Protein AF-0000000074023427 (afdb_homodimer)

InterPro domains:
  IPR009758 Protein of unknown function DUF1326 [PF07040] (46-223)

pLDDT: mean 90.41, std 19.78, range [30.42, 99.0]

Sequence (474 aa):
MSKTKTRAPADRLPVSQRIDSKMESNPLRRKSRPTDWAIKGELFLNCNCTVFCPCVVSLGQHPPTEGNCKAWMAIAVDEGHFEGEDLSGINIGLLAEIPGRMAEGNWKVAVYIDEKASQKAYNGLLQILSGAAGGTTGLFTILVSEIIGAEREKVDIMREGTKRGLYIGRKVQGEIEMLTGADRDQPVVMTNTKYWMGPDVIAARGLKSKVRDYGRVWDLSGKSAEICAIDWKGPKPMSKTKTRAPADRLPVSQRIDSKMESNPLRRKSRPTDWAIKGELFLNCNCTVFCPCVVSLGQHPPTEGNCKAWMAIAVDEGHFEGEDLSGINIGLLAEIPGRMAEGNWKVAVYIDEKASQKAYNGLLQILSGAAGGTTGLFTILVSEIIGAEREKVDIMREGTKRGLYIGRKVQGEIEMLTGADRDQPVVMTNTKYWMGPDVIAARGLKSKVRDYGRVWDLSGKSAEICAIDWKGPKP

Organism: NCBI:txid1655543

Solvent-accessible surface area (backbone atoms only — not comparable to full-atom values): 23412 Å² total; per-residue (Å²): 134,82,82,74,78,75,75,73,80,76,82,76,74,79,75,84,76,74,60,76,58,69,56,79,45,51,35,92,64,55,68,73,52,64,38,55,35,35,41,30,34,38,37,35,37,39,28,58,21,50,37,42,57,37,36,53,80,28,57,12,69,24,67,37,74,72,48,33,40,48,29,42,38,37,38,43,27,65,40,36,30,43,74,80,39,71,37,52,71,40,28,33,39,37,38,40,39,24,70,37,32,60,64,75,22,59,22,36,30,34,41,35,36,23,58,85,48,48,72,68,40,48,55,40,49,51,34,38,72,47,8,28,20,26,21,60,39,27,64,33,40,71,28,35,41,30,56,81,42,55,45,74,32,68,48,45,73,47,82,52,95,61,34,40,32,39,36,37,76,84,33,26,45,34,29,34,34,52,42,80,20,61,49,71,91,41,66,22,30,40,34,32,28,74,26,87,70,32,35,46,38,32,42,22,29,19,48,62,24,38,37,44,54,98,89,38,79,48,75,32,49,67,12,8,23,40,40,25,60,31,79,43,32,25,40,58,104,135,80,81,75,79,75,74,74,80,76,83,75,76,79,76,82,78,72,58,77,56,68,55,79,45,52,35,91,64,54,68,73,53,64,39,56,34,36,41,29,34,38,36,36,38,39,26,58,20,50,38,43,57,36,36,54,81,29,57,13,69,23,67,38,74,72,48,33,39,48,30,42,37,36,36,43,27,64,39,36,31,42,75,81,39,71,37,52,70,41,29,35,39,36,39,41,38,24,71,38,31,60,63,75,22,59,22,37,30,34,42,36,36,24,60,83,50,48,73,67,40,47,56,41,50,53,33,38,72,46,8,26,21,27,21,61,39,27,65,33,42,71,29,35,42,32,55,81,41,53,45,75,34,69,48,45,75,47,82,52,93,60,34,39,32,40,38,37,76,84,32,26,44,33,30,34,34,52,42,80,20,60,49,73,90,40,64,22,31,39,33,33,28,75,28,87,70,32,36,46,36,32,41,23,29,19,48,61,23,38,36,43,54,96,90,40,78,48,76,32,48,67,11,8,22,40,39,25,60,30,78,42,33,26,40,59,107

Radius of gyration: 28.74 Å; Cα contacts (8 Å, |Δi|>4): 1289; chains: 2; bounding box: 94×116×58 Å

Secondary structure (DSSP, 8-state):
--------------------------GGGS------EEEEEEEEEEESSSSS-THHHHTT-SPPTTSSEEEEEEEEEEEEEETTEE-TT-EEEEEEEESS-GGG--EEEEEEEETTS-HHHHHHHHHHHHTTT-GGGTTHHHHEEEEEEEEEE--EEEEETTEEEEEETTTEEEEEEEPB-SSTTSB-EEES---SS-S-EEEEEEEEEEEEETTEEEE-TTSEEEEEEEEEEES--/--------------------------GGGS------EEEEEEEEEEESSSSS-THHHHTT-SPPTTSSEEEEEEEEEEEEEETTEE-TT-EEEEEEEESS-GGG--EEEEEEEETTS-HHHHHHHHHHHHTTT-GGGTTHHHHEEEEEEEEEE--EEEEETTEEEEEETTTEEEEEEEPB-SSTTSB-EEES---SS-S-EEEEEEEEEEEEETTEEEE-TTSEEEEEEEEEEES--

Nearest PDB structures (foldseek):
  3cmb-assembly1_D  TM=4.768E-01  e=4.919E-06  Methanoculleus marisnigri JR1
  5dv4-assembly1_A  TM=3.531E-01  e=8.595E+00  Homo sapiens
  3cmb-assembly1_D  TM=4.767E-01  e=6.723E-06  Methanoculleus marisnigri JR1
  5dv4-assembly1_A  TM=3.531E-01  e=7.271E+00  Homo sapiens

Foldseek 3Di:
DDDPPPPDPPDPPDDFPQPQPQPPLALVPLAQDADWKKFWFKKKKFKQAAPAFPCQQVVQPDKGRVQKIWMKMKTQGCWMDFNNHTLHGKIKMKIWIGNIGQVVAAIEMEIEIEQVDDPVSLVRVVCVCCLSNAWLNVCNSVRYNGHSGYHYFHWDWDDDDQKIFIDTDPFKTWMKGFDQDPPRNDFDWQAQHPHSQDGIKTKIFTDAIWGDDPNDTDTRHGHTMIMDTGIIIDNHD/DDPPPPPDPPPPDDDFPQPQPQPPLALVPLAQDADWKKFWFKKKKFKQAAPAFPCQQVVQPDKGRVQKIWMKMKTQGCWMDFPNHTLHGKIKMKIWIGNIGQVVAAIEMEIEIEQVADPVSLVRVVCVCCLSNAWLNVCNSVRYNGHSGYHYFHWDWDDDDQKIFIDTDPFKTWMKGFDQDPPRNDFDWQAQHPHSQDGIKTKIFTDAIWGDDPNDTDTRHGHIMIMDTGIIIDNHD

Structure (mmCIF, N/CA/C/O backbone):
data_AF-0000000074023427-model_v1
#
loop_
_entity.id
_entity.type
_entity.pdbx_description
1 polymer 'DUF1326 domain-containing protein'
#
loop_
_atom_site.group_PDB
_atom_site.id
_atom_site.type_symbol
_atom_site.label_atom_id
_atom_site.label_alt_id
_atom_site.label_comp_id
_atom_site.label_asym_id
_atom_site.label_entity_id
_atom_site.label_seq_id
_atom_site.pdbx_PDB_ins_code
_atom_site.Cartn_x
_atom_site.Cartn_y
_atom_site.Cartn_z
_atom_site.occupancy
_atom_site.B_iso_or_equiv
_atom_site.auth_seq_id
_atom_site.auth_comp_id
_atom_site.auth_asym_id
_atom_site.auth_atom_id
_atom_site.pdbx_PDB_model_num
ATOM 1 N N . MET A 1 1 ? 47.75 -57.969 -29.812 1 31.8 1 MET A N 1
ATOM 2 C CA . MET A 1 1 ? 47.031 -56.906 -30.5 1 31.8 1 MET A CA 1
ATOM 3 C C . MET A 1 1 ? 45.688 -56.656 -29.875 1 31.8 1 MET A C 1
ATOM 5 O O . MET A 1 1 ? 44.812 -57.531 -29.844 1 31.8 1 MET A O 1
ATOM 9 N N . SER A 1 2 ? 45.625 -55.781 -28.859 1 36.91 2 SER A N 1
ATOM 10 C CA . SER A 1 2 ? 44.594 -55.531 -27.828 1 36.91 2 SER A CA 1
ATOM 11 C C . SER A 1 2 ? 43.312 -55 -28.453 1 36.91 2 SER A C 1
ATOM 13 O O . SER A 1 2 ? 43.344 -54.094 -29.312 1 36.91 2 SER A O 1
ATOM 15 N N . LYS A 1 3 ? 42.219 -55.812 -28.469 1 34.75 3 LYS A N 1
ATOM 16 C CA . LYS A 1 3 ? 40.875 -55.531 -28.953 1 34.75 3 LYS A CA 1
ATOM 17 C C . LYS A 1 3 ? 40.312 -54.25 -28.312 1 34.75 3 LYS A C 1
ATOM 19 O O . LYS A 1 3 ? 40.219 -54.156 -27.094 1 34.75 3 LYS A O 1
ATOM 24 N N . THR A 1 4 ? 40.531 -53.062 -28.875 1 31.33 4 THR A N 1
ATOM 25 C CA . THR A 1 4 ? 39.969 -51.75 -28.516 1 31.33 4 THR A CA 1
ATOM 26 C C . THR A 1 4 ? 38.438 -51.812 -28.469 1 31.33 4 THR A C 1
ATOM 28 O O . THR A 1 4 ? 37.781 -52 -29.484 1 31.33 4 THR A O 1
ATOM 31 N N . LYS A 1 5 ? 37.875 -52.312 -27.375 1 37.16 5 LYS A N 1
ATOM 32 C CA . LYS A 1 5 ? 36.406 -52.344 -27.188 1 37.16 5 LYS A CA 1
ATOM 33 C C . LYS A 1 5 ? 35.812 -50.969 -27.5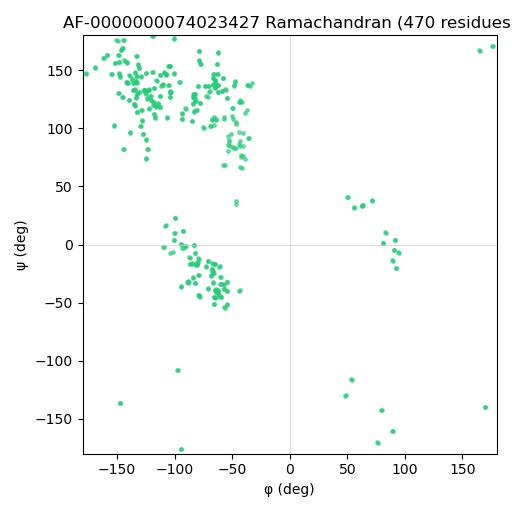16 1 37.16 5 LYS A C 1
ATOM 35 O O . LYS A 1 5 ? 36.094 -49.969 -26.844 1 37.16 5 LYS A O 1
ATOM 40 N N . THR A 1 6 ? 35.562 -50.656 -28.797 1 34.62 6 THR A N 1
ATOM 41 C CA . THR A 1 6 ? 34.844 -49.438 -29.188 1 34.62 6 THR A CA 1
ATOM 42 C C . THR A 1 6 ? 33.562 -49.312 -28.422 1 34.62 6 THR A C 1
ATOM 44 O O . THR A 1 6 ? 32.688 -50.188 -28.484 1 34.62 6 THR A O 1
ATOM 47 N N . ARG A 1 7 ? 33.5 -48.562 -27.281 1 38.72 7 ARG A N 1
ATOM 48 C CA . ARG A 1 7 ? 32.312 -48.281 -26.469 1 38.72 7 ARG A CA 1
ATOM 49 C C . ARG A 1 7 ? 31.172 -47.781 -27.328 1 38.72 7 ARG A C 1
ATOM 51 O O . ARG A 1 7 ? 31.344 -46.875 -28.141 1 38.72 7 ARG A O 1
ATOM 58 N N . ALA A 1 8 ? 30.094 -48.562 -27.516 1 41 8 ALA A N 1
ATOM 59 C CA . ALA A 1 8 ? 28.859 -48.219 -28.219 1 41 8 ALA A CA 1
ATOM 60 C C . ALA A 1 8 ? 28.375 -46.812 -27.844 1 41 8 ALA A C 1
ATOM 62 O O . ALA A 1 8 ? 28.578 -46.375 -26.719 1 41 8 ALA A O 1
ATOM 63 N N . PRO A 1 9 ? 28.203 -45.906 -28.781 1 34.97 9 PRO A N 1
ATOM 64 C CA . PRO A 1 9 ? 27.734 -44.531 -28.5 1 34.97 9 PRO A CA 1
ATOM 65 C C . PRO A 1 9 ? 26.531 -44.5 -27.562 1 34.97 9 PRO A C 1
ATOM 67 O O . PRO A 1 9 ? 25.656 -45.344 -27.641 1 34.97 9 PRO A O 1
ATOM 70 N N . ALA A 1 10 ? 26.688 -44.125 -26.312 1 37.84 10 ALA A N 1
ATOM 71 C CA . ALA A 1 10 ? 25.672 -43.906 -25.281 1 37.84 10 ALA A CA 1
ATOM 72 C C . ALA A 1 10 ? 24.422 -43.281 -25.891 1 37.84 10 ALA A C 1
ATOM 74 O O . ALA A 1 10 ? 24.516 -42.375 -26.734 1 37.84 10 ALA A O 1
ATOM 75 N N . ASP A 1 11 ? 23.219 -43.938 -25.906 1 31.09 11 ASP A N 1
ATOM 76 C CA . ASP A 1 11 ? 21.875 -43.531 -26.281 1 31.09 11 ASP A CA 1
ATOM 77 C C . ASP A 1 11 ? 21.531 -42.156 -25.766 1 31.09 11 ASP A C 1
ATOM 79 O O . ASP A 1 11 ? 21.562 -41.906 -24.562 1 31.09 11 ASP A O 1
ATOM 83 N N . ARG A 1 12 ? 21.859 -41.031 -26.422 1 34.97 12 ARG A N 1
ATOM 84 C CA . ARG A 1 12 ? 21.438 -39.656 -26.156 1 34.97 12 ARG A CA 1
ATOM 85 C C . ARG A 1 12 ? 19.938 -39.625 -25.844 1 34.97 12 ARG A C 1
ATOM 87 O O . ARG A 1 12 ? 19.125 -40.031 -26.672 1 34.97 12 ARG A O 1
ATOM 94 N N . LEU A 1 13 ? 19.484 -39.781 -24.594 1 32.19 13 LEU A N 1
ATOM 95 C CA . LEU A 1 13 ? 18.094 -39.594 -24.219 1 32.19 13 LEU A CA 1
ATOM 96 C C . LEU A 1 13 ? 17.5 -38.344 -24.891 1 32.19 13 LEU A C 1
ATOM 98 O O . LEU A 1 13 ? 18.156 -37.312 -24.969 1 32.19 13 LEU A O 1
ATOM 102 N N . PRO A 1 14 ? 16.359 -38.531 -25.656 1 31.75 14 PRO A N 1
ATOM 103 C CA . PRO A 1 14 ? 15.672 -37.5 -26.422 1 31.75 14 PRO A CA 1
ATOM 104 C C . PRO A 1 14 ? 15.445 -36.219 -25.609 1 31.75 14 PRO A C 1
ATOM 106 O O . PRO A 1 14 ? 15.398 -36.25 -24.375 1 31.75 14 PRO A O 1
ATOM 109 N N . VAL A 1 15 ? 15.57 -34.969 -26.125 1 33.88 15 VAL A N 1
ATOM 110 C CA . VAL A 1 15 ? 15.25 -33.594 -25.797 1 33.88 15 VAL A CA 1
ATOM 111 C C . VAL A 1 15 ? 13.914 -33.531 -25.062 1 33.88 15 VAL A C 1
ATOM 113 O O . VAL A 1 15 ? 13.055 -34.406 -25.25 1 33.88 15 VAL A O 1
ATOM 116 N N . SER A 1 16 ? 13.789 -32.719 -23.984 1 37.72 16 SER A N 1
ATOM 117 C CA . SER A 1 16 ? 12.656 -32.344 -23.156 1 37.72 16 SER A CA 1
ATOM 118 C C . SER A 1 16 ? 11.375 -32.219 -23.969 1 37.72 16 SER A C 1
ATOM 120 O O . SER A 1 16 ? 11.336 -31.5 -24.969 1 37.72 16 SER A O 1
ATOM 122 N N . GLN A 1 17 ? 10.602 -33.219 -24.109 1 33.09 17 GLN A N 1
ATOM 123 C CA . GLN A 1 17 ? 9.281 -33.188 -24.734 1 33.09 17 GLN A CA 1
ATOM 124 C C . GLN A 1 17 ? 8.492 -31.969 -24.297 1 33.09 17 GLN A C 1
ATOM 126 O O . GLN A 1 17 ? 8.078 -31.859 -23.141 1 33.09 17 GLN A O 1
ATOM 131 N N . ARG A 1 18 ? 8.734 -30.75 -24.797 1 39.03 18 ARG A N 1
ATOM 132 C CA . ARG A 1 18 ? 7.754 -29.672 -24.797 1 39.03 18 ARG A CA 1
ATOM 133 C C . ARG A 1 18 ? 6.367 -30.188 -25.156 1 39.03 18 ARG A C 1
ATOM 135 O O . ARG A 1 18 ? 6.098 -30.516 -26.312 1 39.03 18 ARG A O 1
ATOM 142 N N . ILE A 1 19 ? 5.785 -30.984 -24.375 1 34.25 19 ILE A N 1
ATOM 143 C CA . ILE A 1 19 ? 4.367 -31.188 -24.656 1 34.25 19 ILE A CA 1
ATOM 144 C C . ILE A 1 19 ? 3.682 -29.828 -24.812 1 34.25 19 ILE A C 1
ATOM 146 O O . ILE A 1 19 ? 3.619 -29.047 -23.844 1 34.25 19 ILE A O 1
ATOM 150 N N . ASP A 1 20 ? 3.727 -29.219 -25.984 1 38.25 20 ASP A N 1
ATOM 151 C CA . ASP A 1 20 ? 2.867 -28.094 -26.328 1 38.25 20 ASP A CA 1
ATOM 152 C C . ASP A 1 20 ? 1.413 -28.375 -25.953 1 38.25 20 ASP A C 1
ATOM 154 O O . ASP A 1 20 ? 0.63 -28.812 -26.797 1 38.25 20 ASP A O 1
ATOM 158 N N . SER A 1 21 ? 1.134 -28.984 -24.938 1 35.16 21 SER A N 1
ATOM 159 C CA . SER A 1 21 ? -0.293 -29.062 -24.656 1 35.16 21 SER A CA 1
ATOM 160 C C . SER A 1 21 ? -0.917 -27.688 -24.531 1 35.16 21 SER A C 1
ATOM 162 O O . SER A 1 21 ? -0.879 -27.062 -23.453 1 35.16 21 SER A O 1
ATOM 164 N N . LYS A 1 22 ? -0.99 -26.969 -25.609 1 41.94 22 LYS A N 1
ATOM 165 C CA . LYS A 1 22 ? -1.89 -25.828 -25.625 1 41.94 22 LYS A CA 1
ATOM 166 C C . LYS A 1 22 ? -3.195 -26.141 -24.891 1 41.94 22 LYS A C 1
ATOM 168 O O . LYS A 1 22 ? -4.016 -26.922 -25.406 1 41.94 22 LYS A O 1
ATOM 173 N N . MET A 1 23 ? -3.066 -26.188 -23.516 1 46.16 23 MET A N 1
ATOM 174 C CA . MET A 1 23 ? -4.387 -26.188 -22.891 1 46.16 23 MET A CA 1
ATOM 175 C C . MET A 1 23 ? -5.379 -25.359 -23.719 1 46.16 23 MET A C 1
ATOM 177 O O . MET A 1 23 ? -4.992 -24.422 -24.391 1 46.16 23 MET A O 1
ATOM 181 N N . GLU A 1 24 ? -6.57 -25.766 -23.891 1 42.94 24 GLU A N 1
ATOM 182 C CA . GLU A 1 24 ? -7.629 -25.031 -24.578 1 42.94 24 GLU A CA 1
ATOM 183 C C . GLU A 1 24 ? -7.656 -23.562 -24.156 1 42.94 24 GLU A C 1
ATOM 185 O O . GLU A 1 24 ? -7.762 -23.266 -22.953 1 42.94 24 GLU A O 1
ATOM 190 N N . SER A 1 25 ? -7.066 -22.656 -24.859 1 47.53 25 SER A N 1
ATOM 191 C CA . SER A 1 25 ? -6.75 -21.234 -24.688 1 47.53 25 SER A CA 1
ATOM 192 C C . SER A 1 25 ? -8 -20.422 -24.375 1 47.53 25 SER A C 1
ATOM 194 O O . SER A 1 25 ? -7.91 -19.297 -23.891 1 47.53 25 SER A O 1
ATOM 196 N N . ASN A 1 26 ? -9.18 -20.891 -24.953 1 47.53 26 ASN A N 1
ATOM 197 C CA . ASN A 1 26 ? -10.359 -20.047 -24.828 1 47.53 26 ASN A CA 1
ATOM 198 C C . ASN A 1 26 ? -10.938 -20.109 -23.406 1 47.53 26 ASN A C 1
ATOM 200 O O . ASN A 1 26 ? -11.453 -21.141 -23 1 47.53 26 ASN A O 1
ATOM 204 N N . PRO A 1 27 ? -10.68 -19.141 -22.594 1 51.94 27 PRO A N 1
ATOM 205 C CA . PRO A 1 27 ? -11.203 -19.156 -21.219 1 51.94 27 PRO A CA 1
ATOM 206 C C . PRO A 1 27 ? -12.672 -19.578 -21.156 1 51.94 27 PRO A C 1
ATOM 208 O O . PRO A 1 27 ? -13.102 -20.188 -20.172 1 51.94 27 PRO A O 1
ATOM 211 N N . LEU A 1 28 ? -13.477 -19.094 -22.141 1 48.03 28 LEU A N 1
ATOM 212 C CA . LEU A 1 28 ? -14.891 -19.438 -22.141 1 48.03 28 LEU A CA 1
ATOM 213 C C . LEU A 1 28 ? -15.07 -20.953 -22.25 1 48.03 28 LEU A C 1
ATOM 215 O O . LEU A 1 28 ? -16.141 -21.484 -21.953 1 48.03 28 LEU A O 1
ATOM 219 N N . ARG A 1 29 ? -14.023 -21.562 -22.688 1 49.62 29 ARG A N 1
ATOM 220 C CA . ARG A 1 29 ? -14.211 -22.984 -22.938 1 49.62 29 ARG A CA 1
ATOM 221 C C . ARG A 1 29 ? -13.578 -23.828 -21.828 1 49.62 29 ARG A C 1
ATOM 223 O O . ARG A 1 29 ? -13.703 -25.047 -21.812 1 49.62 29 ARG A O 1
ATOM 230 N N . ARG A 1 30 ? -12.875 -23.094 -20.969 1 59.12 30 ARG A N 1
ATOM 231 C CA . ARG A 1 30 ? -12.359 -23.922 -19.891 1 59.12 30 ARG A CA 1
ATOM 232 C C . ARG A 1 30 ? -13.492 -24.422 -18.984 1 59.12 30 ARG A C 1
ATOM 234 O O . ARG A 1 30 ? -14.227 -23.609 -18.406 1 59.12 30 ARG A O 1
ATOM 241 N N . LYS A 1 31 ? -13.875 -25.641 -19.156 1 69.19 31 LYS A N 1
ATOM 242 C CA . LYS A 1 31 ? -14.992 -26.266 -18.453 1 69.19 31 LYS A CA 1
ATOM 243 C C . LYS A 1 31 ? -14.711 -26.359 -16.953 1 69.19 31 LYS A C 1
ATOM 245 O O . LYS A 1 31 ? -13.664 -26.875 -16.547 1 69.19 31 LYS A O 1
ATOM 250 N N . SER A 1 32 ? -15.398 -25.547 -16.156 1 82.88 32 SER A N 1
ATOM 251 C CA . SER A 1 32 ? -15.391 -25.641 -14.703 1 82.88 32 SER A CA 1
ATOM 252 C C . SER A 1 32 ? -15.664 -27.062 -14.234 1 82.88 32 SER A C 1
ATOM 254 O O . SER A 1 32 ? -16.625 -27.688 -14.672 1 82.88 32 SER A O 1
ATOM 256 N N . ARG A 1 33 ? -14.656 -27.688 -13.508 1 92.31 33 ARG A N 1
ATOM 257 C CA . ARG A 1 33 ? -14.781 -28.984 -12.844 1 92.31 33 ARG A CA 1
ATOM 258 C C . ARG A 1 33 ? -14.422 -28.875 -11.367 1 92.31 33 ARG A C 1
ATOM 260 O O . ARG A 1 33 ? -13.398 -29.406 -10.93 1 92.31 33 ARG A O 1
ATOM 267 N N . PRO A 1 34 ? -15.336 -28.281 -10.664 1 95.31 34 PRO A N 1
ATOM 268 C CA . PRO A 1 34 ? -15.047 -28.109 -9.234 1 95.31 34 PRO A CA 1
ATOM 269 C C . PRO A 1 34 ? -14.727 -29.438 -8.539 1 95.31 34 PRO A C 1
ATOM 271 O O . PRO A 1 34 ? -15.359 -30.453 -8.812 1 95.31 34 PRO A O 1
ATOM 274 N N . THR A 1 35 ? -13.664 -29.438 -7.758 1 97.69 35 THR A N 1
ATOM 275 C CA . THR A 1 35 ? -13.258 -30.656 -7.078 1 97.69 35 THR A CA 1
ATOM 276 C C . THR A 1 35 ? -12.578 -30.344 -5.746 1 97.69 35 THR A C 1
ATOM 278 O O . THR A 1 35 ? -12.359 -29.172 -5.422 1 97.69 35 THR A O 1
ATOM 281 N N . ASP A 1 36 ? -12.273 -31.406 -5.016 1 98.56 36 ASP A N 1
ATOM 282 C CA . ASP A 1 36 ? -11.664 -31.281 -3.691 1 98.56 36 ASP A CA 1
ATOM 283 C C . ASP A 1 36 ? -10.156 -31.062 -3.797 1 98.56 36 ASP A C 1
ATOM 285 O O . ASP A 1 36 ? -9.453 -31.859 -4.406 1 98.56 36 ASP A O 1
ATOM 289 N N . TRP A 1 37 ? -9.734 -29.969 -3.189 1 98.81 37 TRP A N 1
ATOM 290 C CA . TRP A 1 37 ? -8.305 -29.672 -3.16 1 98.81 37 TRP A CA 1
ATOM 291 C C . TRP A 1 37 ? -7.984 -28.656 -2.066 1 98.81 37 TRP A C 1
ATOM 293 O O . TRP A 1 37 ? -8.883 -27.984 -1.551 1 98.81 37 TRP A O 1
ATOM 303 N N . ALA A 1 38 ? -6.734 -28.609 -1.67 1 98.88 38 ALA A N 1
ATOM 304 C CA . ALA A 1 38 ? -6.223 -27.609 -0.732 1 98.88 38 ALA A CA 1
ATOM 305 C C . ALA A 1 38 ? -4.723 -27.406 -0.923 1 98.88 38 ALA A C 1
ATOM 307 O O . ALA A 1 38 ? -3.996 -28.328 -1.28 1 98.88 38 ALA A O 1
ATOM 308 N N . ILE A 1 39 ? -4.293 -26.156 -0.688 1 98.88 39 ILE A N 1
ATOM 309 C CA . ILE A 1 39 ? -2.875 -25.812 -0.732 1 98.88 39 ILE A CA 1
ATOM 310 C C . ILE A 1 39 ? -2.545 -24.844 0.404 1 98.88 39 ILE A C 1
ATOM 312 O O . ILE A 1 39 ? -3.193 -23.812 0.554 1 98.88 39 ILE A O 1
ATOM 316 N N . LYS A 1 40 ? -1.619 -25.219 1.188 1 98.88 40 LYS A N 1
ATOM 317 C CA . LYS A 1 40 ? -1.012 -24.344 2.189 1 98.88 40 LYS A CA 1
ATOM 318 C C . LYS A 1 40 ? 0.478 -24.156 1.921 1 98.88 40 LYS A C 1
ATOM 320 O O . LYS A 1 40 ? 1.181 -25.109 1.58 1 98.88 40 LYS A O 1
ATOM 325 N N . GLY A 1 41 ? 0.919 -22.953 1.996 1 98.88 41 GLY A N 1
ATOM 326 C CA . GLY A 1 41 ? 2.32 -22.656 1.746 1 98.88 41 GLY A CA 1
ATOM 327 C C . GLY A 1 41 ? 2.602 -21.172 1.639 1 98.88 41 GLY A C 1
ATOM 328 O O . GLY A 1 41 ? 2.125 -20.375 2.459 1 98.88 41 GLY A O 1
ATOM 329 N N . GLU A 1 42 ? 3.445 -20.828 0.721 1 98.94 42 GLU A N 1
ATOM 330 C CA . GLU A 1 42 ? 3.842 -19.438 0.525 1 98.94 42 GLU A CA 1
ATOM 331 C C . GLU A 1 42 ? 3.865 -19.062 -0.956 1 98.94 42 GLU A C 1
ATOM 333 O O . GLU A 1 42 ? 4.32 -19.859 -1.788 1 98.94 42 GLU A O 1
ATOM 338 N N . LEU A 1 43 ? 3.299 -17.984 -1.28 1 98.94 43 LEU A N 1
ATOM 339 C CA . LEU A 1 43 ? 3.414 -17.375 -2.602 1 98.94 43 LEU A CA 1
ATOM 340 C C . LEU A 1 43 ? 4.184 -16.062 -2.529 1 98.94 43 LEU A C 1
ATOM 342 O O . LEU A 1 43 ? 3.93 -15.234 -1.649 1 98.94 43 LEU A O 1
ATOM 346 N N . PHE A 1 44 ? 5.188 -15.883 -3.314 1 98.94 44 PHE A N 1
ATOM 347 C CA . PHE A 1 44 ? 5.84 -14.586 -3.457 1 98.94 44 PHE A CA 1
ATOM 348 C C . PHE A 1 44 ? 6.027 -14.227 -4.926 1 98.94 44 PHE A C 1
ATOM 350 O O . PHE A 1 44 ? 6.043 -15.109 -5.785 1 98.94 44 PHE A O 1
ATOM 357 N N . LEU A 1 45 ? 6.113 -13.008 -5.211 1 98.94 45 LEU A N 1
ATOM 358 C CA . LEU A 1 45 ? 6.176 -12.547 -6.594 1 98.94 45 LEU A CA 1
ATOM 359 C C . LEU A 1 45 ? 7 -11.273 -6.711 1 98.94 45 LEU A C 1
ATOM 361 O O . LEU A 1 45 ? 7.312 -10.633 -5.699 1 98.94 45 LEU A O 1
ATOM 365 N N . ASN A 1 46 ? 7.406 -10.961 -7.859 1 98.94 46 ASN A N 1
ATOM 366 C CA . ASN A 1 46 ? 8.109 -9.758 -8.281 1 98.94 46 ASN A CA 1
ATOM 367 C C . ASN A 1 46 ? 7.52 -9.188 -9.57 1 98.94 46 ASN A C 1
ATOM 369 O O . ASN A 1 46 ? 7.488 -9.867 -10.594 1 98.94 46 ASN A O 1
ATOM 373 N N . CYS A 1 47 ? 7.027 -7.969 -9.516 1 98.94 47 CYS A N 1
ATOM 374 C CA . CYS A 1 47 ? 6.418 -7.367 -10.695 1 98.94 47 CYS A CA 1
ATOM 375 C C . CYS A 1 47 ? 7.164 -6.102 -11.109 1 98.94 47 CYS A C 1
ATOM 377 O O . CYS A 1 47 ? 8.109 -5.684 -10.43 1 98.94 47 CYS A O 1
ATOM 379 N N . ASN A 1 48 ? 6.707 -5.449 -12.195 1 98.88 48 ASN A N 1
ATOM 380 C CA . ASN A 1 48 ? 7.457 -4.332 -12.758 1 98.88 48 ASN A CA 1
ATOM 381 C C . ASN A 1 48 ? 6.988 -2.996 -12.188 1 98.88 48 ASN A C 1
ATOM 383 O O . ASN A 1 48 ? 7.359 -1.935 -12.695 1 98.88 48 ASN A O 1
ATOM 387 N N . CYS A 1 49 ? 6.227 -2.963 -11.188 1 98.75 49 CYS A N 1
ATOM 388 C CA . CYS A 1 49 ? 5.809 -1.711 -10.57 1 98.75 49 CYS A CA 1
ATOM 389 C C . CYS A 1 49 ? 6.918 -1.133 -9.703 1 98.75 49 CYS A C 1
ATOM 391 O O . CYS A 1 49 ? 7.77 -1.87 -9.203 1 98.75 49 CYS A O 1
ATOM 393 N N . THR A 1 50 ? 6.828 0.167 -9.547 1 98.5 50 THR A N 1
ATOM 394 C CA . THR A 1 50 ? 7.605 0.816 -8.492 1 98.5 50 THR A CA 1
ATOM 395 C C . THR A 1 50 ? 7.18 0.316 -7.117 1 98.5 50 THR A C 1
ATOM 397 O O . THR A 1 50 ? 5.988 0.126 -6.863 1 98.5 50 THR A O 1
ATOM 400 N N . VAL A 1 51 ? 8.125 0.069 -6.293 1 98.06 51 VAL A N 1
ATOM 401 C CA . VAL A 1 51 ? 7.809 -0.332 -4.926 1 98.06 51 VAL A CA 1
ATOM 402 C C . VAL A 1 51 ? 6.949 0.737 -4.254 1 98.06 51 VAL A C 1
ATOM 404 O O . VAL A 1 51 ? 7.371 1.888 -4.121 1 98.06 51 VAL A O 1
ATOM 407 N N . PHE A 1 52 ? 5.859 0.438 -4.066 1 97.5 52 PHE A N 1
ATOM 408 C CA . PHE A 1 52 ? 5.215 -0.851 -3.838 1 97.5 52 PHE A CA 1
ATOM 409 C C . PHE A 1 52 ? 3.973 -0.996 -4.707 1 97.5 52 PHE A C 1
ATOM 411 O O . PHE A 1 52 ? 3.223 -0.037 -4.891 1 97.5 52 PHE A O 1
ATOM 418 N N . CYS A 1 53 ? 3.785 -2.078 -5.215 1 98.44 53 CYS A N 1
ATOM 419 C CA . CYS A 1 53 ? 2.689 -2.359 -6.137 1 98.44 53 CYS A CA 1
ATOM 420 C C . CYS A 1 53 ? 1.348 -1.979 -5.52 1 98.44 53 CYS A C 1
ATOM 422 O O . CYS A 1 53 ? 0.978 -2.49 -4.465 1 98.44 53 CYS A O 1
ATOM 424 N N . PRO A 1 54 ? 0.57 -1.178 -6.172 1 97.38 54 PRO A N 1
ATOM 425 C CA . PRO A 1 54 ? -0.67 -0.706 -5.551 1 97.38 54 PRO A CA 1
ATOM 426 C C . PRO A 1 54 ? -1.818 -1.703 -5.695 1 97.38 54 PRO A C 1
ATOM 428 O O . PRO A 1 54 ? -2.916 -1.462 -5.188 1 97.38 54 PRO A O 1
ATOM 431 N N . CYS A 1 55 ? -1.659 -2.83 -6.32 1 98.06 55 CYS A N 1
ATOM 432 C CA . CYS A 1 55 ? -2.729 -3.793 -6.57 1 98.06 55 CYS A CA 1
ATOM 433 C C . CYS A 1 55 ? -3.201 -4.43 -5.266 1 98.06 55 CYS A C 1
ATOM 435 O O . CYS A 1 55 ? -4.363 -4.824 -5.152 1 98.06 55 CYS A O 1
ATOM 437 N N . VAL A 1 56 ? -2.301 -4.461 -4.328 1 98.25 56 VAL A N 1
ATOM 438 C CA . VAL A 1 56 ? -2.572 -5.25 -3.129 1 98.25 56 VAL A CA 1
ATOM 439 C C . VAL A 1 56 ? -3.75 -4.645 -2.367 1 98.25 56 VAL A C 1
ATOM 441 O O . VAL A 1 56 ? -4.754 -5.316 -2.125 1 98.25 56 VAL A O 1
ATOM 444 N N . VAL A 1 57 ? -3.664 -3.354 -2.117 1 98.25 57 VAL A N 1
ATOM 445 C CA . VAL A 1 57 ? -4.699 -2.723 -1.307 1 98.25 57 VAL A CA 1
ATOM 446 C C . VAL A 1 57 ? -5.906 -2.385 -2.18 1 98.25 57 VAL A C 1
ATOM 448 O O . VAL A 1 57 ? -7.051 -2.504 -1.739 1 98.25 57 VAL A O 1
ATOM 451 N N . SER A 1 58 ? -5.652 -2.059 -3.428 1 97.94 58 SER A N 1
ATOM 452 C CA . SER A 1 58 ? -6.723 -1.649 -4.328 1 97.94 58 SER A CA 1
ATOM 453 C C . SER A 1 58 ? -7.477 -2.855 -4.879 1 97.94 58 SER A C 1
ATOM 455 O O . SER A 1 58 ? -8.508 -2.705 -5.531 1 97.94 58 SER A O 1
ATOM 457 N N . LEU A 1 59 ? -6.891 -4.012 -4.723 1 97.5 59 LEU A N 1
ATOM 458 C CA . LEU A 1 59 ? -7.426 -5.25 -5.277 1 97.5 59 LEU A CA 1
ATOM 459 C C . LEU A 1 59 ? -7.461 -5.195 -6.801 1 97.5 59 LEU A C 1
ATOM 461 O O . LEU A 1 59 ? -8.422 -5.648 -7.422 1 97.5 59 LEU A O 1
ATOM 465 N N . GLY A 1 60 ? -6.453 -4.492 -7.316 1 97.75 60 GLY A N 1
ATOM 466 C CA . GLY A 1 60 ? -6.289 -4.457 -8.766 1 97.75 60 GLY A CA 1
ATOM 467 C C . GLY A 1 60 ? -7.008 -3.293 -9.414 1 97.75 60 GLY A C 1
ATOM 468 O O . GLY A 1 60 ? -7.023 -3.178 -10.648 1 97.75 60 GLY A O 1
ATOM 469 N N . GLN A 1 61 ? -7.621 -2.412 -8.648 1 97.5 61 GLN A N 1
ATOM 470 C CA . GLN A 1 61 ? -8.344 -1.287 -9.227 1 97.5 61 GLN A CA 1
ATOM 471 C C . GLN A 1 61 ? -7.402 -0.128 -9.539 1 97.5 61 GLN A C 1
ATOM 473 O O . GLN A 1 61 ? -7.727 0.741 -10.352 1 97.5 61 GLN A O 1
ATOM 478 N N . HIS A 1 62 ? -6.316 -0.004 -8.797 1 98.12 62 HIS A N 1
ATOM 479 C CA . HIS A 1 62 ? -5.281 0.985 -9.078 1 98.12 62 HIS A CA 1
ATOM 480 C C . HIS A 1 62 ? -4.504 0.626 -10.336 1 98.12 62 HIS A C 1
ATOM 482 O O . HIS A 1 62 ? -4.168 -0.541 -10.555 1 98.12 62 HIS A O 1
ATOM 488 N N . PRO A 1 63 ? -4.238 1.569 -11.188 1 97.38 63 PRO A N 1
ATOM 489 C CA . PRO A 1 63 ? -3.387 1.229 -12.328 1 97.38 63 PRO A CA 1
ATOM 490 C C . PRO A 1 63 ? -1.969 0.845 -11.914 1 97.38 63 PRO A C 1
ATOM 492 O O . PRO A 1 63 ? -1.423 1.417 -10.969 1 97.38 63 PRO A O 1
ATOM 495 N N . PRO A 1 64 ? -1.412 -0.182 -12.633 1 97.69 64 PRO A N 1
ATOM 496 C CA . PRO A 1 64 ? 0.008 -0.443 -12.383 1 97.69 64 PRO A CA 1
ATOM 497 C C . PRO A 1 64 ? 0.901 0.731 -12.781 1 97.69 64 PRO A C 1
ATOM 499 O O . PRO A 1 64 ? 0.526 1.538 -13.633 1 97.69 64 PRO A O 1
ATOM 502 N N . THR A 1 65 ? 2.055 0.817 -12.18 1 97.25 65 THR A N 1
ATOM 503 C CA . THR A 1 65 ? 2.932 1.972 -12.344 1 97.25 65 THR A CA 1
ATOM 504 C C . THR A 1 65 ? 3.268 2.186 -13.82 1 97.25 65 THR A C 1
ATOM 506 O O . THR A 1 65 ? 3.297 3.322 -14.297 1 97.25 65 THR A O 1
ATOM 509 N N . GLU A 1 66 ? 3.453 1.102 -14.523 1 96.81 66 GLU A N 1
ATOM 510 C CA . GLU A 1 66 ? 3.93 1.188 -15.898 1 96.81 66 GLU A CA 1
ATOM 511 C C . GLU A 1 66 ? 2.781 1.026 -16.891 1 96.81 66 GLU A C 1
ATOM 513 O O . GLU A 1 66 ? 3.01 0.846 -18.094 1 96.81 66 GLU A O 1
ATOM 518 N N . GLY A 1 67 ? 1.633 0.933 -16.359 1 97.12 67 GLY A N 1
ATOM 519 C CA . GLY A 1 67 ? 0.471 0.773 -17.219 1 97.12 67 GLY A CA 1
ATOM 520 C C . GLY A 1 67 ? 0.146 -0.677 -17.516 1 97.12 67 GLY A C 1
ATOM 521 O O . GLY A 1 67 ? -0.901 -0.978 -18.094 1 97.12 67 GLY A O 1
ATOM 522 N N . ASN A 1 68 ? 1.012 -1.564 -17.25 1 98.44 68 ASN A N 1
ATOM 523 C CA . ASN A 1 68 ? 0.874 -3.01 -17.375 1 98.44 68 ASN A CA 1
ATOM 524 C C . ASN A 1 68 ? 1.636 -3.75 -16.281 1 98.44 68 ASN A C 1
ATOM 526 O O . ASN A 1 68 ? 2.373 -3.137 -15.516 1 98.44 68 ASN A O 1
ATOM 530 N N . CYS A 1 69 ? 1.364 -5.07 -16.188 1 98.69 69 CYS A N 1
ATOM 531 C CA . CYS A 1 69 ? 2.064 -5.891 -15.203 1 98.69 69 CYS A CA 1
ATOM 532 C C . CYS A 1 69 ? 2.834 -7.016 -15.883 1 98.69 69 CYS A C 1
ATOM 534 O O . CYS A 1 69 ? 2.283 -7.727 -16.734 1 98.69 69 CYS A O 1
ATOM 536 N N . LYS A 1 70 ? 4.059 -7.062 -15.617 1 98.88 70 LYS A N 1
ATOM 537 C CA . LYS A 1 70 ? 4.941 -8.203 -15.852 1 98.88 70 LYS A CA 1
ATOM 538 C C . LYS A 1 70 ? 5.453 -8.773 -14.531 1 98.88 70 LYS A C 1
ATOM 540 O O . LYS A 1 70 ? 6.105 -8.078 -13.758 1 98.88 70 LYS A O 1
ATOM 545 N N . ALA A 1 71 ? 5.141 -10.055 -14.32 1 98.94 71 ALA A N 1
ATOM 546 C CA . ALA A 1 71 ? 5.5 -10.594 -13.008 1 98.94 71 ALA A CA 1
ATOM 547 C C . ALA A 1 71 ? 5.871 -12.07 -13.109 1 98.94 71 ALA A C 1
ATOM 549 O O . ALA A 1 71 ? 5.312 -12.805 -13.93 1 98.94 71 ALA A O 1
ATOM 550 N N . TRP A 1 72 ? 6.82 -12.43 -12.312 1 98.94 72 TRP A N 1
ATOM 551 C CA . TRP A 1 72 ? 6.93 -13.844 -11.977 1 98.94 72 TRP A CA 1
ATOM 552 C C . TRP A 1 72 ? 6.434 -14.117 -10.562 1 98.94 72 TRP A C 1
ATOM 554 O O . TRP A 1 72 ? 6.445 -13.219 -9.711 1 98.94 72 TRP A O 1
ATOM 564 N N . MET A 1 73 ? 5.961 -15.352 -10.312 1 98.94 73 MET A N 1
ATOM 565 C CA . MET A 1 73 ? 5.488 -15.797 -9 1 98.94 73 MET A CA 1
ATOM 566 C C . MET A 1 73 ? 6.047 -17.172 -8.672 1 98.94 73 MET A C 1
ATOM 568 O O . MET A 1 73 ? 6.293 -17.984 -9.57 1 98.94 73 MET A O 1
ATOM 572 N N . ALA A 1 74 ? 6.234 -17.359 -7.441 1 99 74 ALA A N 1
ATOM 573 C CA . ALA A 1 74 ? 6.598 -18.672 -6.902 1 99 74 ALA A CA 1
ATOM 574 C C . ALA A 1 74 ? 5.574 -19.141 -5.867 1 99 74 ALA A C 1
ATOM 576 O O . ALA A 1 74 ? 5.152 -18.359 -5.008 1 99 74 ALA A O 1
ATOM 577 N N . ILE A 1 75 ? 5.172 -20.359 -6 1 98.94 75 ILE A N 1
ATOM 578 C CA . ILE A 1 75 ? 4.328 -21.016 -5.004 1 98.94 75 ILE A CA 1
ATOM 579 C C . ILE A 1 75 ? 5.062 -22.219 -4.418 1 98.94 75 ILE A C 1
ATOM 581 O O . ILE A 1 75 ? 5.359 -23.188 -5.129 1 98.94 75 ILE A O 1
ATOM 585 N N . ALA A 1 76 ? 5.395 -22.125 -3.211 1 98.94 76 ALA A N 1
ATOM 586 C CA . ALA A 1 76 ? 5.902 -23.281 -2.465 1 98.94 76 ALA A CA 1
ATOM 587 C C . ALA A 1 76 ? 4.773 -23.984 -1.714 1 98.94 76 ALA A C 1
ATOM 589 O O . ALA A 1 76 ? 4.207 -23.422 -0.769 1 98.94 76 ALA A O 1
ATOM 590 N N . VAL A 1 77 ? 4.449 -25.203 -2.119 1 98.94 77 VAL A N 1
ATOM 591 C CA . VAL A 1 77 ? 3.408 -25.953 -1.437 1 98.94 77 VAL A CA 1
ATOM 592 C C . VAL A 1 77 ? 4 -26.688 -0.231 1 98.94 77 VAL A C 1
ATOM 594 O O . VAL A 1 77 ? 4.711 -27.688 -0.385 1 98.94 77 VAL A O 1
ATOM 597 N N . ASP A 1 78 ? 3.68 -26.172 0.897 1 98.94 78 ASP A N 1
ATOM 598 C CA . ASP A 1 78 ? 4.152 -26.844 2.102 1 98.94 78 ASP A CA 1
ATOM 599 C C . ASP A 1 78 ? 3.299 -28.078 2.412 1 98.94 78 ASP A C 1
ATOM 601 O O . ASP A 1 78 ? 3.826 -29.125 2.777 1 98.94 78 ASP A O 1
ATOM 605 N N . GLU A 1 79 ? 1.978 -27.922 2.312 1 98.88 79 GLU A N 1
ATOM 606 C CA . GLU A 1 79 ? 0.987 -28.984 2.473 1 98.88 79 GLU A CA 1
ATOM 607 C C . GLU A 1 79 ? -0.163 -28.812 1.484 1 98.88 79 GLU A C 1
ATOM 609 O O . GLU A 1 79 ? -0.589 -27.703 1.201 1 98.88 79 GLU A O 1
ATOM 614 N N . GLY A 1 80 ? -0.618 -30.031 0.923 1 98.75 80 GLY A N 1
ATOM 615 C CA . GLY A 1 80 ? -1.776 -29.922 0.05 1 98.75 80 GLY A CA 1
ATOM 616 C C . GLY A 1 80 ? -2.168 -31.234 -0.596 1 98.75 80 GLY A C 1
ATOM 617 O O . GLY A 1 80 ? -1.482 -32.25 -0.422 1 98.75 80 GLY A O 1
ATOM 618 N N . HIS A 1 81 ? -3.271 -31.188 -1.201 1 98.88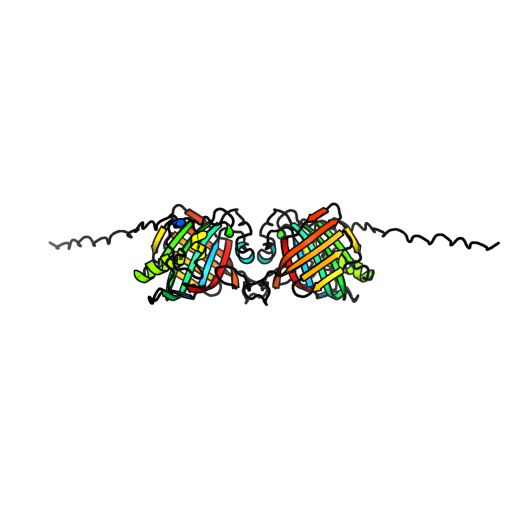 81 HIS A N 1
ATOM 619 C CA . HIS A 1 81 ? -3.742 -32.344 -1.96 1 98.88 81 HIS A CA 1
ATOM 620 C C . HIS A 1 81 ? -4.648 -31.906 -3.109 1 98.88 81 HIS A C 1
ATOM 622 O O . HIS A 1 81 ? -5.188 -30.797 -3.1 1 98.88 81 HIS A O 1
ATOM 628 N N . PHE A 1 82 ? -4.723 -32.719 -4.082 1 98.81 82 PHE A N 1
ATOM 629 C CA . PHE A 1 82 ? -5.684 -32.656 -5.176 1 98.81 82 PHE A CA 1
ATOM 630 C C . PHE A 1 82 ? -6.395 -34 -5.34 1 98.81 82 PHE A C 1
ATOM 632 O O . PHE A 1 82 ? -5.797 -34.969 -5.797 1 98.81 82 PHE A O 1
ATOM 639 N N . GLU A 1 83 ? -7.66 -34.094 -4.938 1 98.38 83 GLU A N 1
ATOM 640 C CA . GLU A 1 83 ? -8.438 -35.312 -5.012 1 98.38 83 GLU A CA 1
ATOM 641 C C . GLU A 1 83 ? -7.676 -36.469 -4.383 1 98.38 83 GLU A C 1
ATOM 643 O O . GLU A 1 83 ? -7.582 -37.562 -4.977 1 98.38 83 GLU A O 1
ATOM 648 N N . GLY A 1 84 ? -7.07 -36.156 -3.328 1 98.31 84 GLY A N 1
ATOM 649 C CA . GLY A 1 84 ? -6.387 -37.188 -2.576 1 98.31 84 GLY A CA 1
ATOM 650 C C . GLY A 1 84 ? -4.922 -37.344 -2.953 1 98.31 84 GLY A C 1
ATOM 651 O O . GLY A 1 84 ? -4.141 -37.938 -2.211 1 98.31 84 GLY A O 1
ATOM 652 N N . GLU A 1 85 ? -4.504 -36.875 -4.141 1 98.81 85 GLU A N 1
ATOM 653 C CA . GLU A 1 85 ? -3.096 -36.875 -4.531 1 98.81 85 GLU A CA 1
ATOM 654 C C . GLU A 1 85 ? -2.295 -35.844 -3.752 1 98.81 85 GLU A C 1
ATOM 656 O O . GLU A 1 85 ? -2.688 -34.688 -3.682 1 98.81 85 GLU A O 1
ATOM 661 N N . ASP A 1 86 ? -1.219 -36.25 -3.137 1 98.75 86 ASP A N 1
ATOM 662 C CA . ASP A 1 86 ? -0.406 -35.344 -2.314 1 98.75 86 ASP A CA 1
ATOM 663 C C . ASP A 1 86 ? 0.32 -34.312 -3.176 1 98.75 86 ASP A C 1
ATOM 665 O O . ASP A 1 86 ? 0.957 -34.688 -4.172 1 98.75 86 ASP A O 1
ATOM 669 N N . LEU A 1 87 ? 0.25 -33.062 -2.807 1 98.88 87 LEU A N 1
ATOM 670 C CA . LEU A 1 87 ? 0.906 -31.969 -3.512 1 98.88 87 LEU A CA 1
ATOM 671 C C . LEU A 1 87 ? 2.068 -31.422 -2.693 1 98.88 87 LEU A C 1
ATOM 673 O O . LEU A 1 87 ? 2.773 -30.516 -3.145 1 98.88 87 LEU A O 1
ATOM 677 N N . SER A 1 88 ? 2.305 -31.938 -1.473 1 98.88 88 SER A N 1
ATOM 678 C CA . SER A 1 88 ? 3.285 -31.375 -0.546 1 98.88 88 SER A CA 1
ATOM 679 C C . SER A 1 88 ? 4.691 -31.438 -1.133 1 98.88 88 SER A C 1
ATOM 681 O O . SER A 1 88 ? 5.105 -32.469 -1.678 1 98.88 88 SER A O 1
ATOM 683 N N . GLY A 1 89 ? 5.336 -30.281 -1.031 1 98.75 89 GLY A N 1
ATOM 684 C CA . GLY A 1 89 ? 6.727 -30.219 -1.45 1 98.75 89 GLY A CA 1
ATOM 685 C C . GLY A 1 89 ? 6.898 -29.844 -2.908 1 98.75 89 GLY A C 1
ATOM 686 O O . GLY A 1 89 ? 8.023 -29.672 -3.385 1 98.75 89 GLY A O 1
ATOM 687 N N . ILE A 1 90 ? 5.809 -29.719 -3.643 1 98.88 90 ILE A N 1
ATOM 688 C CA . ILE A 1 90 ? 5.887 -29.344 -5.051 1 98.88 90 ILE A CA 1
ATOM 689 C C . ILE A 1 90 ? 6.031 -27.828 -5.176 1 98.88 90 ILE A C 1
ATOM 691 O O . ILE A 1 90 ? 5.305 -27.078 -4.523 1 98.88 90 ILE A O 1
ATOM 695 N N . ASN A 1 91 ? 7.023 -27.375 -5.961 1 98.94 91 ASN A N 1
ATOM 696 C CA . ASN A 1 91 ? 7.23 -25.969 -6.293 1 98.94 91 ASN A CA 1
ATOM 697 C C . ASN A 1 91 ? 6.598 -25.609 -7.637 1 98.94 91 ASN A C 1
ATOM 699 O O . ASN A 1 91 ? 6.633 -26.406 -8.578 1 98.94 91 ASN A O 1
ATOM 703 N N . ILE A 1 92 ? 6.016 -24.453 -7.676 1 98.94 92 ILE A N 1
ATOM 704 C CA . ILE A 1 92 ? 5.395 -23.969 -8.898 1 98.94 92 ILE A CA 1
ATOM 705 C C . ILE A 1 92 ? 5.938 -22.578 -9.234 1 98.94 92 ILE A C 1
ATOM 707 O O . ILE A 1 92 ? 6.098 -21.734 -8.344 1 98.94 92 ILE A O 1
ATOM 711 N N . GLY A 1 93 ? 6.312 -22.344 -10.438 1 98.94 93 GLY A N 1
ATOM 712 C CA . GLY A 1 93 ? 6.582 -21.031 -10.977 1 98.94 93 GLY A CA 1
ATOM 713 C C . GLY A 1 93 ? 5.52 -20.547 -11.953 1 98.94 93 GLY A C 1
ATOM 714 O O . GLY A 1 93 ? 4.945 -21.344 -12.695 1 98.94 93 GLY A O 1
ATOM 715 N N . LEU A 1 94 ? 5.285 -19.234 -11.953 1 98.81 94 LEU A N 1
ATOM 716 C CA . LEU A 1 94 ? 4.359 -18.609 -12.898 1 98.81 94 LEU A CA 1
ATOM 717 C C . LEU A 1 94 ? 4.977 -17.375 -13.523 1 98.81 94 LEU A C 1
ATOM 719 O O . LEU A 1 94 ? 5.754 -16.656 -12.875 1 98.81 94 LEU A O 1
ATOM 723 N N . LEU A 1 95 ? 4.668 -17.141 -14.781 1 98.81 95 LEU A N 1
ATOM 724 C CA . LEU A 1 95 ? 4.781 -15.836 -15.414 1 98.81 95 LEU A CA 1
ATOM 725 C C . LEU A 1 95 ? 3.404 -15.258 -15.711 1 98.81 95 LEU A C 1
ATOM 727 O O . LEU A 1 95 ? 2.506 -15.977 -16.156 1 98.81 95 LEU A O 1
ATOM 731 N N . ALA A 1 96 ? 3.266 -13.977 -15.438 1 98.62 96 ALA A N 1
ATOM 732 C CA . ALA A 1 96 ? 1.992 -13.328 -15.727 1 98.62 96 ALA A CA 1
ATOM 733 C C . ALA A 1 96 ? 2.211 -11.984 -16.422 1 98.62 96 ALA A C 1
ATOM 735 O O . ALA A 1 96 ? 3.082 -11.203 -16.016 1 98.62 96 ALA A O 1
ATOM 736 N N . GLU A 1 97 ? 1.471 -11.781 -17.453 1 98.56 97 GLU A N 1
ATOM 737 C CA . GLU A 1 97 ? 1.354 -10.492 -18.141 1 98.56 97 GLU A CA 1
ATOM 738 C C . GLU A 1 97 ? -0.079 -9.969 -18.078 1 98.56 97 GLU A C 1
ATOM 740 O O . GLU A 1 97 ? -1.009 -10.648 -18.531 1 98.56 97 GLU A O 1
ATOM 745 N N . ILE A 1 98 ? -0.21 -8.812 -17.547 1 98.44 98 ILE A N 1
ATOM 746 C CA . ILE A 1 98 ? -1.51 -8.156 -17.438 1 98.44 98 ILE A CA 1
ATOM 747 C C . ILE A 1 98 ? -1.472 -6.805 -18.141 1 98.44 98 ILE A C 1
ATOM 749 O O . ILE A 1 98 ? -0.688 -5.926 -17.781 1 98.44 98 ILE A O 1
ATOM 753 N N . PRO A 1 99 ? -2.227 -6.598 -19.156 1 98.31 99 PRO A N 1
ATOM 754 C CA . PRO A 1 99 ? -2.062 -5.445 -20.047 1 98.31 99 PRO A CA 1
ATOM 755 C C . PRO A 1 99 ? -2.51 -4.137 -19.391 1 98.31 99 PRO A C 1
ATOM 757 O O . PRO A 1 99 ? -2.141 -3.055 -19.859 1 98.31 99 PRO A O 1
ATOM 760 N N . GLY A 1 100 ? -3.291 -4.117 -18.359 1 97.81 100 GLY A N 1
ATOM 761 C CA . GLY A 1 100 ? -3.809 -2.967 -17.641 1 97.81 100 GLY A CA 1
ATOM 762 C C . GLY A 1 100 ? -3.99 -3.229 -16.156 1 97.81 100 GLY A C 1
ATOM 763 O O . GLY A 1 100 ? -3.092 -3.764 -15.5 1 97.81 100 GLY A O 1
ATOM 764 N N . ARG A 1 101 ? -5.125 -2.779 -15.633 1 98.12 101 ARG A N 1
ATOM 765 C CA . ARG A 1 101 ? -5.449 -3.047 -14.242 1 98.12 101 ARG A CA 1
ATOM 766 C C . ARG A 1 101 ? -5.68 -4.535 -14.008 1 98.12 101 ARG A C 1
ATOM 768 O O . ARG A 1 101 ? -6.316 -5.207 -14.82 1 98.12 101 ARG A O 1
ATOM 775 N N . MET A 1 102 ? -5.152 -4.961 -12.945 1 97.81 102 MET A N 1
ATOM 776 C CA . MET A 1 102 ? -5.266 -6.379 -12.617 1 97.81 102 MET A CA 1
ATOM 777 C C . MET A 1 102 ? -6.727 -6.824 -12.625 1 97.81 102 MET A C 1
ATOM 779 O O . MET A 1 102 ? -7.051 -7.895 -13.148 1 97.81 102 MET A O 1
ATOM 783 N N . ALA A 1 103 ? -7.605 -5.969 -12.109 1 97.31 103 ALA A N 1
ATOM 784 C CA . ALA A 1 103 ? -9.016 -6.328 -11.938 1 97.31 103 ALA A CA 1
ATOM 785 C C . ALA A 1 103 ? -9.727 -6.414 -13.281 1 97.31 103 ALA A C 1
ATOM 787 O O . ALA A 1 103 ? -10.82 -6.973 -13.375 1 97.31 103 ALA A O 1
ATOM 788 N N . GLU A 1 104 ? -9.133 -5.914 -14.289 1 97.5 104 GLU A N 1
ATOM 789 C CA . GLU A 1 104 ? -9.797 -5.855 -15.594 1 97.5 104 GLU A CA 1
ATOM 790 C C . GLU A 1 104 ? -9.594 -7.152 -16.375 1 97.5 104 GLU A C 1
ATOM 792 O O . GLU A 1 104 ? -10.219 -7.367 -17.406 1 97.5 104 GLU A O 1
ATOM 797 N N . GLY A 1 105 ? -8.648 -7.984 -16 1 97.38 105 GLY A N 1
ATOM 798 C CA . GLY A 1 105 ? -8.469 -9.289 -16.625 1 97.38 105 GLY A CA 1
ATOM 799 C C . GLY A 1 105 ? -7.547 -9.258 -17.828 1 97.38 105 GLY A C 1
ATOM 800 O O . GLY A 1 105 ? -6.59 -8.484 -17.859 1 97.38 105 GLY A O 1
ATOM 801 N N . ASN A 1 106 ? -7.695 -10.328 -18.656 1 97.88 106 ASN A N 1
ATOM 802 C CA . ASN A 1 106 ? -6.906 -10.539 -19.875 1 97.88 106 ASN A CA 1
ATOM 803 C C . ASN A 1 106 ? -5.465 -10.922 -19.531 1 97.88 106 ASN A C 1
ATOM 805 O O . ASN A 1 106 ? -4.527 -10.453 -20.172 1 97.88 106 ASN A O 1
ATOM 809 N N . TRP A 1 107 ? -5.359 -11.672 -18.547 1 98.25 107 TRP A N 1
ATOM 810 C CA . TRP A 1 107 ? -4.043 -12.141 -18.125 1 98.25 107 TRP A CA 1
ATOM 811 C C . TRP A 1 107 ? -3.514 -13.203 -19.078 1 98.25 107 TRP A C 1
ATOM 813 O O . TRP A 1 107 ? -4.262 -14.086 -19.516 1 98.25 107 TRP A O 1
ATOM 823 N N . LYS A 1 108 ? -2.34 -13.133 -19.422 1 98.25 108 LYS A N 1
ATOM 824 C CA . LYS A 1 108 ? -1.582 -14.219 -20.031 1 98.25 108 LYS A CA 1
ATOM 825 C C . LYS A 1 108 ? -0.633 -14.859 -19.016 1 98.25 108 LYS A C 1
ATOM 827 O O . LYS A 1 108 ? 0.129 -14.164 -18.344 1 98.25 108 LYS A O 1
ATOM 832 N N . VAL A 1 109 ? -0.682 -16.219 -18.969 1 98.38 109 VAL A N 1
ATOM 833 C CA . VAL A 1 109 ? 0.043 -16.875 -17.891 1 98.38 109 VAL A CA 1
ATOM 834 C C . VAL A 1 109 ? 0.817 -18.078 -18.438 1 98.38 109 VAL A C 1
ATOM 836 O O . VAL A 1 109 ? 0.319 -18.812 -19.297 1 98.38 109 VAL A O 1
ATOM 839 N N . ALA A 1 110 ? 1.986 -18.234 -17.969 1 98.75 110 ALA A N 1
ATOM 840 C CA . ALA A 1 110 ? 2.748 -19.469 -18.141 1 98.75 110 ALA A CA 1
ATOM 841 C C . ALA A 1 110 ? 2.941 -20.188 -16.797 1 98.75 110 ALA A C 1
ATOM 843 O O . ALA A 1 110 ? 3.117 -19.531 -15.766 1 98.75 110 ALA A O 1
ATOM 844 N N . VAL A 1 111 ? 2.943 -21.531 -16.859 1 98.75 111 VAL A N 1
ATOM 845 C CA . VAL A 1 111 ? 3.02 -22.312 -15.633 1 98.75 111 VAL A CA 1
ATOM 846 C C . VAL A 1 111 ? 4.191 -23.281 -15.719 1 98.75 111 VAL A C 1
ATOM 848 O O . VAL A 1 111 ? 4.367 -23.969 -16.734 1 98.75 111 VAL A O 1
ATOM 851 N N . TYR A 1 112 ? 5.012 -23.297 -14.68 1 98.88 112 TYR A N 1
ATOM 852 C CA . TYR A 1 112 ? 6.09 -24.25 -14.492 1 98.88 112 TYR A CA 1
ATOM 853 C C . TYR A 1 112 ? 5.852 -25.109 -13.25 1 98.88 112 TYR A C 1
ATOM 855 O O . TYR A 1 112 ? 5.816 -24.594 -12.133 1 98.88 112 TYR A O 1
ATOM 863 N N . ILE A 1 113 ? 5.727 -26.359 -13.43 1 98.81 113 ILE A N 1
ATOM 864 C CA . ILE A 1 113 ? 5.488 -27.25 -12.305 1 98.81 113 ILE A CA 1
ATOM 865 C C . ILE A 1 113 ? 6.715 -28.141 -12.078 1 98.81 113 ILE A C 1
ATOM 867 O O . ILE A 1 113 ? 7.289 -28.672 -13.031 1 98.81 113 ILE A O 1
ATOM 871 N N . ASP A 1 114 ? 7.027 -28.25 -10.875 1 98.62 114 ASP A N 1
ATOM 872 C CA . ASP A 1 114 ? 8.18 -29.047 -10.461 1 98.62 114 ASP A CA 1
ATOM 873 C C . ASP A 1 114 ? 8.18 -30.422 -11.125 1 98.62 114 ASP A C 1
ATOM 875 O O . ASP A 1 114 ? 7.152 -31.109 -11.148 1 98.62 114 ASP A O 1
ATOM 879 N N . GLU A 1 115 ? 9.273 -30.922 -11.602 1 98.06 115 GLU A N 1
ATOM 880 C CA . GLU A 1 115 ? 9.398 -32.188 -12.312 1 98.06 115 GLU A CA 1
ATOM 881 C C . GLU A 1 115 ? 9.133 -33.375 -11.391 1 98.06 115 GLU A C 1
ATOM 883 O O . GLU A 1 115 ? 8.836 -34.469 -11.852 1 98.06 115 GLU A O 1
ATOM 888 N N . LYS A 1 116 ? 9.164 -33.156 -10.148 1 97.62 116 LYS A N 1
ATOM 889 C CA . LYS A 1 116 ? 8.938 -34.25 -9.195 1 97.62 116 LYS A CA 1
ATOM 890 C C . LYS A 1 116 ? 7.445 -34.562 -9.055 1 97.62 116 LYS A C 1
ATOM 892 O O . LYS A 1 116 ? 7.062 -35.562 -8.469 1 97.62 116 LYS A O 1
ATOM 897 N N . ALA A 1 117 ? 6.59 -33.719 -9.547 1 98.5 117 ALA A N 1
ATOM 898 C CA . ALA A 1 117 ? 5.148 -33.938 -9.445 1 98.5 117 ALA A CA 1
ATOM 899 C C . ALA A 1 117 ? 4.711 -35.156 -10.219 1 98.5 117 ALA A C 1
ATOM 901 O O . ALA A 1 117 ? 5.137 -35.375 -11.352 1 98.5 117 ALA A O 1
ATOM 902 N N . SER A 1 118 ? 3.896 -35.938 -9.641 1 98.56 118 SER A N 1
ATOM 903 C CA . SER A 1 118 ? 3.246 -37 -10.398 1 98.56 118 SER A CA 1
ATOM 904 C C . SER A 1 118 ? 2.375 -36.438 -11.516 1 98.56 118 SER A C 1
ATOM 906 O O . SER A 1 118 ? 2.082 -35.219 -11.523 1 98.56 118 SER A O 1
ATOM 908 N N . GLN A 1 119 ? 2.02 -37.344 -12.422 1 98.25 119 GLN A N 1
ATOM 909 C CA . GLN A 1 119 ? 1.156 -36.875 -13.508 1 98.25 119 GLN A CA 1
ATOM 910 C C . GLN A 1 119 ? -0.177 -36.375 -12.969 1 98.25 119 GLN A C 1
ATOM 912 O O . GLN A 1 119 ? -0.696 -35.375 -13.438 1 98.25 119 GLN A O 1
ATOM 917 N N . LYS A 1 120 ? -0.737 -37.031 -11.984 1 98.5 120 LYS A N 1
ATOM 918 C CA . LYS A 1 120 ? -1.985 -36.594 -11.367 1 98.5 120 LYS A CA 1
ATOM 919 C C . LYS A 1 120 ? -1.805 -35.25 -10.672 1 98.5 120 LYS A C 1
ATOM 921 O O . LYS A 1 120 ? -2.658 -34.375 -10.781 1 98.5 120 LYS A O 1
ATOM 926 N N . ALA A 1 121 ? -0.745 -35.094 -9.922 1 98.75 121 ALA A N 1
ATOM 927 C CA . ALA A 1 121 ? -0.433 -33.812 -9.273 1 98.75 121 ALA A CA 1
ATOM 928 C C . ALA A 1 121 ? -0.268 -32.719 -10.305 1 98.75 121 ALA A C 1
ATOM 930 O O . ALA A 1 121 ? -0.786 -31.594 -10.125 1 98.75 121 ALA A O 1
ATOM 931 N N . TYR A 1 122 ? 0.447 -33 -11.359 1 98.56 122 TYR A N 1
ATOM 932 C CA . TYR A 1 122 ? 0.675 -32.062 -12.438 1 98.56 122 TYR A CA 1
ATOM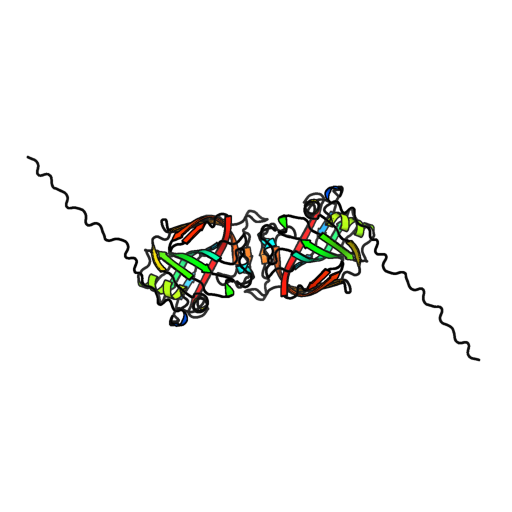 933 C C . TYR A 1 122 ? -0.646 -31.562 -13.023 1 98.56 122 TYR A C 1
ATOM 935 O O . TYR A 1 122 ? -0.899 -30.359 -13.078 1 98.56 122 TYR A O 1
ATOM 943 N N . ASN A 1 123 ? -1.481 -32.5 -13.422 1 98 123 ASN A N 1
ATOM 944 C CA . ASN A 1 123 ? -2.773 -32.156 -14.008 1 98 123 ASN A CA 1
ATOM 945 C C . ASN A 1 123 ? -3.66 -31.422 -13.008 1 98 123 ASN A C 1
ATOM 947 O O . ASN A 1 123 ? -4.367 -30.484 -13.375 1 98 123 ASN A O 1
ATOM 951 N N . GLY A 1 124 ? -3.65 -31.859 -11.742 1 98.38 124 GLY A N 1
ATOM 952 C CA . GLY A 1 124 ? -4.422 -31.219 -10.695 1 98.38 124 GLY A CA 1
ATOM 953 C C . GLY A 1 124 ? -4.023 -29.781 -10.461 1 98.38 124 GLY A C 1
ATOM 954 O O . GLY A 1 124 ? -4.887 -28.906 -10.305 1 98.38 124 GLY A O 1
ATOM 955 N N . LEU A 1 125 ? -2.729 -29.562 -10.438 1 98.69 125 LEU A N 1
ATOM 956 C CA . LEU A 1 125 ? -2.225 -28.219 -10.227 1 98.69 125 LEU A CA 1
ATOM 957 C C . LEU A 1 125 ? -2.615 -27.297 -11.375 1 98.69 125 LEU A C 1
ATOM 959 O O . LEU A 1 125 ? -2.955 -26.125 -11.164 1 98.69 125 LEU A O 1
ATOM 963 N N . LEU A 1 126 ? -2.586 -27.781 -12.602 1 97.81 126 LEU A N 1
ATOM 964 C CA . LEU A 1 126 ? -3.035 -26.984 -13.742 1 97.81 126 LEU A CA 1
ATOM 965 C C . LEU A 1 126 ? -4.52 -26.672 -13.633 1 97.81 126 LEU A C 1
ATOM 967 O O . LEU A 1 126 ? -4.941 -25.547 -13.938 1 97.81 126 LEU A O 1
ATOM 971 N N . GLN A 1 127 ? -5.297 -27.609 -13.172 1 97.38 127 GLN A N 1
ATOM 972 C CA . GLN A 1 127 ? -6.727 -27.391 -12.969 1 97.38 127 GLN A CA 1
ATOM 973 C C . GLN A 1 127 ? -6.973 -26.328 -11.898 1 97.38 127 GLN A C 1
ATOM 975 O O . GLN A 1 127 ? -7.844 -25.469 -12.055 1 97.38 127 GLN A O 1
ATOM 980 N N . ILE A 1 128 ? -6.227 -26.344 -10.836 1 98 128 ILE A N 1
ATOM 981 C CA . ILE A 1 128 ? -6.328 -25.375 -9.742 1 98 128 ILE A CA 1
ATOM 982 C C . ILE A 1 128 ? -5.934 -23.984 -10.234 1 98 128 ILE A C 1
ATOM 984 O O . ILE A 1 128 ? -6.672 -23.016 -10.039 1 98 128 ILE A O 1
ATOM 988 N N . LEU A 1 129 ? -4.852 -23.906 -10.969 1 97.44 129 LEU A N 1
ATOM 989 C CA . LEU A 1 129 ? -4.258 -22.625 -11.32 1 97.44 129 LEU A CA 1
ATOM 990 C C . LEU A 1 129 ? -4.984 -22 -12.508 1 97.44 129 LEU A C 1
ATOM 992 O O . LEU A 1 129 ? -4.84 -20.797 -12.773 1 97.44 129 LEU A O 1
ATOM 996 N N . SER A 1 130 ? -5.754 -22.781 -13.227 1 95.56 130 SER A N 1
ATOM 997 C CA . SER A 1 130 ? -6.602 -22.234 -14.281 1 95.56 130 SER A CA 1
ATOM 998 C C . SER A 1 130 ? -7.926 -21.734 -13.719 1 95.56 130 SER A C 1
ATOM 1000 O O . SER A 1 130 ? -8.664 -21.016 -14.406 1 95.56 130 SER A O 1
ATOM 1002 N N . GLY A 1 131 ? -8.188 -22.172 -12.5 1 96.44 131 GLY A N 1
ATOM 1003 C CA . GLY A 1 131 ? -9.445 -21.812 -11.859 1 96.44 131 GLY A CA 1
ATOM 1004 C C . GLY A 1 131 ? -10.531 -22.859 -12.047 1 96.44 131 GLY A C 1
ATOM 1005 O O . GLY A 1 131 ? -11.586 -22.797 -11.422 1 96.44 131 GLY A O 1
ATOM 1006 N N . ALA A 1 132 ? -10.281 -23.891 -12.867 1 96.31 132 ALA A N 1
ATOM 1007 C CA . ALA A 1 132 ? -11.289 -24.875 -13.242 1 96.31 132 ALA A CA 1
ATOM 1008 C C . ALA A 1 132 ? -11.703 -25.719 -12.031 1 96.31 132 ALA A C 1
ATOM 1010 O O . ALA A 1 132 ? -12.812 -26.266 -12 1 96.31 132 ALA A O 1
ATOM 1011 N N . ALA A 1 133 ? -10.844 -25.781 -11.039 1 97.56 133 ALA A N 1
ATOM 1012 C CA . ALA A 1 133 ? -11.125 -26.609 -9.867 1 97.56 133 ALA A CA 1
ATOM 1013 C C . ALA A 1 133 ? -12.031 -25.875 -8.883 1 97.56 133 ALA A C 1
ATOM 1015 O O . ALA A 1 133 ? -12.477 -26.453 -7.891 1 97.56 133 ALA A O 1
ATOM 1016 N N . GLY A 1 134 ? -12.297 -24.5 -9.172 1 97.25 134 GLY A N 1
ATOM 1017 C CA . GLY A 1 134 ? -13.102 -23.703 -8.258 1 97.25 134 GLY A CA 1
ATOM 1018 C C . GLY A 1 134 ? -12.344 -23.281 -7.012 1 97.25 134 GLY A C 1
ATOM 1019 O O . GLY A 1 134 ? -11.117 -23.359 -6.965 1 97.25 134 GLY A O 1
ATOM 1020 N N . GLY A 1 135 ? -13.156 -22.703 -6.059 1 97.38 135 GLY A N 1
ATOM 1021 C CA . GLY A 1 135 ? -12.555 -22.328 -4.789 1 97.38 135 GLY A CA 1
ATOM 1022 C C . GLY A 1 135 ? -11.797 -21.016 -4.855 1 97.38 135 GLY A C 1
ATOM 1023 O O . GLY A 1 135 ? -12.203 -20.094 -5.562 1 97.38 135 GLY A O 1
ATOM 1024 N N . THR A 1 136 ? -10.664 -20.953 -4.129 1 97.31 136 THR A N 1
ATOM 1025 C CA . THR A 1 136 ? -9.898 -19.719 -3.943 1 97.31 136 THR A CA 1
ATOM 1026 C C . THR A 1 136 ? -9.43 -19.172 -5.285 1 97.31 136 THR A C 1
ATOM 1028 O O . THR A 1 136 ? -9.359 -17.953 -5.473 1 97.31 136 THR A O 1
ATOM 1031 N N . THR A 1 137 ? -9.117 -20.062 -6.258 1 97.12 137 THR A N 1
ATOM 1032 C CA . THR A 1 137 ? -8.57 -19.625 -7.535 1 97.12 137 THR A CA 1
ATOM 1033 C C . THR A 1 137 ? -9.656 -19.594 -8.609 1 97.12 137 THR A C 1
ATOM 1035 O O . THR A 1 137 ? -9.359 -19.406 -9.789 1 97.12 137 THR A O 1
ATOM 1038 N N . GLY A 1 138 ? -10.844 -19.75 -8.227 1 96.12 138 GLY A N 1
ATOM 1039 C CA . GLY A 1 138 ? -11.93 -19.828 -9.188 1 96.12 138 GLY A CA 1
ATOM 1040 C C . GLY A 1 138 ? -12.031 -18.609 -10.094 1 96.12 138 GLY A C 1
ATOM 1041 O O . GLY A 1 138 ? -12.383 -18.734 -11.266 1 96.12 138 GLY A O 1
ATOM 1042 N N . LEU A 1 139 ? -11.727 -17.469 -9.578 1 93.69 139 LEU A N 1
ATOM 1043 C CA . LEU A 1 139 ? -11.836 -16.203 -10.305 1 93.69 139 LEU A CA 1
ATOM 1044 C C . LEU A 1 139 ? -10.867 -16.172 -11.484 1 93.69 139 LEU A C 1
ATOM 1046 O O . LEU A 1 139 ? -11.031 -15.359 -12.398 1 93.69 139 LEU A O 1
ATOM 1050 N N . PHE A 1 140 ? -9.906 -17.031 -11.508 1 95.88 140 PHE A N 1
ATOM 1051 C CA . PHE A 1 140 ? -8.93 -17.062 -12.586 1 95.88 140 PHE A CA 1
ATOM 1052 C C . PHE A 1 140 ? -9.594 -17.453 -13.906 1 95.88 140 PHE A C 1
ATOM 1054 O O . PHE A 1 140 ? -9.102 -17.094 -14.977 1 95.88 140 PHE A O 1
ATOM 1061 N N . THR A 1 141 ? -10.68 -18.141 -13.883 1 94.69 141 THR A N 1
ATOM 1062 C CA . THR A 1 141 ? -11.414 -18.484 -15.102 1 94.69 141 THR A CA 1
ATOM 1063 C C . THR A 1 141 ? -11.867 -17.219 -15.836 1 94.69 141 THR A C 1
ATOM 1065 O O . THR A 1 141 ? -12.016 -17.234 -17.062 1 94.69 141 THR A O 1
ATOM 1068 N N . ILE A 1 142 ? -12.062 -16.172 -15.117 1 93.81 142 ILE A N 1
ATOM 1069 C CA . ILE A 1 142 ? -12.547 -14.914 -15.68 1 93.81 142 ILE A CA 1
ATOM 1070 C C . ILE A 1 142 ? -11.359 -14.008 -16.016 1 93.81 142 ILE A C 1
ATOM 1072 O O . ILE A 1 142 ? -11.344 -13.359 -17.062 1 93.81 142 ILE A O 1
ATOM 1076 N N . LEU A 1 143 ? -10.305 -14.023 -15.227 1 96.19 143 LEU A N 1
ATOM 1077 C CA . LEU A 1 143 ? -9.227 -13.039 -15.312 1 96.19 143 LEU A CA 1
ATOM 1078 C C . LEU A 1 143 ? -8.156 -13.492 -16.312 1 96.19 143 LEU A C 1
ATOM 1080 O O . LEU A 1 143 ? -7.531 -12.664 -16.969 1 96.19 143 LEU A O 1
ATOM 1084 N N . VAL A 1 144 ? -7.957 -14.781 -16.406 1 96.19 144 VAL A N 1
ATOM 1085 C CA . VAL A 1 144 ? -6.93 -15.328 -17.297 1 96.19 144 VAL A CA 1
ATOM 1086 C C . VAL A 1 144 ? -7.523 -15.602 -18.672 1 96.19 144 VAL A C 1
ATOM 1088 O O . VAL A 1 144 ? -8.391 -16.469 -18.812 1 96.19 144 VAL A O 1
ATOM 1091 N N . SER A 1 145 ? -7.047 -14.953 -19.594 1 96.25 145 SER A N 1
ATOM 1092 C CA . SER A 1 145 ? -7.543 -15.148 -20.953 1 96.25 145 SER A CA 1
ATOM 1093 C C . SER A 1 145 ? -6.789 -16.266 -21.672 1 96.25 145 SER A C 1
ATOM 1095 O O . SER A 1 145 ? -7.352 -16.953 -22.516 1 96.25 145 SER A O 1
ATOM 1097 N N . GLU A 1 146 ? -5.48 -16.391 -21.281 1 95.81 146 GLU A N 1
ATOM 1098 C CA . GLU A 1 146 ? -4.641 -17.344 -22.016 1 95.81 146 GLU A CA 1
ATOM 1099 C C . GLU A 1 146 ? -3.564 -17.938 -21.109 1 95.81 146 GLU A C 1
ATOM 1101 O O . GLU A 1 146 ? -2.854 -17.203 -20.422 1 95.81 146 GLU A O 1
ATOM 1106 N N . ILE A 1 147 ? -3.49 -19.203 -21.141 1 95.62 147 ILE A N 1
ATOM 1107 C CA . ILE A 1 147 ? -2.307 -19.891 -20.641 1 95.62 147 ILE A CA 1
ATOM 1108 C C . ILE A 1 147 ? -1.335 -20.156 -21.781 1 95.62 147 ILE A C 1
ATOM 1110 O O . ILE A 1 147 ? -1.552 -21.047 -22.609 1 95.62 147 ILE A O 1
ATOM 1114 N N . ILE A 1 148 ? -0.269 -19.469 -21.828 1 96.44 148 ILE A N 1
ATOM 1115 C CA . ILE A 1 148 ? 0.59 -19.438 -23 1 96.44 148 ILE A CA 1
ATOM 1116 C C . ILE A 1 148 ? 1.487 -20.672 -23.016 1 96.44 148 ILE A C 1
ATOM 1118 O O . ILE A 1 148 ? 2.072 -21.016 -24.047 1 96.44 148 ILE A O 1
ATOM 1122 N N . GLY A 1 149 ? 1.616 -21.328 -21.875 1 96.75 149 GLY A N 1
ATOM 1123 C CA . GLY A 1 149 ? 2.373 -22.562 -21.766 1 96.75 149 GLY A CA 1
ATOM 1124 C C . GLY A 1 149 ? 2.33 -23.172 -20.375 1 96.75 149 GLY A C 1
ATOM 1125 O O . GLY A 1 149 ? 2.168 -22.469 -19.391 1 96.75 149 GLY A O 1
ATOM 1126 N N . ALA A 1 150 ? 2.367 -24.516 -20.297 1 97.69 150 ALA A N 1
ATOM 1127 C CA . ALA A 1 150 ? 2.52 -25.297 -19.078 1 97.69 150 ALA A CA 1
ATOM 1128 C C . ALA A 1 150 ? 3.561 -26.391 -19.266 1 97.69 150 ALA A C 1
ATOM 1130 O O . ALA A 1 150 ? 3.482 -27.188 -20.203 1 97.69 150 ALA A O 1
ATOM 1131 N N . GLU A 1 151 ? 4.516 -26.406 -18.359 1 97.31 151 GLU A N 1
ATOM 1132 C CA . GLU A 1 151 ? 5.57 -27.391 -18.578 1 97.31 151 GLU A CA 1
ATOM 1133 C C . GLU A 1 151 ? 6.137 -27.891 -17.25 1 97.31 151 GLU A C 1
ATOM 1135 O O . GLU A 1 151 ? 6.008 -27.219 -16.219 1 97.31 151 GLU A O 1
ATOM 1140 N N . ARG A 1 152 ? 6.711 -29.047 -17.266 1 98.19 152 ARG A N 1
ATOM 1141 C CA . ARG A 1 152 ? 7.5 -29.578 -16.156 1 98.19 152 ARG A CA 1
ATOM 1142 C C . ARG A 1 152 ? 8.93 -29.062 -16.203 1 98.19 152 ARG A C 1
ATOM 1144 O O . ARG A 1 152 ? 9.555 -29.031 -17.266 1 98.19 152 ARG A O 1
ATOM 1151 N N . GLU A 1 153 ? 9.312 -28.531 -15.125 1 98.44 153 GLU A N 1
ATOM 1152 C CA . GLU A 1 153 ? 10.672 -28.016 -14.984 1 98.44 153 GLU A CA 1
ATOM 1153 C C . GLU A 1 153 ? 11.234 -28.312 -13.594 1 98.44 153 GLU A C 1
ATOM 1155 O O . GLU A 1 153 ? 10.484 -28.656 -12.68 1 98.44 153 GLU A O 1
ATOM 1160 N N . LYS A 1 154 ? 12.633 -28.328 -13.562 1 98.69 154 LYS A N 1
ATOM 1161 C CA . LYS A 1 154 ? 13.195 -28.188 -12.219 1 98.69 154 LYS A CA 1
ATOM 1162 C C . LYS A 1 154 ? 12.922 -26.812 -11.641 1 98.69 154 LYS A C 1
ATOM 1164 O O . LYS A 1 154 ? 13.469 -25.812 -12.117 1 98.69 154 LYS A O 1
ATOM 1169 N N . VAL A 1 155 ? 12.047 -26.703 -10.688 1 98.94 155 VAL A N 1
ATOM 1170 C CA . VAL A 1 155 ? 11.672 -25.453 -10.055 1 98.94 155 VAL A CA 1
ATOM 1171 C C . VAL A 1 155 ? 12.266 -25.375 -8.648 1 98.94 155 VAL A C 1
ATOM 1173 O O . VAL A 1 155 ? 11.828 -26.078 -7.742 1 98.94 155 VAL A O 1
ATOM 1176 N N . ASP A 1 156 ? 13.227 -24.516 -8.516 1 98.88 156 ASP A N 1
ATOM 1177 C CA . ASP A 1 156 ? 13.875 -24.344 -7.215 1 98.88 156 ASP A CA 1
ATOM 1178 C C . ASP A 1 156 ? 13.398 -23.062 -6.527 1 98.88 156 ASP A C 1
ATOM 1180 O O . ASP A 1 156 ? 13.383 -22 -7.137 1 98.88 156 ASP A O 1
ATOM 1184 N N . ILE A 1 157 ? 13.016 -23.219 -5.262 1 98.94 157 ILE A N 1
ATOM 1185 C CA . ILE A 1 157 ? 12.578 -22.078 -4.457 1 98.94 157 ILE A CA 1
ATOM 1186 C C . ILE A 1 157 ? 13.477 -21.953 -3.23 1 98.94 157 ILE A C 1
ATOM 1188 O O . ILE A 1 157 ? 13.75 -22.938 -2.541 1 98.94 157 ILE A O 1
ATOM 1192 N N . MET A 1 158 ? 13.992 -20.766 -3.049 1 98.88 158 MET A N 1
ATOM 1193 C CA . MET A 1 158 ? 14.766 -20.422 -1.86 1 98.88 158 MET A CA 1
ATOM 1194 C C . MET A 1 158 ? 13.938 -19.578 -0.905 1 98.88 158 MET A C 1
ATOM 1196 O O . MET A 1 158 ? 13.352 -18.562 -1.313 1 98.88 158 MET A O 1
ATOM 1200 N N . ARG A 1 159 ? 13.82 -19.953 0.389 1 98.81 159 ARG A N 1
ATOM 1201 C CA . ARG A 1 159 ? 13.203 -19.203 1.474 1 98.81 159 ARG A CA 1
ATOM 1202 C C . ARG A 1 159 ? 14.156 -19.078 2.662 1 98.81 159 ARG A C 1
ATOM 1204 O O . ARG A 1 159 ? 14.172 -19.938 3.537 1 98.81 159 ARG A O 1
ATOM 1211 N N . GLU A 1 160 ? 14.875 -17.969 2.705 1 98.44 160 GLU A N 1
ATOM 1212 C CA . GLU A 1 160 ? 15.922 -17.797 3.709 1 98.44 160 GLU A CA 1
ATOM 1213 C C . GLU A 1 160 ? 15.812 -16.422 4.379 1 98.44 160 GLU A C 1
ATOM 1215 O O . GLU A 1 160 ? 16.094 -15.398 3.754 1 98.44 160 GLU A O 1
ATOM 1220 N N . GLY A 1 161 ? 15.492 -16.391 5.699 1 97.94 161 GLY A N 1
ATOM 1221 C CA . GLY A 1 161 ? 15.391 -15.109 6.387 1 97.94 161 GLY A CA 1
ATOM 1222 C C . GLY A 1 161 ? 14.445 -14.133 5.703 1 97.94 161 GLY A C 1
ATOM 1223 O O . GLY A 1 161 ? 13.266 -14.43 5.527 1 97.94 161 GLY A O 1
ATOM 1224 N N . THR A 1 162 ? 15.055 -13.062 5.262 1 98.69 162 THR A N 1
ATOM 1225 C CA . THR A 1 162 ? 14.258 -12.016 4.625 1 98.69 162 THR A CA 1
ATOM 1226 C C . THR A 1 162 ? 14.25 -12.188 3.109 1 98.69 162 THR A C 1
ATOM 1228 O O . THR A 1 162 ? 13.633 -11.398 2.393 1 98.69 162 THR A O 1
ATOM 1231 N N . LYS A 1 163 ? 14.914 -13.195 2.576 1 98.88 163 LYS A N 1
ATOM 1232 C CA . LYS A 1 163 ? 15.07 -13.367 1.135 1 98.88 163 LYS A CA 1
ATOM 1233 C C . LYS A 1 163 ? 14.211 -14.516 0.617 1 98.88 163 LYS A C 1
ATOM 1235 O O . LYS A 1 163 ? 13.961 -15.484 1.337 1 98.88 163 LYS A O 1
ATOM 1240 N N . ARG A 1 164 ? 13.727 -14.375 -0.569 1 98.94 164 ARG A N 1
ATOM 1241 C CA . ARG A 1 164 ? 13.094 -15.422 -1.36 1 98.94 164 ARG A CA 1
ATOM 1242 C C . ARG A 1 164 ? 13.672 -15.469 -2.771 1 98.94 164 ARG A C 1
ATOM 1244 O O . ARG A 1 164 ? 14.141 -14.453 -3.291 1 98.94 164 ARG A O 1
ATOM 1251 N N . GLY A 1 165 ? 13.625 -16.641 -3.357 1 98.94 165 GLY A N 1
ATOM 1252 C CA . GLY A 1 165 ? 14.141 -16.797 -4.711 1 98.94 165 GLY A CA 1
ATOM 1253 C C . GLY A 1 165 ? 13.406 -17.844 -5.516 1 98.94 165 GLY A C 1
ATOM 1254 O O . GLY A 1 165 ? 12.953 -18.859 -4.961 1 98.94 165 GLY A O 1
ATOM 1255 N N . LEU A 1 166 ? 13.289 -17.641 -6.773 1 98.94 166 LEU A N 1
ATOM 1256 C CA . LEU A 1 166 ? 12.781 -18.594 -7.75 1 98.94 166 LEU A CA 1
ATOM 1257 C C . LEU A 1 166 ? 13.805 -18.828 -8.859 1 98.94 166 LEU A C 1
ATOM 1259 O O . LEU A 1 166 ? 14.289 -17.875 -9.477 1 98.94 166 LEU A O 1
ATOM 1263 N N . TYR A 1 167 ? 14.133 -20.094 -9.062 1 98.88 167 TYR A N 1
ATOM 1264 C CA . TYR A 1 167 ? 15.086 -20.469 -10.102 1 98.88 167 TYR A CA 1
ATOM 1265 C C . TYR A 1 167 ? 14.516 -21.562 -10.992 1 98.88 167 TYR A C 1
ATOM 1267 O O . TYR A 1 167 ? 14.242 -22.672 -10.523 1 98.88 167 TYR A O 1
ATOM 1275 N N . ILE A 1 168 ? 14.32 -21.25 -12.227 1 98.81 168 ILE A N 1
ATOM 1276 C CA . ILE A 1 168 ? 13.875 -22.203 -13.242 1 98.81 168 ILE A CA 1
ATOM 1277 C C . ILE A 1 168 ? 14.875 -22.219 -14.398 1 98.81 168 ILE A C 1
ATOM 1279 O O . ILE A 1 168 ? 14.672 -21.531 -15.406 1 98.81 168 ILE A O 1
ATOM 1283 N N . GLY A 1 169 ? 15.969 -23.016 -14.172 1 97.38 169 GLY A N 1
ATOM 1284 C CA . GLY A 1 169 ? 17.031 -23.016 -15.164 1 97.38 169 GLY A CA 1
ATOM 1285 C C . GLY A 1 169 ? 17.469 -21.625 -15.578 1 97.38 169 GLY A C 1
ATOM 1286 O O . GLY A 1 169 ? 17.781 -20.797 -14.734 1 97.38 169 GLY A O 1
ATOM 1287 N N . ARG A 1 170 ? 17.531 -21.375 -16.891 1 97.19 170 ARG A N 1
ATOM 1288 C CA . ARG A 1 170 ? 17.938 -20.078 -17.406 1 97.19 170 ARG A CA 1
ATOM 1289 C C . ARG A 1 170 ? 16.719 -19.188 -17.656 1 97.19 170 ARG A C 1
ATOM 1291 O O . ARG A 1 170 ? 16.859 -18.016 -17.984 1 97.19 170 ARG A O 1
ATOM 1298 N N . LYS A 1 171 ? 15.602 -19.719 -17.438 1 98.62 171 LYS A N 1
ATOM 1299 C CA . LYS A 1 171 ? 14.359 -19.031 -17.797 1 98.62 171 LYS A CA 1
ATOM 1300 C C . LYS A 1 171 ? 13.992 -17.969 -16.766 1 98.62 171 LYS A C 1
ATOM 1302 O O . LYS A 1 171 ? 13.586 -16.875 -17.109 1 98.62 171 LYS A O 1
ATOM 1307 N N . VAL A 1 172 ? 14.141 -18.328 -15.477 1 98.81 172 VAL A N 1
ATOM 1308 C CA . VAL A 1 172 ? 13.836 -17.406 -14.383 1 98.81 172 VAL A CA 1
ATOM 1309 C C . VAL A 1 172 ? 14.945 -17.469 -13.336 1 98.81 172 VAL A C 1
ATOM 1311 O O . VAL A 1 172 ? 15.281 -18.547 -12.836 1 98.81 172 VAL A O 1
ATOM 1314 N N . GLN A 1 173 ? 15.539 -16.422 -13.102 1 98.81 173 GLN A N 1
ATOM 1315 C CA . GLN A 1 173 ? 16.453 -16.172 -11.992 1 98.81 173 GLN A CA 1
ATOM 1316 C C . GLN A 1 173 ? 16.016 -14.961 -11.172 1 98.81 173 GLN A C 1
ATOM 1318 O O . GLN A 1 173 ? 16.406 -13.836 -11.469 1 98.81 173 GLN A O 1
ATOM 1323 N N . GLY A 1 174 ? 15.195 -15.281 -10.164 1 98.81 174 GLY A N 1
ATOM 1324 C CA . GLY A 1 174 ? 14.594 -14.195 -9.414 1 98.81 174 GLY A CA 1
ATOM 1325 C C . GLY A 1 174 ? 14.898 -14.266 -7.926 1 98.81 174 GLY A C 1
ATOM 1326 O O . GLY A 1 174 ? 14.797 -15.328 -7.316 1 98.81 174 GLY A O 1
ATOM 1327 N N . GLU A 1 175 ? 15.297 -13.141 -7.395 1 98.88 175 GLU A N 1
ATOM 1328 C CA . GLU A 1 175 ? 15.5 -12.992 -5.953 1 98.88 175 GLU A CA 1
ATOM 1329 C C . GLU A 1 175 ? 14.867 -11.703 -5.441 1 98.88 175 GLU A C 1
ATOM 1331 O O . GLU A 1 175 ? 14.945 -10.664 -6.102 1 98.88 175 GLU A O 1
ATOM 1336 N N . ILE A 1 176 ? 14.25 -11.781 -4.266 1 98.94 176 ILE A N 1
ATOM 1337 C CA . ILE A 1 176 ? 13.648 -10.617 -3.633 1 98.94 176 ILE A CA 1
ATOM 1338 C C . ILE A 1 176 ? 14.055 -10.562 -2.162 1 98.94 176 ILE A C 1
ATOM 1340 O O . ILE A 1 176 ? 14.516 -11.555 -1.601 1 98.94 176 ILE A O 1
ATOM 1344 N N . GLU A 1 177 ? 13.875 -9.406 -1.616 1 98.94 177 GLU A N 1
ATOM 1345 C CA . GLU A 1 177 ? 14.164 -9.211 -0.199 1 98.94 177 GLU A CA 1
ATOM 1346 C C . GLU A 1 177 ? 13.133 -8.297 0.455 1 98.94 177 GLU A C 1
ATOM 1348 O O . GLU A 1 177 ? 12.734 -7.285 -0.129 1 98.94 177 GLU A O 1
ATOM 1353 N N . MET A 1 178 ? 12.758 -8.664 1.646 1 98.94 178 MET A N 1
ATOM 1354 C CA . MET A 1 178 ? 11.789 -7.867 2.398 1 98.94 178 MET A CA 1
ATOM 1355 C C . MET A 1 178 ? 12.281 -6.438 2.584 1 98.94 178 MET A C 1
ATOM 1357 O O . MET A 1 178 ? 13.477 -6.215 2.787 1 98.94 178 MET A O 1
ATOM 1361 N N . LEU A 1 179 ? 11.367 -5.516 2.535 1 98.88 179 LEU A N 1
ATOM 1362 C CA . LEU A 1 179 ? 11.711 -4.145 2.898 1 98.88 179 LEU A CA 1
ATOM 1363 C C . LEU A 1 179 ? 12.055 -4.047 4.383 1 98.88 179 LEU A C 1
ATOM 1365 O O . LEU A 1 179 ? 11.422 -4.703 5.215 1 98.88 179 LEU A O 1
ATOM 1369 N N . THR A 1 180 ? 12.969 -3.164 4.684 1 98.44 180 THR A N 1
ATOM 1370 C CA . THR A 1 180 ? 13.266 -2.84 6.074 1 98.44 180 THR A CA 1
ATOM 1371 C C . THR A 1 180 ? 12.273 -1.816 6.613 1 98.44 180 THR A C 1
ATOM 1373 O O . THR A 1 180 ? 12.047 -0.774 5.992 1 98.44 180 THR A O 1
ATOM 1376 N N . GLY A 1 181 ? 11.641 -2.172 7.734 1 98.44 181 GLY A N 1
ATOM 1377 C CA . GLY A 1 181 ? 10.664 -1.281 8.336 1 98.44 181 GLY A CA 1
ATOM 1378 C C . GLY A 1 181 ? 11.242 -0.397 9.422 1 98.44 181 GLY A C 1
ATOM 1379 O O . GLY A 1 181 ? 12.461 -0.289 9.555 1 98.44 181 GLY A O 1
ATOM 1380 N N . ALA A 1 182 ? 10.352 0.381 10.062 1 98.12 182 ALA A N 1
ATOM 1381 C CA . ALA A 1 182 ? 10.75 1.221 11.195 1 98.12 182 ALA A CA 1
ATOM 1382 C C . ALA A 1 182 ? 11.43 0.394 12.273 1 98.12 182 ALA A C 1
ATOM 1384 O O . ALA A 1 182 ? 12.445 0.816 12.844 1 98.12 182 ALA A O 1
ATOM 1385 N N . ASP A 1 183 ? 10.781 -0.644 12.656 1 98.38 183 ASP A N 1
ATOM 1386 C CA . ASP A 1 183 ? 11.438 -1.702 13.414 1 98.38 183 ASP A CA 1
ATOM 1387 C C . ASP A 1 183 ? 12.164 -2.674 12.484 1 98.38 183 ASP A C 1
ATOM 1389 O O . ASP A 1 183 ? 11.531 -3.416 11.734 1 98.38 183 ASP A O 1
ATOM 1393 N N . ARG A 1 184 ? 13.43 -2.707 12.586 1 97.69 184 ARG A N 1
ATOM 1394 C CA . ARG A 1 184 ? 14.258 -3.436 11.641 1 97.69 184 ARG A CA 1
ATOM 1395 C C . ARG A 1 184 ? 14.047 -4.941 11.766 1 97.69 184 ARG A C 1
ATOM 1397 O O . ARG A 1 184 ? 14.398 -5.699 10.859 1 97.69 184 ARG A O 1
ATOM 1404 N N . ASP A 1 185 ? 13.562 -5.363 12.852 1 97.75 185 ASP A N 1
ATOM 1405 C CA . ASP A 1 185 ? 13.406 -6.793 13.102 1 97.75 185 ASP A CA 1
ATOM 1406 C C . ASP A 1 185 ? 12.039 -7.285 12.648 1 97.75 185 ASP A C 1
ATOM 1408 O O . ASP A 1 185 ? 11.727 -8.477 12.773 1 97.75 185 ASP A O 1
ATOM 1412 N N . GLN A 1 186 ? 11.25 -6.398 12.156 1 98.38 186 GLN A N 1
ATOM 1413 C CA . GLN A 1 186 ? 9.914 -6.746 11.695 1 98.38 186 GLN A CA 1
ATOM 1414 C C . GLN A 1 186 ? 9.703 -6.312 10.25 1 98.38 186 GLN A C 1
ATOM 1416 O O . GLN A 1 186 ? 10.203 -5.27 9.828 1 98.38 186 GLN A O 1
ATOM 1421 N N . PRO A 1 187 ? 8.914 -7.078 9.539 1 98.81 187 PRO A N 1
ATOM 1422 C CA . PRO A 1 187 ? 8.664 -6.711 8.148 1 98.81 187 PRO A CA 1
ATOM 1423 C C . PRO A 1 187 ? 7.633 -5.594 8 1 98.81 187 PRO A C 1
ATOM 1425 O O . PRO A 1 187 ? 6.91 -5.293 8.961 1 98.81 187 PRO A O 1
ATOM 1428 N N . VAL A 1 188 ? 7.656 -4.902 6.883 1 98.94 188 VAL A N 1
ATOM 1429 C CA . VAL A 1 188 ? 6.562 -4.035 6.457 1 98.94 188 VAL A CA 1
ATOM 1430 C C . VAL A 1 188 ? 5.43 -4.883 5.879 1 98.94 188 VAL A C 1
ATOM 1432 O O . VAL A 1 188 ? 5.637 -5.641 4.93 1 98.94 188 VAL A O 1
ATOM 1435 N N . VAL A 1 189 ? 4.215 -4.793 6.441 1 98.94 189 VAL A N 1
ATOM 1436 C CA . VAL A 1 189 ? 3.139 -5.711 6.082 1 98.94 189 VAL A CA 1
ATOM 1437 C C . VAL A 1 189 ? 1.854 -4.926 5.82 1 98.94 189 VAL A C 1
ATOM 1439 O O . VAL A 1 189 ? 1.508 -4.02 6.582 1 98.94 189 VAL A O 1
ATOM 1442 N N . MET A 1 190 ? 1.216 -5.188 4.691 1 98.88 190 MET A N 1
ATOM 1443 C CA . MET A 1 190 ? -0.194 -4.84 4.531 1 98.88 190 MET A CA 1
ATOM 1444 C C . MET A 1 190 ? -1.09 -5.902 5.164 1 98.88 190 MET A C 1
ATOM 1446 O O . MET A 1 190 ? -1.159 -7.031 4.68 1 98.88 190 MET A O 1
ATOM 1450 N N . THR A 1 191 ? -1.819 -5.508 6.191 1 98.81 191 THR A N 1
ATOM 1451 C CA . THR A 1 191 ? -2.541 -6.504 6.977 1 98.81 191 THR A CA 1
ATOM 1452 C C . THR A 1 191 ? -4.047 -6.395 6.738 1 98.81 191 THR A C 1
ATOM 1454 O O . THR A 1 191 ? -4.559 -5.305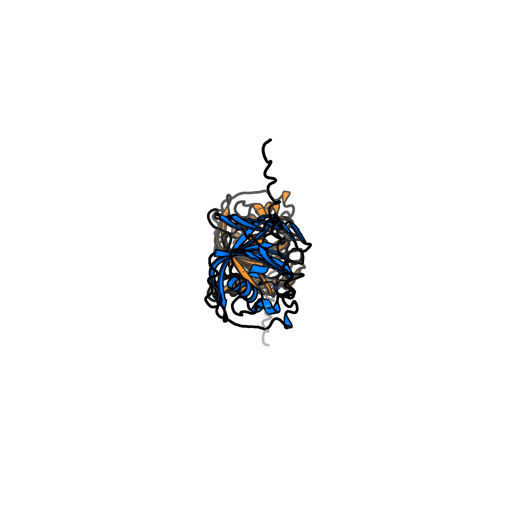 6.469 1 98.81 191 THR A O 1
ATOM 1457 N N . ASN A 1 192 ? -4.715 -7.516 6.816 1 98.88 192 ASN A N 1
ATOM 1458 C CA . ASN A 1 192 ? -6.168 -7.641 6.766 1 98.88 192 ASN A CA 1
ATOM 1459 C C . ASN A 1 192 ? -6.727 -7.16 5.43 1 98.88 192 ASN A C 1
ATOM 1461 O O . ASN A 1 192 ? -7.781 -6.523 5.383 1 98.88 192 ASN A O 1
ATOM 1465 N N . THR A 1 193 ? -5.949 -7.379 4.383 1 98.75 193 THR A N 1
ATOM 1466 C CA . THR A 1 193 ? -6.457 -7.043 3.055 1 98.75 193 THR A CA 1
ATOM 1467 C C . THR A 1 193 ? -7.41 -8.117 2.551 1 98.75 193 THR A C 1
ATOM 1469 O O . THR A 1 193 ? -7.484 -9.211 3.123 1 98.75 193 THR A O 1
ATOM 1472 N N . LYS A 1 194 ? -8.117 -7.793 1.514 1 97.94 194 LYS A N 1
ATOM 1473 C CA . LYS A 1 194 ? -8.945 -8.781 0.819 1 97.94 194 LYS A CA 1
ATOM 1474 C C . LYS A 1 194 ? -8.242 -9.297 -0.43 1 97.94 194 LYS A C 1
ATOM 1476 O O . LYS A 1 194 ? -8.898 -9.742 -1.378 1 97.94 194 LYS A O 1
ATOM 1481 N N . TYR A 1 195 ? -6.941 -9.188 -0.439 1 97.62 195 TYR A N 1
ATOM 1482 C CA . TYR A 1 195 ? -6.141 -9.586 -1.592 1 97.62 195 TYR A CA 1
ATOM 1483 C C . TYR A 1 195 ? -6.277 -11.086 -1.856 1 97.62 195 TYR A C 1
ATOM 1485 O O . TYR A 1 195 ? -6.352 -11.883 -0.919 1 97.62 195 TYR A O 1
ATOM 1493 N N . TRP A 1 196 ? -6.223 -11.5 -3.08 1 94 196 TRP A N 1
ATOM 1494 C CA . TRP A 1 196 ? -6.547 -12.852 -3.514 1 94 196 TRP A CA 1
ATOM 1495 C C . TRP A 1 196 ? -5.543 -13.859 -2.965 1 94 196 TRP A C 1
ATOM 1497 O O . TRP A 1 196 ? -5.883 -15.016 -2.723 1 94 196 TRP A O 1
ATOM 1507 N N . MET A 1 197 ? -4.227 -13.445 -2.797 1 97 197 MET A N 1
ATOM 1508 C CA . MET A 1 197 ? -3.195 -14.359 -2.32 1 97 197 MET A CA 1
ATOM 1509 C C . MET A 1 197 ? -3.402 -14.695 -0.847 1 97 197 MET A C 1
ATOM 1511 O O . MET A 1 197 ? -3.236 -15.844 -0.438 1 97 197 MET A O 1
ATOM 1515 N N . GLY A 1 198 ? -3.777 -13.797 -0.132 1 97.94 198 GLY A N 1
ATOM 1516 C CA . GLY A 1 198 ? -3.941 -13.844 1.312 1 97.94 198 GLY A CA 1
ATOM 1517 C C . GLY A 1 198 ? -4.078 -12.477 1.943 1 97.94 198 GLY A C 1
ATOM 1518 O O . GLY A 1 198 ? -3.791 -11.461 1.305 1 97.94 198 GLY A O 1
ATOM 1519 N N . PRO A 1 199 ? -4.492 -12.477 3.174 1 98.44 199 PRO A N 1
ATOM 1520 C CA . PRO A 1 199 ? -4.898 -11.211 3.773 1 98.44 199 PRO A CA 1
ATOM 1521 C C . PRO A 1 199 ? -3.713 -10.359 4.23 1 98.44 199 PRO A C 1
ATOM 1523 O O . PRO A 1 199 ? -3.854 -9.148 4.422 1 98.44 199 PRO A O 1
ATOM 1526 N N . ASP A 1 200 ? -2.604 -10.984 4.543 1 98.81 200 ASP A N 1
ATOM 1527 C CA . ASP A 1 200 ? -1.415 -10.266 4.992 1 98.81 200 ASP A CA 1
ATOM 1528 C C . ASP A 1 200 ? -0.288 -10.375 3.969 1 98.81 200 ASP A C 1
ATOM 1530 O O . ASP A 1 200 ? 0.191 -11.477 3.678 1 98.81 200 ASP A O 1
ATOM 1534 N N . VAL A 1 201 ? 0.129 -9.258 3.445 1 98.94 201 VAL A N 1
ATOM 1535 C CA . VAL A 1 201 ? 1.105 -9.227 2.363 1 98.94 201 VAL A CA 1
ATOM 1536 C C . VAL A 1 201 ? 2.361 -8.484 2.822 1 98.94 201 VAL A C 1
ATOM 1538 O O . VAL A 1 201 ? 2.297 -7.312 3.188 1 98.94 201 VAL A O 1
ATOM 1541 N N . ILE A 1 202 ? 3.475 -9.156 2.797 1 98.94 202 ILE A N 1
ATOM 1542 C CA . ILE A 1 202 ? 4.762 -8.562 3.146 1 98.94 202 ILE A CA 1
ATOM 1543 C C . ILE A 1 202 ? 5.344 -7.84 1.935 1 98.94 202 ILE A C 1
ATOM 1545 O O . ILE A 1 202 ? 5.414 -8.406 0.84 1 98.94 202 ILE A O 1
ATOM 1549 N N . ALA A 1 203 ? 5.742 -6.605 2.143 1 98.94 203 ALA A N 1
ATOM 1550 C CA . ALA A 1 203 ? 6.355 -5.82 1.073 1 98.94 203 ALA A CA 1
ATOM 1551 C C . ALA A 1 203 ? 7.82 -6.199 0.886 1 98.94 203 ALA A C 1
ATOM 1553 O O . ALA A 1 203 ? 8.562 -6.328 1.862 1 98.94 203 ALA A O 1
ATOM 1554 N N . ALA A 1 204 ? 8.211 -6.336 -0.319 1 98.94 204 ALA A N 1
ATOM 1555 C CA . ALA A 1 204 ? 9.578 -6.695 -0.681 1 98.94 204 ALA A CA 1
ATOM 1556 C C . ALA A 1 204 ? 10.008 -5.988 -1.962 1 98.94 204 ALA A C 1
ATOM 1558 O O . ALA A 1 204 ? 9.242 -5.223 -2.549 1 98.94 204 ALA A O 1
ATOM 1559 N N . ARG A 1 205 ? 11.281 -6.211 -2.305 1 98.94 205 ARG A N 1
ATOM 1560 C CA . ARG A 1 205 ? 11.875 -5.617 -3.496 1 98.94 205 ARG A CA 1
ATOM 1561 C C . ARG A 1 205 ? 12.734 -6.637 -4.242 1 98.94 205 ARG A C 1
ATOM 1563 O O . ARG A 1 205 ? 13.438 -7.438 -3.623 1 98.94 205 ARG A O 1
ATOM 1570 N N . GLY A 1 206 ? 12.648 -6.531 -5.566 1 98.94 206 GLY A N 1
ATOM 1571 C CA . GLY A 1 206 ? 13.539 -7.363 -6.367 1 98.94 206 GLY A CA 1
ATOM 1572 C C . GLY A 1 206 ? 15 -7.02 -6.184 1 98.94 206 GLY A C 1
ATOM 1573 O O . GLY A 1 206 ? 15.359 -5.844 -6.078 1 98.94 206 GLY A O 1
ATOM 1574 N N . LEU A 1 207 ? 15.844 -8.023 -6.121 1 98.69 207 LEU A N 1
ATOM 1575 C CA . LEU A 1 207 ? 17.297 -7.871 -6.195 1 98.69 207 LEU A CA 1
ATOM 1576 C C . LEU A 1 207 ? 17.797 -8.141 -7.609 1 98.69 207 LEU A C 1
ATOM 1578 O O . LEU A 1 207 ? 17.5 -7.375 -8.531 1 98.69 207 LEU A O 1
ATOM 1582 N N . LYS A 1 208 ? 18.438 -9.227 -7.832 1 97.75 208 LYS A N 1
ATOM 1583 C CA . LYS A 1 208 ? 18.609 -9.758 -9.18 1 97.75 208 LYS A CA 1
ATOM 1584 C C . LYS A 1 208 ? 17.406 -10.586 -9.609 1 97.75 208 LYS A C 1
ATOM 1586 O O . LYS A 1 208 ? 17.031 -11.539 -8.93 1 97.75 208 LYS A O 1
ATOM 1591 N N . SER A 1 209 ? 16.797 -10.141 -10.727 1 98.75 209 SER A N 1
ATOM 1592 C CA . SER A 1 209 ? 15.523 -10.766 -11.102 1 98.75 209 SER A CA 1
ATOM 1593 C C . SER A 1 209 ? 15.305 -10.688 -12.609 1 98.75 209 SER A C 1
ATOM 1595 O O . SER A 1 209 ? 14.805 -9.68 -13.117 1 98.75 209 SER A O 1
ATOM 1597 N N . LYS A 1 210 ? 15.555 -11.781 -13.219 1 98.81 210 LYS A N 1
ATOM 1598 C CA . LYS A 1 210 ? 15.516 -11.812 -14.672 1 98.81 210 LYS A CA 1
ATOM 1599 C C . LYS A 1 210 ? 14.641 -12.961 -15.18 1 98.81 210 LYS A C 1
ATOM 1601 O O . LYS A 1 210 ? 14.648 -14.047 -14.602 1 98.81 210 LYS A O 1
ATOM 1606 N N . VAL A 1 211 ? 13.977 -12.711 -16.234 1 98.81 211 VAL A N 1
ATOM 1607 C CA . VAL A 1 211 ? 13.133 -13.688 -16.906 1 98.81 211 VAL A CA 1
ATOM 1608 C C . VAL A 1 211 ? 13.461 -13.719 -18.406 1 98.81 211 VAL A C 1
ATOM 1610 O O . VAL A 1 211 ? 13.625 -12.672 -19.031 1 98.81 211 VAL A O 1
ATOM 1613 N N . ARG A 1 212 ? 13.656 -14.875 -18.922 1 98.62 212 ARG A N 1
ATOM 1614 C CA . ARG A 1 212 ? 13.781 -15.086 -20.359 1 98.62 212 ARG A CA 1
ATOM 1615 C C . ARG A 1 212 ? 13.031 -16.344 -20.797 1 98.62 212 ARG A C 1
ATOM 1617 O O . ARG A 1 212 ? 13.562 -17.453 -20.703 1 98.62 212 ARG A O 1
ATOM 1624 N N . ASP A 1 213 ? 11.828 -16.156 -21.266 1 98.38 213 ASP A N 1
ATOM 1625 C CA . ASP A 1 213 ? 11.039 -17.281 -21.766 1 98.38 213 ASP A CA 1
ATOM 1626 C C . ASP A 1 213 ? 9.789 -16.797 -22.5 1 98.38 213 ASP A C 1
ATOM 1628 O O . ASP A 1 213 ? 9.359 -15.656 -22.312 1 98.38 213 ASP A O 1
ATOM 1632 N N . TYR A 1 214 ? 9.336 -17.609 -23.438 1 97.62 214 TYR A N 1
ATOM 1633 C CA . TYR A 1 214 ? 8.133 -17.312 -24.219 1 97.62 214 TYR A CA 1
ATOM 1634 C C . TYR A 1 214 ? 8.234 -15.961 -24.906 1 97.62 214 TYR A C 1
ATOM 1636 O O . TYR A 1 214 ? 7.266 -15.195 -24.922 1 97.62 214 TYR A O 1
ATOM 1644 N N . GLY A 1 215 ? 9.414 -15.609 -25.25 1 97.38 215 GLY A N 1
ATOM 1645 C CA . GLY A 1 215 ? 9.641 -14.375 -25.984 1 97.38 215 GLY A CA 1
ATOM 1646 C C . GLY A 1 215 ? 9.719 -13.156 -25.094 1 97.38 215 GLY A C 1
ATOM 1647 O O . GLY A 1 215 ? 9.727 -12.023 -25.578 1 97.38 215 GLY A O 1
ATOM 1648 N N . ARG A 1 216 ? 9.766 -13.445 -23.859 1 97.31 216 ARG A N 1
ATOM 1649 C CA . ARG A 1 216 ? 9.844 -12.352 -22.891 1 97.31 216 ARG A CA 1
ATOM 1650 C C . ARG A 1 216 ? 11.25 -12.227 -22.328 1 97.31 216 ARG A C 1
ATOM 1652 O O . ARG A 1 216 ? 11.914 -13.234 -22.047 1 97.31 216 ARG A O 1
ATOM 1659 N N . VAL A 1 217 ? 11.664 -11.016 -22.234 1 98.62 217 VAL A N 1
ATOM 1660 C CA . VAL A 1 217 ? 12.906 -10.664 -21.547 1 98.62 217 VAL A CA 1
ATOM 1661 C C . VAL A 1 217 ? 12.648 -9.539 -20.547 1 98.62 217 VAL A C 1
ATOM 1663 O O . VAL A 1 217 ? 12.5 -8.375 -20.938 1 98.62 217 VAL A O 1
ATOM 1666 N N . TRP A 1 218 ? 12.555 -9.906 -19.266 1 98.81 218 TRP A N 1
ATOM 1667 C CA . TRP A 1 218 ? 12.234 -8.938 -18.219 1 98.81 218 TRP A CA 1
ATOM 1668 C C . TRP A 1 218 ? 13.398 -8.789 -17.25 1 98.81 218 TRP A C 1
ATOM 1670 O O . TRP A 1 218 ? 14.109 -9.758 -16.969 1 98.81 218 TRP A O 1
ATOM 1680 N N . ASP A 1 219 ? 13.648 -7.613 -16.828 1 98.88 219 ASP A N 1
ATOM 1681 C CA . ASP A 1 219 ? 14.477 -7.281 -15.68 1 98.88 219 ASP A CA 1
ATOM 1682 C C . ASP A 1 219 ? 13.648 -6.582 -14.594 1 98.88 219 ASP A C 1
ATOM 1684 O O . ASP A 1 219 ? 13.242 -5.43 -14.766 1 98.88 219 ASP A O 1
ATOM 1688 N N . LEU A 1 220 ? 13.406 -7.27 -13.5 1 98.88 220 LEU A N 1
ATOM 1689 C CA . LEU A 1 220 ? 12.531 -6.766 -12.445 1 98.88 220 LEU A CA 1
ATOM 1690 C C . LEU A 1 220 ? 13.344 -6.359 -11.219 1 98.88 220 LEU A C 1
ATOM 1692 O O . LEU A 1 220 ? 12.797 -6.242 -10.117 1 98.88 220 LEU A O 1
ATOM 1696 N N . SER A 1 221 ? 14.664 -6.199 -11.445 1 98.88 221 SER A N 1
ATOM 1697 C CA . SER A 1 221 ? 15.539 -5.746 -10.367 1 98.88 221 SER A CA 1
ATOM 1698 C C . SER A 1 221 ? 15.102 -4.391 -9.828 1 98.88 221 SER A C 1
ATOM 1700 O O . SER A 1 221 ? 14.781 -3.484 -10.602 1 98.88 221 SER A O 1
ATOM 1702 N N . GLY A 1 222 ? 15.023 -4.32 -8.484 1 98.75 222 GLY A N 1
ATOM 1703 C CA . GLY A 1 222 ? 14.695 -3.062 -7.832 1 98.75 222 GLY A CA 1
ATOM 1704 C C . GLY A 1 222 ? 13.203 -2.771 -7.82 1 98.75 222 GLY A C 1
ATOM 1705 O O . GLY A 1 222 ? 12.766 -1.762 -7.262 1 98.75 222 GLY A O 1
ATOM 1706 N N . LYS A 1 223 ? 12.398 -3.684 -8.367 1 98.88 223 LYS A N 1
ATOM 1707 C CA . LYS A 1 223 ? 10.961 -3.434 -8.508 1 98.88 223 LYS A CA 1
ATOM 1708 C C . LYS A 1 223 ? 10.172 -4.125 -7.41 1 98.88 223 LYS A C 1
ATOM 1710 O O . LYS A 1 223 ? 10.75 -4.742 -6.512 1 98.88 223 LYS A O 1
ATOM 1715 N N . SER A 1 224 ? 8.914 -3.916 -7.422 1 98.94 224 SER A N 1
ATOM 1716 C CA . SER A 1 224 ? 8.047 -4.32 -6.312 1 98.94 224 SER A CA 1
ATOM 1717 C C . SER A 1 224 ? 7.984 -5.84 -6.191 1 98.94 224 SER A C 1
ATOM 1719 O O . SER A 1 224 ? 7.953 -6.551 -7.199 1 98.94 224 SER A O 1
ATOM 1721 N N . ALA A 1 225 ? 7.934 -6.262 -4.988 1 98.94 225 ALA A N 1
ATOM 1722 C CA . ALA A 1 225 ? 7.754 -7.676 -4.684 1 98.94 225 ALA A CA 1
ATOM 1723 C C . ALA A 1 225 ? 6.879 -7.867 -3.449 1 98.94 225 ALA A C 1
ATOM 1725 O O . ALA A 1 225 ? 6.719 -6.945 -2.646 1 98.94 225 ALA A O 1
ATOM 1726 N N . GLU A 1 226 ? 6.281 -9.055 -3.336 1 98.88 226 GLU A N 1
ATOM 1727 C CA . GLU A 1 226 ? 5.359 -9.414 -2.262 1 98.88 226 GLU A CA 1
ATOM 1728 C C . GLU A 1 226 ? 5.609 -10.836 -1.774 1 98.88 226 GLU A C 1
ATOM 1730 O O . GLU A 1 226 ? 5.965 -11.719 -2.562 1 98.88 226 GLU A O 1
ATOM 1735 N N . ILE A 1 227 ? 5.43 -11.047 -0.533 1 98.94 227 ILE A N 1
ATOM 1736 C CA . ILE A 1 227 ? 5.445 -12.367 0.078 1 98.94 227 ILE A CA 1
ATOM 1737 C C . ILE A 1 227 ? 4.156 -12.586 0.87 1 98.94 227 ILE A C 1
ATOM 1739 O O . ILE A 1 227 ? 3.756 -11.734 1.663 1 98.94 227 ILE A O 1
ATOM 1743 N N . CYS A 1 228 ? 3.535 -13.742 0.674 1 98.81 228 CYS A N 1
ATOM 1744 C CA . CYS A 1 228 ? 2.258 -14.016 1.324 1 98.81 228 CYS A CA 1
ATOM 1745 C C . CYS A 1 228 ? 2.145 -15.484 1.708 1 98.81 228 CYS A C 1
ATOM 1747 O O . CYS A 1 228 ? 2.381 -16.359 0.881 1 98.81 228 CYS A O 1
ATOM 1749 N N . ALA A 1 229 ? 1.834 -15.727 3 1 98.81 229 ALA A N 1
ATOM 1750 C CA . ALA A 1 229 ? 1.356 -17.062 3.342 1 98.81 229 ALA A CA 1
ATOM 1751 C C . ALA A 1 229 ? 0.016 -17.359 2.672 1 98.81 229 ALA A C 1
ATOM 1753 O O . ALA A 1 229 ? -0.864 -16.484 2.631 1 98.81 229 ALA A O 1
ATOM 1754 N N . ILE A 1 230 ? -0.102 -18.547 2.115 1 98.69 230 ILE A N 1
ATOM 1755 C CA . ILE A 1 230 ? -1.356 -18.859 1.439 1 98.69 230 ILE A CA 1
ATOM 1756 C C . ILE A 1 230 ? -2.018 -20.062 2.115 1 98.69 230 ILE A C 1
ATOM 1758 O O . ILE A 1 230 ? -1.336 -20.922 2.684 1 98.69 230 ILE A O 1
ATOM 1762 N N . ASP A 1 231 ? -3.262 -20.094 2.111 1 98.62 231 ASP A N 1
ATOM 1763 C CA . ASP A 1 231 ? -4.164 -21.141 2.586 1 98.62 231 ASP A CA 1
ATOM 1764 C C . ASP A 1 231 ? -5.398 -21.25 1.696 1 98.62 231 ASP A C 1
ATOM 1766 O O . ASP A 1 231 ? -6.465 -20.719 2.039 1 98.62 231 ASP A O 1
ATOM 1770 N N . TRP A 1 232 ? -5.246 -21.969 0.571 1 98.69 232 TRP A N 1
ATOM 1771 C CA . TRP A 1 232 ? -6.242 -22.031 -0.491 1 98.69 232 TRP A CA 1
ATOM 1772 C C . TRP A 1 232 ? -6.996 -23.359 -0.454 1 98.69 232 TRP A C 1
ATOM 1774 O O . TRP A 1 232 ? -6.469 -24.375 0.02 1 98.69 232 TRP A O 1
ATOM 1784 N N . LYS A 1 233 ? -8.195 -23.312 -0.96 1 98.62 233 LYS A N 1
ATOM 1785 C CA . LYS A 1 233 ? -8.961 -24.562 -1.005 1 98.62 233 LYS A CA 1
ATOM 1786 C C . LYS A 1 233 ? -10.07 -24.469 -2.051 1 98.62 233 LYS A C 1
ATOM 1788 O O . LYS A 1 233 ? -10.406 -23.391 -2.529 1 98.62 233 LYS A O 1
ATOM 1793 N N . GLY A 1 234 ? -10.555 -25.625 -2.395 1 97.38 234 GLY A N 1
ATOM 1794 C CA . GLY A 1 234 ? -11.695 -25.812 -3.283 1 97.38 234 GLY A CA 1
ATOM 1795 C C . GLY A 1 234 ? -12.539 -27.016 -2.938 1 97.38 234 GLY A C 1
ATOM 1796 O O . GLY A 1 234 ? -12.148 -27.844 -2.104 1 97.38 234 GLY A O 1
ATOM 1797 N N . PRO A 1 235 ? -13.711 -27.125 -3.502 1 96.38 235 PRO A N 1
ATOM 1798 C CA . PRO A 1 235 ? -14.219 -26.312 -4.605 1 96.38 235 PRO A CA 1
ATOM 1799 C C . PRO A 1 235 ? -14.891 -25.031 -4.133 1 96.38 235 PRO A C 1
ATOM 1801 O O . PRO A 1 235 ? -15.258 -24.172 -4.949 1 96.38 235 PRO A O 1
ATOM 1804 N N . LYS A 1 236 ? -15.133 -24.922 -2.842 1 89.88 236 LYS A N 1
ATOM 1805 C CA . LYS A 1 236 ? -15.648 -23.672 -2.271 1 89.88 236 LYS A CA 1
ATOM 1806 C C . LYS A 1 236 ? -14.539 -22.859 -1.61 1 89.88 236 LYS A C 1
ATOM 1808 O O . LYS A 1 236 ? -13.617 -23.438 -1.021 1 89.88 236 LYS A O 1
ATOM 1813 N N . PRO A 1 237 ? -14.68 -21.609 -1.668 1 85.44 237 PRO A N 1
ATOM 1814 C CA . PRO A 1 237 ? -13.594 -20.781 -1.122 1 85.44 237 PRO A CA 1
ATOM 1815 C C . PRO A 1 237 ? -13.492 -20.875 0.398 1 85.44 237 PRO A C 1
ATOM 1817 O O . PRO A 1 237 ? -14.484 -21.172 1.071 1 85.44 237 PRO A O 1
ATOM 1820 N N . MET B 1 1 ? -48.562 58.938 20.453 1 30.42 1 MET B N 1
ATOM 1821 C CA . MET B 1 1 ? -47.344 59.312 19.75 1 30.42 1 MET B CA 1
ATOM 1822 C C . MET B 1 1 ? -46.188 58.406 20.172 1 30.42 1 MET B C 1
ATOM 1824 O O . MET B 1 1 ? -45.594 58.594 21.234 1 30.42 1 MET B O 1
ATOM 1828 N N . SER B 1 2 ? -46.312 57.094 19.891 1 38.09 2 SER B N 1
ATOM 1829 C CA . SER B 1 2 ? -45.531 55.969 20.359 1 38.09 2 SER B CA 1
ATOM 1830 C C . SER B 1 2 ? -44.094 56.031 19.859 1 38.09 2 SER B C 1
ATOM 1832 O O . SER B 1 2 ? -43.844 56.25 18.688 1 38.09 2 SER B O 1
ATOM 1834 N N . LYS B 1 3 ? -43.125 56.438 20.75 1 35.16 3 LYS B N 1
ATOM 1835 C CA . LYS B 1 3 ? -41.688 56.594 20.531 1 35.16 3 LYS B CA 1
ATOM 1836 C C . LYS B 1 3 ? -41.094 55.312 19.938 1 35.16 3 LYS B C 1
ATOM 1838 O O . LYS B 1 3 ? -41.188 54.219 20.547 1 35.16 3 LYS B O 1
ATOM 1843 N N . THR B 1 4 ? -41.031 55.125 18.641 1 32.41 4 THR B N 1
ATOM 1844 C CA . THR B 1 4 ? -40.344 54.062 17.891 1 32.41 4 THR B CA 1
ATOM 1845 C C . THR B 1 4 ? -38.875 53.969 18.281 1 32.41 4 THR B C 1
ATOM 1847 O O . THR B 1 4 ? -38.125 54.906 18.047 1 32.41 4 THR B O 1
ATOM 1850 N N . LYS B 1 5 ? -38.562 53.219 19.344 1 38.31 5 LYS B N 1
ATOM 1851 C CA . LYS B 1 5 ? -37.188 52.969 19.75 1 38.31 5 LYS B CA 1
ATOM 1852 C C . LYS B 1 5 ? -36.312 52.562 18.562 1 38.31 5 LYS B C 1
ATOM 1854 O O . LYS B 1 5 ? -36.5 51.5 17.969 1 38.31 5 LYS B O 1
ATOM 1859 N N . THR B 1 6 ? -35.781 53.531 17.766 1 34.91 6 THR B N 1
ATOM 1860 C CA . THR B 1 6 ? -34.844 53.25 16.688 1 34.91 6 THR B CA 1
ATOM 1861 C C . THR B 1 6 ? -33.656 52.438 17.219 1 34.91 6 THR B C 1
ATOM 1863 O O . THR B 1 6 ? -32.938 52.906 18.125 1 34.91 6 THR B O 1
ATOM 1866 N N . ARG B 1 7 ? -33.656 51.094 17.156 1 39.03 7 ARG B N 1
ATOM 1867 C CA . ARG B 1 7 ? -32.594 50.188 17.547 1 39.03 7 ARG B CA 1
ATOM 1868 C C . ARG B 1 7 ? -31.25 50.625 16.938 1 39.03 7 ARG B C 1
ATOM 1870 O O . ARG B 1 7 ? -31.156 50.844 15.727 1 39.03 7 ARG B O 1
ATOM 1877 N N . ALA B 1 8 ? -30.312 51.156 17.75 1 42.06 8 ALA B N 1
ATOM 1878 C CA . ALA B 1 8 ? -28.953 51.531 17.359 1 42.06 8 ALA B CA 1
ATOM 1879 C C . ALA B 1 8 ? -28.312 50.438 16.484 1 42.06 8 ALA B C 1
ATOM 1881 O O . ALA B 1 8 ? -28.578 49.25 16.656 1 42.06 8 ALA B O 1
ATOM 1882 N N . PRO B 1 9 ? -27.875 50.75 15.266 1 35.44 9 PRO B N 1
ATOM 1883 C CA . PRO B 1 9 ? -27.234 49.781 14.367 1 35.44 9 PRO B CA 1
ATOM 1884 C C . PRO B 1 9 ? -26.172 48.938 15.062 1 35.44 9 PRO B C 1
ATOM 1886 O O . PRO B 1 9 ? -25.406 49.469 15.883 1 35.44 9 PRO B O 1
ATOM 1889 N N . ALA B 1 10 ? -26.406 47.688 15.406 1 38.38 10 ALA B N 1
ATOM 1890 C CA . ALA B 1 10 ? -25.5 46.719 15.961 1 38.38 10 ALA B CA 1
ATOM 1891 C C . ALA B 1 10 ? -24.109 46.812 15.336 1 38.38 10 ALA B C 1
ATOM 1893 O O . ALA B 1 10 ? -23.984 47.031 14.125 1 38.38 10 ALA B O 1
ATOM 1894 N N . ASP B 1 11 ? -23.031 47.219 16.094 1 32.12 11 ASP B N 1
ATOM 1895 C CA . ASP B 1 11 ? -21.594 47.281 15.773 1 32.12 11 ASP B CA 1
ATOM 1896 C C . ASP B 1 11 ? -21.156 46.062 14.977 1 32.12 11 ASP B C 1
ATOM 1898 O O . ASP B 1 11 ? -21.266 44.938 15.453 1 32.12 11 ASP B O 1
ATOM 1902 N N . ARG B 1 12 ? -21.266 45.969 13.672 1 34.84 12 ARG B N 1
ATOM 1903 C CA . ARG B 1 12 ? -20.719 44.969 12.773 1 34.84 12 ARG B CA 1
ATOM 1904 C C . ARG B 1 12 ? -19.266 44.656 13.117 1 34.84 12 ARG B C 1
ATOM 1906 O O . ARG B 1 12 ? -18.406 45.531 13.102 1 34.84 12 ARG B O 1
ATOM 1913 N N . LEU B 1 13 ? -18.969 43.719 14.039 1 32.59 13 LEU B N 1
ATOM 1914 C CA . LEU B 1 13 ? -17.609 43.25 14.289 1 32.59 13 LEU B CA 1
ATOM 1915 C C . LEU B 1 13 ? -16.844 43.062 12.977 1 32.59 13 LEU B C 1
ATOM 1917 O O . LEU B 1 13 ? -17.406 42.562 12.008 1 32.59 13 LEU B O 1
ATOM 1921 N N . PRO B 1 14 ? -15.648 43.781 12.836 1 32.12 14 PRO B N 1
ATOM 1922 C CA . PRO B 1 14 ? -14.82 43.75 11.625 1 32.12 14 PRO B CA 1
ATOM 1923 C C . PRO B 1 14 ? -14.57 42.344 11.102 1 32.12 14 PRO B C 1
ATOM 1925 O O . PRO B 1 14 ? -14.641 41.375 11.859 1 32.12 14 PRO B O 1
ATOM 1928 N N . VAL B 1 15 ? -14.578 42.062 9.781 1 34.12 15 VAL B N 1
ATOM 1929 C CA . VAL B 1 15 ? -14.195 40.969 8.898 1 34.12 15 VAL B CA 1
ATOM 1930 C C . VAL B 1 15 ? -12.914 40.312 9.414 1 34.12 15 VAL B C 1
ATOM 1932 O O . VAL B 1 15 ? -12.109 40.938 10.086 1 34.12 15 VAL B O 1
ATOM 1935 N N . SER B 1 16 ? -12.836 38.938 9.398 1 38.22 16 SER B N 1
ATOM 1936 C CA . SER B 1 16 ? -11.75 38.031 9.695 1 38.22 16 SER B CA 1
ATOM 1937 C C . SER B 1 16 ? -10.406 38.594 9.227 1 38.22 16 SER B C 1
ATOM 1939 O O . SER B 1 16 ? -10.258 38.969 8.055 1 38.22 16 SER B O 1
ATOM 1941 N N . GLN B 1 17 ? -9.688 39.281 10.008 1 33.69 17 GLN B N 1
ATOM 1942 C CA . GLN B 1 17 ? -8.336 39.75 9.727 1 33.69 17 GLN B CA 1
ATOM 1943 C C . GLN B 1 17 ? -7.504 38.656 9.062 1 33.69 17 GLN B C 1
ATOM 1945 O O . GLN B 1 17 ? -7.137 37.688 9.711 1 33.69 17 GLN B O 1
ATOM 1950 N N . ARG B 1 18 ? -7.68 38.344 7.801 1 39.31 18 ARG B N 1
ATOM 1951 C CA . ARG B 1 18 ? -6.652 37.656 7.016 1 39.31 18 ARG B CA 1
ATOM 1952 C C . ARG B 1 18 ? -5.27 38.25 7.297 1 39.31 18 ARG B C 1
ATOM 1954 O O . ARG B 1 18 ? -4.965 39.344 6.867 1 39.31 18 ARG B O 1
ATOM 1961 N N . ILE B 1 19 ? -4.773 38.094 8.445 1 34.25 19 ILE B N 1
ATOM 1962 C CA . ILE B 1 19 ? -3.354 38.438 8.508 1 34.25 19 ILE B CA 1
ATOM 1963 C C . ILE B 1 19 ? -2.607 37.688 7.391 1 34.25 19 ILE B C 1
ATOM 1965 O O . ILE B 1 19 ? -2.561 36.469 7.367 1 34.25 19 ILE B O 1
ATOM 1969 N N . ASP B 1 20 ? -2.57 38.219 6.195 1 38.03 20 ASP B N 1
ATOM 1970 C CA . ASP B 1 20 ? -1.663 37.781 5.141 1 38.03 20 ASP B CA 1
ATOM 1971 C C . ASP B 1 20 ? -0.24 37.625 5.672 1 38.03 20 ASP B C 1
ATOM 1973 O O . ASP B 1 20 ? 0.584 38.531 5.527 1 38.03 20 ASP B O 1
ATOM 1977 N N . SER B 1 21 ? -0.046 37.219 6.824 1 35.66 21 SER B N 1
ATOM 1978 C CA . SER B 1 21 ? 1.362 37 7.141 1 35.66 21 SER B CA 1
ATOM 1979 C C . SER B 1 21 ? 2.008 36.031 6.16 1 35.66 21 SER B C 1
ATOM 1981 O O . SER B 1 21 ? 1.914 34.812 6.336 1 35.66 21 SER B O 1
ATOM 1983 N N . LYS B 1 22 ? 2.152 36.438 4.961 1 40.47 22 LYS B N 1
ATOM 1984 C CA . LYS B 1 22 ? 3.074 35.688 4.117 1 40.47 22 LYS B CA 1
ATOM 1985 C C . LYS B 1 22 ? 4.324 35.281 4.895 1 40.47 22 LYS B C 1
ATOM 1987 O O . LYS B 1 22 ? 5.141 36.125 5.258 1 40.47 22 LYS B O 1
ATOM 1992 N N . MET B 1 23 ? 4.129 34.25 5.723 1 45.66 23 MET B N 1
ATOM 1993 C CA . MET B 1 23 ? 5.406 33.719 6.203 1 45.66 23 MET B CA 1
ATOM 1994 C C . MET B 1 23 ? 6.473 33.812 5.117 1 45.66 23 MET B C 1
ATOM 1996 O O . MET B 1 23 ? 6.16 33.781 3.928 1 45.66 23 MET B O 1
ATOM 2000 N N . GLU B 1 24 ? 7.648 34.219 5.41 1 42.94 24 GLU B N 1
ATOM 2001 C CA . GLU B 1 24 ? 8.773 34.25 4.48 1 42.94 24 GLU B CA 1
ATOM 2002 C C . GLU B 1 24 ? 8.82 33.031 3.605 1 42.94 24 GLU B C 1
ATOM 2004 O O . GLU B 1 24 ? 8.852 31.891 4.113 1 42.94 24 GLU B O 1
ATOM 2009 N N . SER B 1 25 ? 8.297 33.031 2.404 1 47.66 25 SER B N 1
ATOM 2010 C CA . SER B 1 25 ? 8.023 32.031 1.388 1 47.66 25 SER B CA 1
ATOM 2011 C C . SER B 1 25 ? 9.281 31.234 1.033 1 47.66 25 SER B C 1
ATOM 2013 O O . SER B 1 25 ? 9.195 30.141 0.457 1 47.66 25 SER B O 1
ATOM 2015 N N . ASN B 1 26 ? 10.469 31.969 1.119 1 47.66 26 ASN B N 1
ATOM 2016 C CA . ASN B 1 26 ? 11.664 31.297 0.621 1 47.66 26 ASN B CA 1
ATOM 2017 C C . ASN B 1 26 ? 12.148 30.219 1.585 1 47.66 26 ASN B C 1
ATOM 2019 O O . ASN B 1 26 ? 12.578 30.516 2.697 1 47.66 26 ASN B O 1
ATOM 2023 N N . PRO B 1 27 ? 11.859 28.984 1.327 1 51.94 27 PRO B N 1
ATOM 2024 C CA . PRO B 1 27 ? 12.289 27.906 2.213 1 51.94 27 PRO B CA 1
ATOM 2025 C C . PRO B 1 27 ? 13.734 28.062 2.686 1 51.94 27 PRO B C 1
ATOM 2027 O O . PRO B 1 27 ? 14.07 27.672 3.801 1 51.94 27 PRO B O 1
ATOM 2030 N N . LEU B 1 28 ? 14.602 28.516 1.746 1 47.97 28 LEU B N 1
ATOM 2031 C CA . LEU B 1 28 ? 16 28.688 2.115 1 47.97 28 LEU B CA 1
ATOM 2032 C C . LEU B 1 28 ? 16.141 29.719 3.232 1 47.97 28 LEU B C 1
ATOM 2034 O O . LEU B 1 28 ? 17.188 29.781 3.895 1 47.97 28 LEU B O 1
ATOM 2038 N N . ARG B 1 29 ? 15.125 30.5 3.354 1 49.44 29 ARG B N 1
ATOM 2039 C CA . ARG B 1 29 ? 15.273 31.578 4.324 1 49.44 29 ARG B CA 1
ATOM 2040 C C . ARG B 1 29 ? 14.555 31.25 5.625 1 49.44 29 ARG B C 1
ATOM 2042 O O . ARG B 1 29 ? 14.648 32 6.602 1 49.44 29 ARG B O 1
ATOM 2049 N N . ARG B 1 30 ? 13.836 30.125 5.551 1 58.84 30 ARG B N 1
ATOM 2050 C CA . ARG B 1 30 ? 13.234 29.812 6.84 1 58.84 30 ARG B CA 1
ATOM 2051 C C . ARG B 1 30 ? 14.289 29.391 7.855 1 58.84 30 ARG B C 1
ATOM 2053 O O . ARG B 1 30 ? 15.008 28.406 7.641 1 58.84 30 ARG B O 1
ATOM 2060 N N . LYS B 1 31 ? 14.656 30.281 8.734 1 68.94 31 LYS B N 1
ATOM 2061 C CA . LYS B 1 31 ? 15.711 30.094 9.734 1 68.94 31 LYS B CA 1
ATOM 2062 C C . LYS B 1 31 ? 15.328 28.984 10.719 1 68.94 31 LYS B C 1
ATOM 2064 O O . LYS B 1 31 ? 14.25 29.031 11.312 1 68.94 31 LYS B O 1
ATOM 2069 N N . SER B 1 32 ? 15.969 27.844 10.609 1 82.62 32 SER B N 1
ATOM 2070 C CA . SER B 1 32 ? 15.867 26.766 11.578 1 82.62 32 SER B CA 1
ATOM 2071 C C . SER B 1 32 ? 16.078 27.266 13 1 82.62 32 SER B C 1
ATOM 2073 O O . SER B 1 32 ? 17.062 27.969 13.273 1 82.62 32 SER B O 1
ATOM 2075 N N . ARG B 1 33 ? 15.016 27.125 13.875 1 92.19 33 ARG B N 1
ATOM 2076 C CA . ARG B 1 33 ? 15.078 27.406 15.305 1 92.19 33 ARG B CA 1
ATOM 2077 C C . ARG B 1 33 ? 14.633 26.203 16.125 1 92.19 33 ARG B C 1
ATOM 2079 O O . ARG B 1 33 ? 13.57 26.234 16.75 1 92.19 33 ARG B O 1
ATOM 2086 N N . PRO B 1 34 ? 15.508 25.281 16.156 1 95.19 34 PRO B N 1
ATOM 2087 C CA . PRO B 1 34 ? 15.141 24.062 16.891 1 95.19 34 PRO B CA 1
ATOM 2088 C C . PRO B 1 34 ? 14.742 24.359 18.344 1 95.19 34 PRO B C 1
ATOM 2090 O O . PRO B 1 34 ? 15.359 25.203 19 1 95.19 34 PRO B O 1
ATOM 2093 N N . THR B 1 35 ? 13.648 23.766 18.766 1 97.62 35 THR B N 1
ATOM 2094 C CA . THR B 1 35 ? 13.172 24.016 20.125 1 97.62 35 THR B CA 1
ATOM 2095 C C . THR B 1 35 ? 12.422 22.812 20.656 1 97.62 35 THR B C 1
ATOM 2097 O O . THR B 1 35 ? 12.227 21.828 19.953 1 97.62 35 THR B O 1
ATOM 2100 N N . ASP B 1 36 ? 12.031 22.922 21.922 1 98.56 36 ASP B N 1
ATOM 2101 C CA . ASP B 1 36 ? 11.352 21.828 22.609 1 98.56 36 ASP B CA 1
ATOM 2102 C C . ASP B 1 36 ? 9.859 21.812 22.281 1 98.56 36 ASP B C 1
ATOM 2104 O O . ASP B 1 36 ? 9.164 22.812 22.484 1 98.56 36 ASP B O 1
ATOM 2108 N N . TRP B 1 37 ? 9.43 20.672 21.781 1 98.81 37 TRP B N 1
ATOM 2109 C CA . TRP B 1 37 ? 8.016 20.5 21.484 1 98.81 37 TRP B CA 1
ATOM 2110 C C . TRP B 1 37 ? 7.66 19.016 21.359 1 98.81 37 TRP B C 1
ATOM 2112 O O . TRP B 1 37 ? 8.547 18.172 21.203 1 98.81 37 TRP B O 1
ATOM 2122 N N . ALA B 1 38 ? 6.387 18.734 21.5 1 98.88 38 ALA B N 1
ATOM 2123 C CA . ALA B 1 38 ? 5.848 17.391 21.281 1 98.88 38 ALA B CA 1
ATOM 2124 C C . ALA B 1 38 ? 4.371 17.453 20.891 1 98.88 38 ALA B C 1
ATOM 2126 O O . ALA B 1 38 ? 3.641 18.328 21.359 1 98.88 38 ALA B O 1
ATOM 2127 N N . ILE B 1 39 ? 3.963 16.5 20.047 1 98.88 39 ILE B N 1
ATOM 2128 C CA . ILE B 1 39 ? 2.562 16.359 19.672 1 98.88 39 ILE B CA 1
ATOM 2129 C C . ILE B 1 39 ? 2.193 14.875 19.609 1 98.88 39 ILE B C 1
ATOM 2131 O O . ILE B 1 39 ? 2.861 14.086 18.922 1 98.88 39 ILE B O 1
ATOM 2135 N N . LYS B 1 40 ? 1.219 14.523 20.328 1 98.88 40 LYS B N 1
ATOM 2136 C CA . LYS B 1 40 ? 0.581 13.211 20.234 1 98.88 40 LYS B CA 1
ATOM 2137 C C . LYS B 1 40 ? -0.885 13.336 19.828 1 98.88 40 LYS B C 1
ATOM 2139 O O . LYS B 1 40 ? -1.596 14.219 20.328 1 98.88 40 LYS B O 1
ATOM 2144 N N . GLY B 1 41 ? -1.294 12.539 18.922 1 98.88 41 GLY B N 1
ATOM 2145 C CA . GLY B 1 41 ? -2.67 12.578 18.453 1 98.88 41 GLY B CA 1
ATOM 2146 C C . GLY B 1 41 ? -2.898 11.742 17.203 1 98.88 41 GLY B C 1
ATOM 2147 O O . GLY B 1 41 ? -2.453 10.594 17.141 1 98.88 41 GLY B O 1
ATOM 2148 N N . GLU B 1 42 ? -3.686 12.266 16.312 1 98.94 42 GLU B N 1
ATOM 2149 C CA . GLU B 1 42 ? -4.031 11.555 15.086 1 98.94 42 GLU B CA 1
ATOM 2150 C C . GLU B 1 42 ? -3.953 12.484 13.875 1 98.94 42 GLU B C 1
ATOM 2152 O O . GLU B 1 42 ? -4.375 13.641 13.945 1 98.94 42 GLU B O 1
ATOM 2157 N N . LEU B 1 43 ? -3.336 12.039 12.859 1 98.94 43 LEU B N 1
ATOM 2158 C CA . LEU B 1 43 ? -3.355 12.688 11.555 1 98.94 43 LEU B CA 1
ATOM 2159 C C . LEU B 1 43 ? -4.09 11.828 10.531 1 98.94 43 LEU B C 1
ATOM 2161 O O . LEU B 1 43 ? -3.865 10.617 10.453 1 98.94 43 LEU B O 1
ATOM 2165 N N . PHE B 1 44 ? -5.035 12.359 9.844 1 98.94 44 PHE B N 1
ATOM 2166 C CA . PHE B 1 44 ? -5.645 11.672 8.703 1 98.94 44 PHE B CA 1
ATOM 2167 C C . PHE B 1 44 ? -5.734 12.602 7.5 1 98.94 44 PHE B C 1
ATOM 2169 O O . PHE B 1 44 ? -5.723 13.828 7.648 1 98.94 44 PHE B O 1
ATOM 2176 N N . LEU B 1 45 ? -5.766 12.062 6.359 1 98.94 45 LEU B N 1
ATOM 2177 C CA . LEU B 1 45 ? -5.73 12.852 5.137 1 98.94 45 LEU B CA 1
ATOM 2178 C C . LEU B 1 45 ? -6.508 12.164 4.02 1 98.94 45 LEU B C 1
ATOM 2180 O O . LEU B 1 45 ? -6.863 10.992 4.137 1 98.94 45 LEU B O 1
ATOM 2184 N N . ASN B 1 46 ? -6.832 12.875 3.043 1 98.94 46 ASN B N 1
ATOM 2185 C CA . ASN B 1 46 ? -7.477 12.469 1.797 1 98.94 46 ASN B CA 1
ATOM 2186 C C . ASN B 1 46 ? -6.793 13.102 0.585 1 98.94 46 ASN B C 1
ATOM 2188 O O . ASN B 1 46 ? -6.715 14.328 0.478 1 98.94 46 ASN B O 1
ATOM 2192 N N . CYS B 1 47 ? -6.277 12.273 -0.3 1 98.94 47 CYS B N 1
ATOM 2193 C CA . CYS B 1 47 ? -5.586 12.797 -1.473 1 98.94 47 CYS B CA 1
ATOM 2194 C C . CYS B 1 47 ? -6.27 12.344 -2.758 1 98.94 47 CYS B C 1
ATOM 2196 O O . CYS B 1 47 ? -7.238 11.586 -2.715 1 98.94 47 CYS B O 1
ATOM 2198 N N . ASN B 1 48 ? -5.73 12.773 -3.924 1 98.88 48 ASN B N 1
ATOM 2199 C CA . ASN B 1 48 ? -6.414 12.531 -5.188 1 98.88 48 ASN B CA 1
ATOM 2200 C C . ASN B 1 48 ? -5.945 11.234 -5.84 1 98.88 48 ASN B C 1
ATOM 2202 O O . ASN B 1 48 ? -6.262 10.969 -7.004 1 98.88 48 ASN B O 1
ATOM 2206 N N . CYS B 1 49 ? -5.238 10.414 -5.195 1 98.75 49 CYS B N 1
ATOM 2207 C CA . CYS B 1 49 ? -4.816 9.133 -5.758 1 98.75 49 CYS B CA 1
ATOM 2208 C C . CYS B 1 49 ? -5.961 8.125 -5.734 1 98.75 49 CYS B C 1
ATOM 2210 O O . CYS B 1 49 ? -6.863 8.219 -4.898 1 98.75 49 CYS B O 1
ATOM 2212 N N . THR B 1 50 ? -5.832 7.195 -6.645 1 98.5 50 THR B N 1
ATOM 2213 C CA . THR B 1 50 ? -6.648 5.992 -6.539 1 98.5 50 THR B CA 1
ATOM 2214 C C . THR B 1 50 ? -6.324 5.223 -5.262 1 98.5 50 THR B C 1
ATOM 2216 O O . THR B 1 50 ? -5.16 5.117 -4.875 1 98.5 50 THR B O 1
ATOM 2219 N N . VAL B 1 51 ? -7.332 4.754 -4.613 1 98.06 51 VAL B N 1
ATOM 2220 C CA . VAL B 1 51 ? -7.117 3.93 -3.43 1 98.06 51 VAL B CA 1
ATOM 2221 C C . VAL B 1 51 ? -6.262 2.717 -3.793 1 98.06 51 VAL B C 1
ATOM 2223 O O . VAL B 1 51 ? -6.66 1.899 -4.629 1 98.06 51 VAL B O 1
ATOM 2226 N N . PHE B 1 52 ? -5.191 2.73 -3.398 1 97.31 52 PHE B N 1
ATOM 2227 C CA . PHE B 1 52 ? -4.605 3.346 -2.213 1 97.31 52 PHE B CA 1
ATOM 2228 C C . PHE B 1 52 ? -3.318 4.082 -2.566 1 97.31 52 PHE B C 1
ATOM 2230 O O . PHE B 1 52 ? -2.531 3.607 -3.391 1 97.31 52 PHE B O 1
ATOM 2237 N N . CYS B 1 53 ? -3.133 5.137 -2.018 1 98.44 53 CYS B N 1
ATOM 2238 C CA . CYS B 1 53 ? -1.995 6.004 -2.307 1 98.44 53 CYS B CA 1
ATOM 2239 C C . CYS B 1 53 ? -0.681 5.25 -2.146 1 98.44 53 CYS B C 1
ATOM 2241 O O . CYS B 1 53 ? -0.391 4.723 -1.07 1 98.44 53 CYS B O 1
ATOM 2243 N N . PRO B 1 54 ? 0.166 5.242 -3.121 1 97.44 54 PRO B N 1
ATOM 2244 C CA . PRO B 1 54 ? 1.381 4.43 -3.033 1 97.44 54 PRO B CA 1
ATOM 2245 C C . PRO B 1 54 ? 2.504 5.125 -2.271 1 97.44 54 PRO B C 1
ATOM 2247 O O . PRO B 1 54 ? 3.58 4.547 -2.084 1 97.44 54 PRO B O 1
ATOM 2250 N N . CYS B 1 55 ? 2.354 6.324 -1.777 1 98.06 55 CYS B N 1
ATOM 2251 C CA . CYS B 1 55 ? 3.408 7.086 -1.118 1 98.06 55 CYS B CA 1
ATOM 2252 C C . CYS B 1 55 ? 3.785 6.453 0.216 1 98.06 55 CYS B C 1
ATOM 2254 O O . CYS B 1 55 ? 4.926 6.578 0.665 1 98.06 55 CYS B O 1
ATOM 2256 N N . VAL B 1 56 ? 2.836 5.77 0.771 1 98.31 56 VAL B N 1
ATOM 2257 C CA . VAL B 1 56 ? 3.014 5.324 2.148 1 98.31 56 VAL B CA 1
ATOM 2258 C C . VAL B 1 56 ? 4.156 4.312 2.223 1 98.31 56 VAL B C 1
ATOM 2260 O O . VAL B 1 56 ? 5.125 4.516 2.957 1 98.31 56 VAL B O 1
ATOM 2263 N N . VAL B 1 57 ? 4.086 3.312 1.37 1 98.25 57 VAL B N 1
ATOM 2264 C CA . VAL B 1 57 ? 5.086 2.254 1.446 1 98.25 57 VAL B CA 1
ATOM 2265 C C . VAL B 1 57 ? 6.352 2.684 0.707 1 98.25 57 VAL B C 1
ATOM 2267 O O . VAL B 1 57 ? 7.465 2.383 1.144 1 98.25 57 VAL B O 1
ATOM 2270 N N . SER B 1 58 ? 6.18 3.457 -0.342 1 97.94 58 SER B N 1
ATOM 2271 C CA . SER B 1 58 ? 7.312 3.867 -1.16 1 97.94 58 SER B CA 1
ATOM 2272 C C . SER B 1 58 ? 8.07 5.027 -0.519 1 97.94 58 SER B C 1
ATOM 2274 O O . SER B 1 58 ? 9.141 5.41 -0.983 1 97.94 58 SER B O 1
ATOM 2276 N N . LEU B 1 59 ? 7.449 5.652 0.436 1 97.5 59 LEU B N 1
ATOM 2277 C CA . LEU B 1 59 ? 7.984 6.844 1.088 1 97.5 59 LEU B CA 1
ATOM 2278 C C . LEU B 1 59 ? 8.117 7.992 0.096 1 97.5 59 LEU B C 1
ATOM 2280 O O . LEU B 1 59 ? 9.109 8.727 0.119 1 97.5 59 LEU B O 1
ATOM 2284 N N . GLY B 1 60 ? 7.16 7.988 -0.826 1 97.75 60 GLY B N 1
ATOM 2285 C CA . GLY B 1 60 ? 7.09 9.102 -1.764 1 97.75 60 GLY B CA 1
ATOM 2286 C C . GLY B 1 60 ? 7.879 8.852 -3.037 1 97.75 60 GLY B C 1
ATOM 2287 O O . GLY B 1 60 ? 7.973 9.734 -3.895 1 97.75 60 GLY B O 1
ATOM 2288 N N . GLN B 1 61 ? 8.461 7.676 -3.209 1 97.5 61 GLN B N 1
ATOM 2289 C CA . GLN B 1 61 ? 9.25 7.398 -4.402 1 97.5 61 GLN B CA 1
ATOM 2290 C C . GLN B 1 61 ? 8.367 6.941 -5.559 1 97.5 61 GLN B C 1
ATOM 2292 O O . GLN B 1 61 ? 8.766 7.02 -6.723 1 97.5 61 GLN B O 1
ATOM 2297 N N . HIS B 1 62 ? 7.238 6.324 -5.258 1 98.12 62 HIS B N 1
ATOM 2298 C CA . HIS B 1 62 ? 6.254 5.953 -6.266 1 98.12 62 HIS B CA 1
ATOM 2299 C C . HIS B 1 62 ? 5.543 7.184 -6.824 1 98.12 62 HIS B C 1
ATOM 2301 O O . HIS B 1 62 ? 5.188 8.094 -6.07 1 98.12 62 HIS B O 1
ATOM 2307 N N . PRO B 1 63 ? 5.352 7.254 -8.102 1 97.38 63 PRO B N 1
ATOM 2308 C CA . PRO B 1 63 ? 4.562 8.383 -8.602 1 97.38 63 PRO B CA 1
ATOM 2309 C C . PRO B 1 63 ? 3.111 8.344 -8.125 1 97.38 63 PRO B C 1
ATOM 2311 O O . PRO B 1 63 ? 2.523 7.266 -8.016 1 97.38 63 PRO B O 1
ATOM 2314 N N . PRO B 1 64 ? 2.57 9.562 -7.805 1 97.62 64 PRO B N 1
ATOM 2315 C CA . PRO B 1 64 ? 1.132 9.578 -7.531 1 97.62 64 PRO B CA 1
ATOM 2316 C C . PRO B 1 64 ? 0.297 9.172 -8.742 1 97.62 64 PRO B C 1
ATOM 2318 O O . PRO B 1 64 ? 0.744 9.32 -9.883 1 97.62 64 PRO B O 1
ATOM 2321 N N . THR B 1 65 ? -0.889 8.688 -8.5 1 97.25 65 THR B N 1
ATOM 2322 C CA . THR B 1 65 ? -1.721 8.117 -9.555 1 97.25 65 THR B CA 1
ATOM 2323 C C . THR B 1 65 ? -1.962 9.133 -10.664 1 97.25 65 THR B C 1
ATOM 2325 O O . THR B 1 65 ? -1.926 8.789 -11.852 1 97.25 65 THR B O 1
ATOM 2328 N N . GLU B 1 66 ? -2.145 10.375 -10.281 1 96.75 66 GLU B N 1
ATOM 2329 C CA . GLU B 1 66 ? -2.535 11.406 -11.234 1 96.75 66 GLU B CA 1
ATOM 2330 C C . GLU B 1 66 ? -1.336 12.242 -11.664 1 96.75 66 GLU B C 1
ATOM 2332 O O . GLU B 1 66 ? -1.498 13.297 -12.289 1 96.75 66 GLU B O 1
ATOM 2337 N N . GLY B 1 67 ? -0.217 11.852 -11.188 1 97.06 67 GLY B N 1
ATO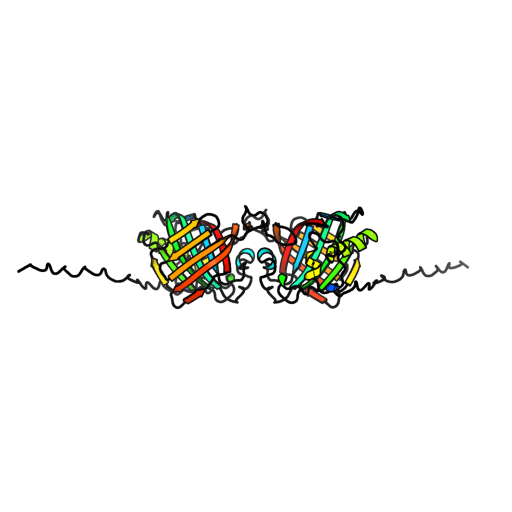M 2338 C CA . GLY B 1 67 ? 0.987 12.594 -11.523 1 97.06 67 GLY B CA 1
ATOM 2339 C C . GLY B 1 67 ? 1.284 13.727 -10.562 1 97.06 67 GLY B C 1
ATOM 2340 O O . GLY B 1 67 ? 2.354 14.336 -10.633 1 97.06 67 GLY B O 1
ATOM 2341 N N . ASN B 1 68 ? 0.377 14.094 -9.758 1 98.44 68 ASN B N 1
ATOM 2342 C CA . ASN B 1 68 ? 0.479 15.102 -8.703 1 98.44 68 ASN B CA 1
ATOM 2343 C C . ASN B 1 68 ? -0.37 14.742 -7.492 1 98.44 68 ASN B C 1
ATOM 2345 O O . ASN B 1 68 ? -1.128 13.766 -7.527 1 98.44 68 ASN B O 1
ATOM 2349 N N . CYS B 1 69 ? -0.151 15.484 -6.398 1 98.69 69 CYS B N 1
ATOM 2350 C CA . CYS B 1 69 ? -0.933 15.258 -5.188 1 98.69 69 CYS B CA 1
ATOM 2351 C C . CYS B 1 69 ? -1.69 16.516 -4.785 1 98.69 69 CYS B C 1
ATOM 2353 O O . CYS B 1 69 ? -1.111 17.609 -4.727 1 98.69 69 CYS B O 1
ATOM 2355 N N . LYS B 1 70 ? -2.926 16.375 -4.656 1 98.88 70 LYS B N 1
ATOM 2356 C CA . LYS B 1 70 ? -3.824 17.297 -3.965 1 98.88 70 LYS B CA 1
ATOM 2357 C C . LYS B 1 70 ? -4.43 16.641 -2.725 1 98.88 70 LYS B C 1
ATOM 2359 O O . LYS B 1 70 ? -5.113 15.617 -2.824 1 98.88 70 LYS B O 1
ATOM 2364 N N . ALA B 1 71 ? -4.18 17.281 -1.58 1 98.94 71 ALA B N 1
ATOM 2365 C CA . ALA B 1 71 ? -4.625 16.609 -0.362 1 98.94 71 ALA B CA 1
ATOM 2366 C C . ALA B 1 71 ? -5.031 17.625 0.704 1 98.94 71 ALA B C 1
ATOM 2368 O O . ALA B 1 71 ? -4.449 18.703 0.795 1 98.94 71 ALA B O 1
ATOM 2369 N N . TRP B 1 72 ? -6.023 17.25 1.44 1 98.94 72 TRP B N 1
ATOM 2370 C CA . TRP B 1 72 ? -6.195 17.875 2.742 1 98.94 72 TRP B CA 1
ATOM 2371 C C . TRP B 1 72 ? -5.793 16.938 3.867 1 98.94 72 TRP B C 1
ATOM 2373 O O . TRP B 1 72 ? -5.828 15.711 3.701 1 98.94 72 TRP B O 1
ATOM 2383 N N . MET B 1 73 ? -5.375 17.484 5.008 1 98.94 73 MET B N 1
ATOM 2384 C CA . MET B 1 73 ? -4.992 16.75 6.203 1 98.94 73 MET B CA 1
ATOM 2385 C C . MET B 1 73 ? -5.609 17.359 7.449 1 98.94 73 MET B C 1
ATOM 2387 O O . MET B 1 73 ? -5.828 18.578 7.504 1 98.94 73 MET B O 1
ATOM 2391 N N . ALA B 1 74 ? -5.875 16.531 8.352 1 99 74 ALA B N 1
ATOM 2392 C CA . ALA B 1 74 ? -6.305 16.953 9.688 1 99 74 ALA B CA 1
ATOM 2393 C C . ALA B 1 74 ? -5.363 16.406 10.758 1 99 74 ALA B C 1
ATOM 2395 O O . ALA B 1 74 ? -4.973 15.234 10.719 1 99 74 ALA B O 1
ATOM 2396 N N . ILE B 1 75 ? -4.992 17.266 11.648 1 98.94 75 ILE B N 1
ATOM 2397 C CA . ILE B 1 75 ? -4.23 16.875 12.828 1 98.94 75 ILE B CA 1
ATOM 2398 C C . ILE B 1 75 ? -5.027 17.188 14.094 1 98.94 75 ILE B C 1
ATOM 2400 O O . ILE B 1 75 ? -5.309 18.359 14.375 1 98.94 75 ILE B O 1
ATOM 2404 N N . ALA B 1 76 ? -5.422 16.203 14.75 1 98.94 76 ALA B N 1
ATOM 2405 C CA . ALA B 1 76 ? -6.004 16.359 16.078 1 98.94 76 ALA B CA 1
ATOM 2406 C C . ALA B 1 76 ? -4.945 16.188 17.172 1 98.94 76 ALA B C 1
ATOM 2408 O O . ALA B 1 76 ? -4.422 15.086 17.359 1 98.94 76 ALA B O 1
ATOM 2409 N N . VAL B 1 77 ? -4.637 17.25 17.875 1 98.94 77 VAL B N 1
ATOM 2410 C CA . VAL B 1 77 ? -3.66 17.172 18.953 1 98.94 77 VAL B CA 1
ATOM 2411 C C . VAL B 1 77 ? -4.348 16.703 20.234 1 98.94 77 VAL B C 1
ATOM 2413 O O . VAL B 1 77 ? -5.078 17.469 20.875 1 98.94 77 VAL B O 1
ATOM 2416 N N . ASP B 1 78 ? -4.082 15.5 20.562 1 98.94 78 ASP B N 1
ATOM 2417 C CA . ASP B 1 78 ? -4.648 15 21.812 1 98.94 78 ASP B CA 1
ATOM 2418 C C . ASP B 1 78 ? -3.852 15.5 23.016 1 98.94 78 ASP B C 1
ATOM 2420 O O . ASP B 1 78 ? -4.43 15.891 24.031 1 98.94 78 ASP B O 1
ATOM 2424 N N . GLU B 1 79 ? -2.52 15.445 22.922 1 98.88 79 GLU B N 1
ATOM 2425 C CA . GLU B 1 79 ? -1.573 15.953 23.906 1 98.88 79 GLU B CA 1
ATOM 2426 C C . GLU B 1 79 ? -0.361 16.594 23.234 1 98.88 79 GLU B C 1
ATOM 2428 O O . GLU B 1 79 ? 0.113 16.094 22.203 1 98.88 79 GLU B O 1
ATOM 2433 N N . GLY B 1 80 ? 0.088 17.766 23.859 1 98.75 80 GLY B N 1
ATOM 2434 C CA . GLY B 1 80 ? 1.301 18.344 23.297 1 98.75 80 GLY B CA 1
ATOM 2435 C C . GLY B 1 80 ? 1.688 19.656 23.938 1 98.75 80 GLY B C 1
ATOM 2436 O O . GLY B 1 80 ? 0.961 20.172 24.781 1 98.75 80 GLY B O 1
ATOM 2437 N N . HIS B 1 81 ? 2.832 20.062 23.578 1 98.88 81 HIS B N 1
ATOM 2438 C CA . HIS B 1 81 ? 3.314 21.359 24.031 1 98.88 81 HIS B CA 1
ATOM 2439 C C . HIS B 1 81 ? 4.297 21.969 23.031 1 98.88 81 HIS B C 1
ATOM 2441 O O . HIS B 1 81 ? 4.867 21.25 22.203 1 98.88 81 HIS B O 1
ATOM 2447 N N . PHE B 1 82 ? 4.398 23.25 23.078 1 98.81 82 PHE B N 1
ATOM 2448 C CA . PHE B 1 82 ? 5.426 24.031 22.406 1 98.81 82 PHE B CA 1
ATOM 2449 C C . PHE B 1 82 ? 6.105 24.984 23.391 1 98.81 82 PHE B C 1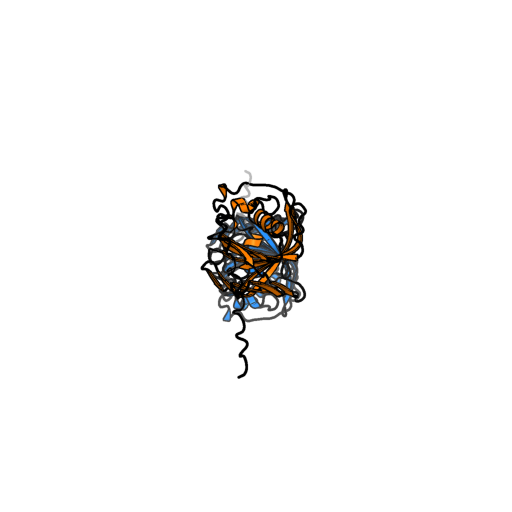
ATOM 2451 O O . PHE B 1 82 ? 5.508 25.969 23.828 1 98.81 82 PHE B O 1
ATOM 2458 N N . GLU B 1 83 ? 7.344 24.672 23.766 1 98.38 83 GLU B N 1
ATOM 2459 C CA . GLU B 1 83 ? 8.086 25.484 24.734 1 98.38 83 GLU B CA 1
ATOM 2460 C C . GLU B 1 83 ? 7.254 25.75 25.984 1 98.38 83 GLU B C 1
ATOM 2462 O O . GLU B 1 83 ? 7.164 26.891 26.453 1 98.38 83 GLU B O 1
ATOM 2467 N N . GLY B 1 84 ? 6.605 24.734 26.359 1 98.31 84 GLY B N 1
ATOM 2468 C CA . GLY B 1 84 ? 5.844 24.812 27.594 1 98.31 84 GLY B CA 1
ATOM 2469 C C . GLY B 1 84 ? 4.402 25.234 27.375 1 98.31 84 GLY B C 1
ATOM 2470 O O . GLY B 1 84 ? 3.561 25.047 28.266 1 98.31 84 GLY B O 1
ATOM 2471 N N . GLU B 1 85 ? 4.066 25.875 26.25 1 98.81 85 GLU B N 1
ATOM 2472 C CA . GLU B 1 85 ? 2.688 26.234 25.938 1 98.81 85 GLU B CA 1
ATOM 2473 C C . GLU B 1 85 ? 1.872 25 25.562 1 98.81 85 GLU B C 1
ATOM 2475 O O . GLU B 1 85 ? 2.293 24.203 24.734 1 98.81 85 GLU B O 1
ATOM 2480 N N . ASP B 1 86 ? 0.75 24.812 26.188 1 98.75 86 ASP B N 1
ATOM 2481 C CA . ASP B 1 86 ? -0.084 23.641 25.953 1 98.75 86 ASP B CA 1
ATOM 2482 C C . ASP B 1 86 ? -0.727 23.688 24.578 1 98.75 86 ASP B C 1
ATOM 2484 O O . ASP B 1 86 ? -1.312 24.703 24.188 1 98.75 86 ASP B O 1
ATOM 2488 N N . LEU B 1 87 ? -0.648 22.609 23.828 1 98.88 87 LEU B N 1
ATOM 2489 C CA . LEU B 1 87 ? -1.227 22.484 22.5 1 98.88 87 LEU B CA 1
ATOM 2490 C C . LEU B 1 87 ? -2.418 21.531 22.5 1 98.88 87 LEU B C 1
ATOM 2492 O O . LEU B 1 87 ? -3.064 21.328 21.469 1 98.88 87 LEU B O 1
ATOM 2496 N N . SER B 1 88 ? -2.74 20.922 23.672 1 98.88 88 SER B N 1
ATOM 2497 C CA . SER B 1 88 ? -3.754 19.875 23.75 1 98.88 88 SER B CA 1
ATOM 2498 C C . SER B 1 88 ? -5.125 20.406 23.344 1 98.88 88 SER B C 1
ATOM 2500 O O . SER B 1 88 ? -5.539 21.484 23.766 1 98.88 88 SER B O 1
ATOM 2502 N N . GLY B 1 89 ? -5.742 19.625 22.469 1 98.75 89 GLY B N 1
ATOM 2503 C CA . GLY B 1 89 ? -7.105 19.938 22.078 1 98.75 89 GLY B CA 1
ATOM 2504 C C . GLY B 1 89 ? -7.176 20.844 20.859 1 98.75 89 GLY B C 1
ATOM 2505 O O . GLY B 1 89 ? -8.266 21.141 20.359 1 98.75 89 GLY B O 1
ATOM 2506 N N . ILE B 1 90 ? -6.039 21.312 20.359 1 98.88 90 ILE B N 1
ATOM 2507 C CA . ILE B 1 90 ? -6.023 22.172 19.188 1 98.88 90 ILE B CA 1
ATOM 2508 C C . ILE B 1 90 ? -6.113 21.328 17.922 1 98.88 90 ILE B C 1
ATOM 2510 O O . ILE B 1 90 ? -5.395 20.328 17.781 1 98.88 90 ILE B O 1
ATOM 2514 N N . ASN B 1 91 ? -7.039 21.672 17.016 1 98.94 91 ASN B N 1
ATOM 2515 C CA . ASN B 1 91 ? -7.188 21.062 15.703 1 98.94 91 ASN B CA 1
ATOM 2516 C C . ASN B 1 91 ? -6.465 21.859 14.625 1 98.94 91 ASN B C 1
ATOM 2518 O O . ASN B 1 91 ? -6.465 23.094 14.656 1 98.94 91 ASN B O 1
ATOM 2522 N N . ILE B 1 92 ? -5.848 21.156 13.734 1 98.94 92 ILE B N 1
ATOM 2523 C CA . ILE B 1 92 ? -5.141 21.781 12.625 1 98.94 92 ILE B CA 1
ATOM 2524 C C . ILE B 1 92 ? -5.621 21.188 11.297 1 98.94 92 ILE B C 1
ATOM 2526 O O . ILE B 1 92 ? -5.809 19.969 11.188 1 98.94 92 ILE B O 1
ATOM 2530 N N . GLY B 1 93 ? -5.918 21.984 10.352 1 98.94 93 GLY B N 1
ATOM 2531 C CA . GLY B 1 93 ? -6.117 21.594 8.969 1 98.94 93 GLY B CA 1
ATOM 2532 C C . GLY B 1 93 ? -4.984 22.016 8.047 1 98.94 93 GLY B C 1
ATOM 2533 O O . GLY B 1 93 ? -4.391 23.078 8.242 1 98.94 93 GLY B O 1
ATOM 2534 N N . LEU B 1 94 ? -4.715 21.203 7.043 1 98.81 94 LEU B N 1
ATOM 2535 C CA . LEU B 1 94 ? -3.719 21.516 6.027 1 98.81 94 LEU B CA 1
ATOM 2536 C C . LEU B 1 94 ? -4.262 21.234 4.629 1 98.81 94 LEU B C 1
ATOM 2538 O O . LEU B 1 94 ? -5.051 20.312 4.441 1 98.81 94 LEU B O 1
ATOM 2542 N N . LEU B 1 95 ? -3.867 22.062 3.689 1 98.81 95 LEU B N 1
ATOM 2543 C CA . LEU B 1 95 ? -3.904 21.734 2.268 1 98.81 95 LEU B CA 1
ATOM 2544 C C . LEU B 1 95 ? -2.496 21.562 1.711 1 98.81 95 LEU B C 1
ATOM 2546 O O . LEU B 1 95 ? -1.592 22.328 2.043 1 98.81 95 LEU B O 1
ATOM 2550 N N . ALA B 1 96 ? -2.336 20.547 0.893 1 98.62 96 ALA B N 1
ATOM 2551 C CA . ALA B 1 96 ? -1.03 20.328 0.276 1 98.62 96 ALA B CA 1
ATOM 2552 C C . ALA B 1 96 ? -1.172 20.031 -1.214 1 98.62 96 ALA B C 1
ATOM 2554 O O . ALA B 1 96 ? -2.045 19.266 -1.62 1 98.62 96 ALA B O 1
ATOM 2555 N N . GLU B 1 97 ? -0.365 20.672 -1.975 1 98.56 97 GLU B N 1
ATOM 2556 C CA . GLU B 1 97 ? -0.171 20.391 -3.393 1 98.56 97 GLU B CA 1
ATOM 2557 C C . GLU B 1 97 ? 1.271 19.984 -3.684 1 98.56 97 GLU B C 1
ATOM 2559 O O . GLU B 1 97 ? 2.205 20.734 -3.375 1 98.56 97 GLU B O 1
ATOM 2564 N N . ILE B 1 98 ? 1.404 18.844 -4.246 1 98.38 98 ILE B N 1
ATOM 2565 C CA . ILE B 1 98 ? 2.713 18.312 -4.605 1 98.38 98 ILE B CA 1
ATOM 2566 C C . ILE B 1 98 ? 2.756 18.016 -6.102 1 98.38 98 ILE B C 1
ATOM 2568 O O . ILE B 1 98 ? 1.977 17.203 -6.602 1 98.38 98 ILE B O 1
ATOM 2572 N N . PRO B 1 99 ? 3.584 18.641 -6.844 1 98.31 99 PRO B N 1
ATOM 2573 C CA . PRO B 1 99 ? 3.508 18.609 -8.305 1 98.31 99 PRO B CA 1
ATOM 2574 C C . PRO B 1 99 ? 3.953 17.266 -8.891 1 98.31 99 PRO B C 1
ATOM 2576 O O . PRO B 1 99 ? 3.646 16.969 -10.047 1 98.31 99 PRO B O 1
ATOM 2579 N N . GLY B 1 100 ? 4.664 16.438 -8.211 1 97.81 100 GLY B N 1
ATOM 2580 C CA . GLY B 1 100 ? 5.168 15.141 -8.617 1 97.81 100 GLY B CA 1
ATOM 2581 C C . GLY B 1 100 ? 5.254 14.141 -7.473 1 97.81 100 GLY B C 1
ATOM 2582 O O . 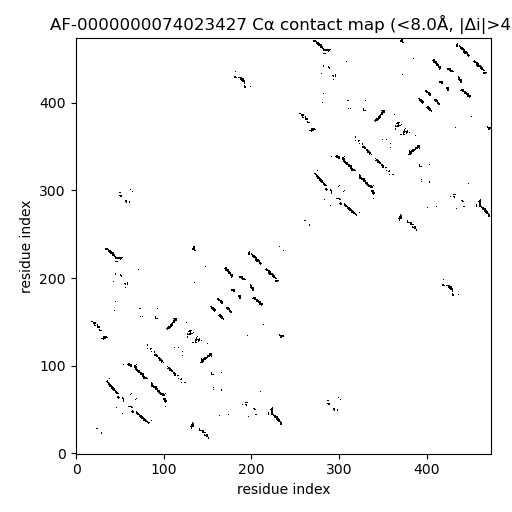GLY B 1 100 ? 4.301 13.992 -6.703 1 97.81 100 GLY B O 1
ATOM 2583 N N . ARG B 1 101 ? 6.363 13.422 -7.43 1 98.12 101 ARG B N 1
ATOM 2584 C CA . ARG B 1 101 ? 6.598 12.492 -6.328 1 98.12 101 ARG B CA 1
ATOM 2585 C C . ARG B 1 101 ? 6.777 13.242 -5.012 1 98.12 101 ARG B C 1
ATOM 2587 O O . ARG B 1 101 ? 7.445 14.273 -4.965 1 98.12 101 ARG B O 1
ATOM 2594 N N . MET B 1 102 ? 6.18 12.695 -4.051 1 97.81 102 MET B N 1
ATOM 2595 C CA . MET B 1 102 ? 6.234 13.336 -2.74 1 97.81 102 MET B CA 1
ATOM 2596 C C . MET B 1 102 ? 7.68 13.578 -2.316 1 97.81 102 MET B C 1
ATOM 2598 O O . MET B 1 102 ? 8.008 14.648 -1.795 1 97.81 102 MET B O 1
ATOM 2602 N N . ALA B 1 103 ? 8.547 12.609 -2.598 1 97.31 103 ALA B N 1
ATOM 2603 C CA . ALA B 1 103 ? 9.93 12.664 -2.129 1 97.31 103 ALA B CA 1
ATOM 2604 C C . ALA B 1 103 ? 10.719 13.742 -2.863 1 97.31 103 ALA B C 1
ATOM 2606 O O . ALA B 1 103 ? 11.805 14.133 -2.426 1 97.31 103 ALA B O 1
ATOM 2607 N N . GLU B 1 104 ? 10.195 14.227 -3.912 1 97.44 104 GLU B N 1
ATOM 2608 C CA . GLU B 1 104 ? 10.93 15.188 -4.734 1 97.44 104 GLU B CA 1
ATOM 2609 C C . GLU B 1 104 ? 10.734 16.609 -4.227 1 97.44 104 GLU B C 1
ATOM 2611 O O . GLU B 1 104 ? 11.43 17.531 -4.672 1 97.44 104 GLU B O 1
ATOM 2616 N N . GLY B 1 105 ? 9.758 16.875 -3.412 1 97.31 105 GLY B N 1
ATOM 2617 C CA . GLY B 1 105 ? 9.578 18.188 -2.797 1 97.31 105 GLY B CA 1
ATOM 2618 C C . GLY B 1 105 ? 8.727 19.125 -3.629 1 97.31 105 GLY B C 1
ATOM 2619 O O . GLY B 1 105 ? 7.793 18.688 -4.301 1 97.31 105 GLY B O 1
ATOM 2620 N N . ASN B 1 106 ? 8.898 20.438 -3.311 1 97.81 106 ASN B N 1
ATOM 2621 C CA . ASN B 1 106 ? 8.172 21.531 -3.943 1 97.81 106 ASN B CA 1
ATOM 2622 C C . ASN B 1 106 ? 6.707 21.562 -3.52 1 97.81 106 ASN B C 1
ATOM 2624 O O . ASN B 1 106 ? 5.824 21.797 -4.344 1 97.81 106 ASN B O 1
ATOM 2628 N N . TRP B 1 107 ? 6.516 21.266 -2.316 1 98.19 107 TRP B N 1
ATOM 2629 C CA . TRP B 1 107 ? 5.164 21.266 -1.763 1 98.19 107 TRP B CA 1
ATOM 2630 C C . TRP B 1 107 ? 4.668 22.703 -1.566 1 98.19 107 TRP B C 1
ATOM 2632 O O . TRP B 1 107 ? 5.414 23.562 -1.106 1 98.19 107 TRP B O 1
ATOM 2642 N N . LYS B 1 108 ? 3.525 22.938 -1.915 1 98.19 108 LYS B N 1
ATOM 2643 C CA . LYS B 1 108 ? 2.773 24.125 -1.493 1 98.19 108 LYS B CA 1
ATOM 2644 C C . LYS B 1 108 ? 1.75 23.766 -0.42 1 98.19 108 LYS B C 1
ATOM 2646 O O . LYS B 1 108 ? 0.969 22.828 -0.586 1 98.19 108 LYS B O 1
ATOM 2651 N N . VAL B 1 109 ? 1.751 24.594 0.681 1 98.31 109 VAL B N 1
ATOM 2652 C CA . VAL B 1 109 ? 0.941 24.188 1.825 1 98.31 109 VAL B CA 1
ATOM 2653 C C . VAL B 1 109 ? 0.168 25.375 2.367 1 98.31 109 VAL B C 1
ATOM 2655 O O . VAL B 1 109 ? 0.698 26.5 2.424 1 98.31 109 VAL B O 1
ATOM 2658 N N . ALA B 1 110 ? -1.025 25.156 2.711 1 98.69 110 ALA B N 1
ATOM 2659 C CA . ALA B 1 110 ? -1.811 26.078 3.523 1 98.69 110 ALA B CA 1
ATOM 2660 C C . ALA B 1 110 ? -2.107 25.484 4.898 1 98.69 110 ALA B C 1
ATOM 2662 O O . ALA B 1 110 ? -2.322 24.281 5.027 1 98.69 110 ALA B O 1
ATOM 2663 N N . VAL B 1 111 ? -2.148 26.375 5.906 1 98.75 111 VAL B N 1
ATOM 2664 C CA . VAL B 1 111 ? -2.32 25.922 7.281 1 98.75 111 VAL B CA 1
ATOM 2665 C C . VAL B 1 111 ? -3.516 26.625 7.918 1 98.75 111 VAL B C 1
ATOM 2667 O O . VAL B 1 111 ? -3.65 27.844 7.809 1 98.75 111 VAL B O 1
ATOM 2670 N N . TYR B 1 112 ? -4.395 25.844 8.516 1 98.88 112 TYR B N 1
ATOM 2671 C CA . TYR B 1 112 ? -5.512 26.344 9.32 1 98.88 112 TYR B CA 1
ATOM 2672 C C . TYR B 1 112 ? -5.375 25.906 10.773 1 98.88 112 TYR B C 1
ATOM 2674 O O . TYR B 1 112 ? -5.387 24.703 11.07 1 98.88 112 TYR B O 1
ATOM 2682 N N . ILE B 1 113 ? -5.277 26.828 11.633 1 98.81 113 ILE B N 1
ATOM 2683 C CA . ILE B 1 113 ? -5.133 26.5 13.047 1 98.81 113 ILE B CA 1
ATOM 2684 C C . ILE B 1 113 ? -6.395 26.906 13.805 1 98.81 113 ILE B C 1
ATOM 2686 O O . ILE B 1 113 ? -6.926 28 13.586 1 98.81 113 ILE B O 1
ATOM 2690 N N . ASP B 1 114 ? -6.781 26.062 14.633 1 98.62 114 ASP B N 1
ATOM 2691 C CA . ASP B 1 114 ? -7.98 26.266 15.445 1 98.62 114 ASP B CA 1
ATOM 2692 C C . ASP B 1 114 ? -7.977 27.641 16.094 1 98.62 114 ASP B C 1
ATOM 2694 O O . ASP B 1 114 ? -6.973 28.062 16.672 1 98.62 114 ASP B O 1
ATOM 2698 N N . GLU B 1 115 ? -9.047 28.359 16.109 1 98 115 GLU B N 1
ATOM 2699 C CA . GLU B 1 115 ? -9.172 29.703 16.656 1 98 115 GLU B CA 1
ATOM 2700 C C . GLU B 1 115 ? -8.992 29.719 18.172 1 98 115 GLU B C 1
ATOM 2702 O O . GLU B 1 115 ? -8.703 30.766 18.75 1 98 115 GLU B O 1
ATOM 2707 N N . LYS B 1 116 ? -9.086 28.625 18.781 1 97.56 116 LYS B N 1
ATOM 2708 C CA . LYS B 1 116 ? -8.945 28.562 20.234 1 97.56 116 LYS B CA 1
ATOM 2709 C C . LYS B 1 116 ? -7.48 28.594 20.641 1 97.56 116 LYS B C 1
ATOM 2711 O O . LYS B 1 116 ? -7.164 28.766 21.828 1 97.56 116 LYS B O 1
ATOM 2716 N N . ALA B 1 117 ? -6.574 28.438 19.766 1 98.5 117 ALA B N 1
ATOM 2717 C CA . ALA B 1 117 ? -5.148 28.438 20.062 1 98.5 117 ALA B CA 1
ATOM 2718 C C . ALA B 1 117 ? -4.703 29.812 20.578 1 98.5 117 ALA B C 1
ATOM 2720 O O . ALA B 1 117 ? -5.062 30.844 20 1 98.5 117 ALA B O 1
ATOM 2721 N N . SER B 1 118 ? -3.959 29.828 21.578 1 98.56 118 SER B N 1
ATOM 2722 C CA . SER B 1 118 ? -3.297 31.062 21.969 1 98.56 118 SER B CA 1
ATOM 2723 C C . SER B 1 118 ? -2.342 31.547 20.875 1 98.56 118 SER B C 1
ATOM 2725 O O . SER B 1 118 ? -2.018 30.812 19.953 1 98.56 118 SER B O 1
ATOM 2727 N N . GLN B 1 119 ? -1.963 32.812 21.062 1 98.25 119 GLN B N 1
ATOM 2728 C CA . GLN B 1 119 ? -1.023 33.344 20.078 1 98.25 119 GLN B CA 1
ATOM 2729 C C . GLN B 1 119 ? 0.291 32.562 20.094 1 98.25 119 GLN B C 1
ATOM 2731 O O . GLN B 1 119 ? 0.865 32.281 19.047 1 98.25 119 GLN B O 1
ATOM 2736 N N . LYS B 1 120 ? 0.776 32.219 21.25 1 98.44 120 LYS B N 1
ATOM 2737 C CA . LYS B 1 120 ? 1.998 31.422 21.375 1 98.44 120 LYS B CA 1
ATOM 2738 C C . LYS B 1 120 ? 1.816 30.031 20.75 1 98.44 120 LYS B C 1
ATOM 2740 O O . LYS B 1 120 ? 2.703 29.547 20.047 1 98.44 120 LYS B O 1
ATOM 2745 N N . ALA B 1 121 ? 0.717 29.375 21.016 1 98.75 121 ALA B N 1
ATOM 2746 C CA . ALA B 1 121 ? 0.406 28.094 20.422 1 98.75 121 ALA B CA 1
ATOM 2747 C C . ALA B 1 121 ? 0.336 28.188 18.891 1 98.75 121 ALA B C 1
ATOM 2749 O O . ALA B 1 121 ? 0.875 27.344 18.188 1 98.75 121 ALA B O 1
ATOM 2750 N N . TYR B 1 122 ? -0.325 29.219 18.422 1 98.5 122 TYR B N 1
ATOM 2751 C CA . TYR B 1 122 ? -0.458 29.469 17 1 98.5 122 TYR B CA 1
ATOM 2752 C C . TYR B 1 122 ? 0.91 29.578 16.328 1 98.5 122 TYR B C 1
ATOM 2754 O O . TYR B 1 122 ? 1.203 28.859 15.375 1 98.5 122 TYR B O 1
ATOM 2762 N N . ASN B 1 123 ? 1.744 30.469 16.875 1 97.94 123 ASN B N 1
ATOM 2763 C CA . ASN B 1 123 ? 3.08 30.656 16.312 1 97.94 123 ASN B CA 1
ATOM 2764 C C . ASN B 1 123 ? 3.924 29.391 16.422 1 97.94 123 ASN B C 1
ATOM 2766 O O . ASN B 1 123 ? 4.676 29.062 15.5 1 97.94 123 ASN B O 1
ATOM 2770 N N . GLY B 1 124 ? 3.822 28.688 17.547 1 98.31 124 GLY B N 1
ATOM 2771 C CA . GLY B 1 124 ? 4.551 27.438 17.75 1 98.31 124 GLY B CA 1
ATOM 2772 C C . GLY B 1 124 ? 4.18 26.375 16.75 1 98.31 124 GLY B C 1
ATOM 2773 O O . GLY B 1 124 ? 5.055 25.688 16.203 1 98.31 124 GLY B O 1
ATOM 2774 N N . LEU B 1 125 ? 2.893 26.266 16.516 1 98.69 125 LEU B N 1
ATOM 2775 C CA . LEU B 1 125 ? 2.418 25.266 15.57 1 98.69 125 LEU B CA 1
ATOM 2776 C C . LEU B 1 125 ? 2.906 25.578 14.156 1 98.69 125 LEU B C 1
ATOM 2778 O O . LEU B 1 125 ? 3.27 24.656 13.406 1 98.69 125 LEU B O 1
ATOM 2782 N N . LEU B 1 126 ? 2.926 26.828 13.766 1 97.75 126 LEU B N 1
ATOM 2783 C CA . LEU B 1 126 ? 3.465 27.219 12.461 1 97.75 126 LEU B CA 1
ATOM 2784 C C . LEU B 1 126 ? 4.949 26.875 12.367 1 97.75 126 LEU B C 1
ATOM 2786 O O . LEU B 1 126 ? 5.418 26.406 11.328 1 97.75 126 LEU B O 1
ATOM 2790 N N . GLN B 1 127 ? 5.676 27.094 13.445 1 97.25 127 GLN B N 1
ATOM 2791 C CA . GLN B 1 127 ? 7.094 26.75 13.484 1 97.25 127 GLN B CA 1
ATOM 2792 C C . GLN B 1 127 ? 7.309 25.25 13.344 1 97.25 127 GLN B C 1
ATOM 2794 O O . GLN B 1 127 ? 8.211 24.812 12.633 1 97.25 127 GLN B O 1
ATOM 2799 N N . ILE B 1 128 ? 6.504 24.453 13.969 1 97.94 128 ILE B N 1
ATOM 2800 C CA . ILE B 1 128 ? 6.57 23 13.914 1 97.94 128 ILE B CA 1
ATOM 2801 C C . ILE B 1 128 ? 6.246 22.516 12.5 1 97.94 128 ILE B C 1
ATOM 2803 O O . ILE B 1 128 ? 6.996 21.734 11.914 1 97.94 128 ILE B O 1
ATOM 2807 N N . LEU B 1 129 ? 5.203 23.062 11.906 1 97.31 129 LEU B N 1
ATOM 2808 C CA . LEU B 1 129 ? 4.672 22.547 10.648 1 97.31 129 LEU B CA 1
ATOM 2809 C C . LEU B 1 129 ? 5.484 23.047 9.461 1 97.31 129 LEU B C 1
ATOM 2811 O O . LEU B 1 129 ? 5.395 22.5 8.359 1 97.31 129 LEU B O 1
ATOM 2815 N N . SER B 1 130 ? 6.273 24.094 9.68 1 95.38 130 SER B N 1
ATOM 2816 C CA . SER B 1 130 ? 7.203 24.547 8.648 1 95.38 130 SER B CA 1
ATOM 2817 C C . SER B 1 130 ? 8.5 23.75 8.688 1 95.38 130 SER B C 1
ATOM 2819 O O . SER B 1 130 ? 9.305 23.812 7.75 1 95.38 130 SER B O 1
ATOM 2821 N N . GLY B 1 131 ? 8.68 23.078 9.812 1 96.38 131 GLY B N 1
ATOM 2822 C CA . GLY B 1 131 ? 9.906 22.312 10.008 1 96.38 131 GLY B CA 1
ATOM 2823 C C . GLY B 1 131 ? 10.969 23.094 10.766 1 96.38 131 GLY B C 1
ATOM 2824 O O . GLY B 1 131 ? 11.992 22.531 11.164 1 96.38 131 GLY B O 1
ATOM 2825 N N . ALA B 1 132 ? 10.742 24.375 11.031 1 96.25 132 ALA B N 1
ATOM 2826 C CA . ALA B 1 132 ? 11.734 25.25 11.633 1 96.25 132 ALA B CA 1
ATOM 2827 C C . ALA B 1 132 ? 12.047 24.828 13.07 1 96.25 132 ALA B C 1
ATOM 2829 O O . ALA B 1 132 ? 13.133 25.125 13.586 1 96.25 132 ALA B O 1
ATOM 2830 N N . ALA B 1 133 ? 11.125 24.125 13.688 1 97.5 133 ALA B N 1
ATOM 2831 C CA . ALA B 1 133 ? 11.32 23.719 15.078 1 97.5 133 ALA B CA 1
ATOM 2832 C C . ALA B 1 133 ? 12.18 22.469 15.18 1 97.5 133 ALA B C 1
ATOM 2834 O O . ALA B 1 133 ? 12.547 22.047 16.281 1 97.5 133 ALA B O 1
ATOM 2835 N N . GLY B 1 134 ? 12.508 21.828 13.953 1 97.12 134 GLY B N 1
ATOM 2836 C CA . GLY B 1 134 ? 13.273 20.594 13.953 1 97.12 134 GLY B CA 1
ATOM 2837 C C . GLY B 1 134 ? 12.453 19.375 14.359 1 97.12 134 GLY B C 1
ATOM 2838 O O . GLY B 1 134 ? 11.227 19.438 14.367 1 97.12 134 GLY B O 1
ATOM 2839 N N . GLY B 1 135 ? 13.234 18.266 14.562 1 97.31 135 GLY B N 1
ATOM 2840 C CA . GLY B 1 135 ? 12.562 17.047 15.023 1 97.31 135 GLY B CA 1
ATOM 2841 C C . GLY B 1 135 ? 11.852 16.297 13.914 1 97.31 135 GLY B C 1
ATOM 2842 O O . GLY B 1 135 ? 12.336 16.266 12.773 1 97.31 135 GLY B O 1
ATOM 2843 N N . THR B 1 136 ? 10.688 15.727 14.234 1 97.19 136 THR B N 1
ATOM 2844 C CA . THR B 1 136 ? 9.953 14.828 13.344 1 97.19 136 THR B CA 1
ATOM 2845 C C . THR B 1 136 ? 9.578 15.547 12.047 1 97.19 136 THR B C 1
ATOM 2847 O O . THR B 1 136 ? 9.555 14.93 10.984 1 97.19 136 THR B O 1
ATOM 2850 N N . THR B 1 137 ? 9.297 16.859 12.117 1 97 137 THR B N 1
ATOM 2851 C CA . THR B 1 137 ? 8.836 17.594 10.945 1 97 137 THR B CA 1
ATOM 2852 C C . THR B 1 137 ? 9.984 18.375 10.312 1 97 137 THR B C 1
ATOM 2854 O O . THR B 1 137 ? 9.766 19.172 9.398 1 97 137 THR B O 1
ATOM 2857 N N . GLY B 1 138 ? 11.141 18.141 10.742 1 96 138 GLY B N 1
ATOM 2858 C CA . GLY B 1 138 ? 12.281 18.922 10.273 1 96 138 GLY B CA 1
ATOM 2859 C C . GLY B 1 138 ? 12.461 18.844 8.766 1 96 138 GLY B C 1
ATOM 2860 O O . GLY B 1 138 ? 12.891 19.828 8.148 1 96 138 GLY B O 1
ATOM 2861 N N . LEU B 1 139 ? 12.148 17.734 8.18 1 93.44 139 LEU B N 1
ATOM 2862 C CA . LEU B 1 139 ? 12.328 17.5 6.75 1 93.44 139 LEU B CA 1
ATOM 2863 C C . LEU B 1 139 ? 11.445 18.422 5.93 1 93.44 139 LEU B C 1
ATOM 2865 O O . LEU B 1 139 ? 11.68 18.625 4.734 1 93.44 139 LEU B O 1
ATOM 2869 N N . PHE B 1 140 ? 10.461 19.016 6.531 1 95.69 140 PHE B N 1
ATOM 2870 C CA . PHE B 1 140 ? 9.555 19.906 5.812 1 95.69 140 PHE B CA 1
ATOM 2871 C C . PHE B 1 140 ? 10.289 21.156 5.332 1 95.69 140 PHE B C 1
ATOM 2873 O O . PHE B 1 140 ? 9.883 21.781 4.355 1 95.69 140 PHE B O 1
ATOM 2880 N N . THR B 1 141 ? 11.352 21.547 5.945 1 94.38 141 THR B N 1
ATOM 2881 C CA . THR B 1 141 ? 12.156 22.672 5.496 1 94.38 141 THR B CA 1
ATOM 2882 C C . THR B 1 141 ? 12.68 22.438 4.086 1 94.38 141 THR B C 1
ATOM 2884 O O . THR B 1 141 ? 12.914 23.391 3.34 1 94.38 141 THR B O 1
ATOM 2887 N N . ILE B 1 142 ? 12.859 21.219 3.729 1 93.62 142 ILE B N 1
ATOM 2888 C CA . ILE B 1 142 ? 13.414 20.844 2.43 1 93.62 142 ILE B CA 1
ATOM 2889 C C . ILE B 1 142 ? 12.273 20.578 1.445 1 93.62 142 ILE B C 1
ATOM 2891 O O . ILE B 1 142 ? 12.344 21 0.285 1 93.62 142 ILE B O 1
ATOM 2895 N N . LEU B 1 143 ? 11.18 20 1.884 1 96.06 143 LEU B N 1
ATOM 2896 C CA . LEU B 1 143 ? 10.141 19.5 1.002 1 96.06 143 LEU B CA 1
ATOM 2897 C C . LEU B 1 143 ? 9.125 20.578 0.668 1 96.06 143 LEU B C 1
ATOM 2899 O O . LEU B 1 143 ? 8.562 20.609 -0.43 1 96.06 143 LEU B O 1
ATOM 2903 N N . VAL B 1 144 ? 8.891 21.484 1.592 1 96.06 144 VAL B N 1
ATOM 2904 C CA . VAL B 1 144 ? 7.906 22.547 1.403 1 96.06 144 VAL B CA 1
ATOM 2905 C C . VAL B 1 144 ? 8.578 23.766 0.791 1 96.06 144 VAL B C 1
ATOM 2907 O O . VAL B 1 144 ? 9.43 24.391 1.424 1 96.06 144 VAL B O 1
ATOM 2910 N N . SER B 1 145 ? 8.172 24.094 -0.312 1 96.12 145 SER B N 1
ATOM 2911 C CA . SER B 1 145 ? 8.75 25.266 -0.983 1 96.12 145 SER B CA 1
ATOM 2912 C C . SER B 1 145 ? 8.008 26.547 -0.608 1 96.12 145 SER B C 1
ATOM 2914 O O . SER B 1 145 ? 8.602 27.625 -0.574 1 96.12 145 SER B O 1
ATOM 2916 N N . GLU B 1 146 ? 6.668 26.359 -0.356 1 95.69 146 GLU B N 1
ATOM 2917 C CA . GLU B 1 146 ? 5.852 27.547 -0.118 1 95.69 146 GLU B CA 1
ATOM 2918 C C . GLU B 1 146 ? 4.707 27.234 0.847 1 95.69 146 GLU B C 1
ATOM 2920 O O . GLU B 1 146 ? 3.98 26.266 0.667 1 95.69 146 GLU B O 1
ATOM 2925 N N . ILE B 1 147 ? 4.594 28.062 1.81 1 95.5 147 ILE B N 1
ATOM 2926 C CA . ILE B 1 147 ? 3.365 28.141 2.59 1 95.5 147 ILE B CA 1
ATOM 2927 C C . ILE B 1 147 ? 2.455 29.219 2.01 1 95.5 147 ILE B C 1
ATOM 2929 O O . ILE B 1 147 ? 2.693 30.422 2.209 1 95.5 147 ILE B O 1
ATOM 2933 N N . ILE B 1 148 ? 1.421 28.844 1.404 1 96.25 148 ILE B N 1
ATOM 2934 C CA . ILE B 1 148 ? 0.635 29.766 0.592 1 96.25 148 ILE B CA 1
ATOM 2935 C C . ILE B 1 148 ? -0.296 30.578 1.488 1 96.25 148 ILE B C 1
ATOM 2937 O O . ILE B 1 148 ? -0.833 31.609 1.067 1 96.25 148 ILE B O 1
ATOM 2941 N N . GLY B 1 149 ? -0.507 30.109 2.701 1 96.56 149 GLY B N 1
ATOM 2942 C CA . GLY B 1 149 ? -1.304 30.828 3.684 1 96.56 149 GLY B CA 1
ATOM 2943 C C . GLY B 1 149 ? -1.364 30.141 5.027 1 96.56 149 GLY B C 1
ATOM 2944 O O . GLY B 1 149 ? -1.233 28.906 5.105 1 96.56 149 GLY B O 1
ATOM 2945 N N . ALA B 1 150 ? -1.456 30.922 6.109 1 97.62 150 ALA B N 1
ATOM 2946 C CA . ALA B 1 150 ? -1.704 30.469 7.473 1 97.62 150 ALA B CA 1
ATOM 2947 C C . ALA B 1 150 ? -2.768 31.312 8.156 1 97.62 150 ALA B C 1
ATOM 2949 O O . ALA B 1 150 ? -2.658 32.562 8.18 1 97.62 150 ALA B O 1
ATOM 2950 N N . GLU B 1 151 ? -3.771 30.656 8.672 1 97.19 151 GLU B N 1
ATOM 2951 C CA . GLU B 1 151 ? -4.844 31.469 9.242 1 97.19 151 GLU B CA 1
ATOM 2952 C C . GLU B 1 151 ? -5.496 30.75 10.43 1 97.19 151 GLU B C 1
ATOM 2954 O O . GLU B 1 151 ? -5.41 29.531 10.547 1 97.19 151 GLU B O 1
ATOM 2959 N N . ARG B 1 152 ? -6.113 31.516 11.281 1 98.19 152 ARG B N 1
ATOM 2960 C CA . ARG B 1 152 ? -6.98 31.016 12.336 1 98.19 152 ARG B CA 1
ATOM 2961 C C . ARG B 1 152 ? -8.391 30.766 11.82 1 98.19 152 ARG B C 1
ATOM 2963 O O . ARG B 1 152 ? -8.945 31.594 11.094 1 98.19 152 ARG B O 1
ATOM 2970 N N . GLU B 1 153 ? -8.812 29.609 12.062 1 98.44 153 GLU B N 1
ATOM 2971 C CA . GLU B 1 153 ? -10.164 29.219 11.664 1 98.44 153 GLU B CA 1
ATOM 2972 C C . GLU B 1 153 ? -10.82 28.328 12.727 1 98.44 153 GLU B C 1
ATOM 2974 O O . GLU B 1 153 ? -10.148 27.828 13.617 1 98.44 153 GLU B O 1
ATOM 2979 N N . LYS B 1 154 ? -12.211 28.344 12.672 1 98.69 154 LYS B N 1
ATOM 2980 C CA . LYS B 1 154 ? -12.859 27.234 13.367 1 98.69 154 LYS B CA 1
ATOM 2981 C C . LYS B 1 154 ? -12.578 25.906 12.664 1 98.69 154 LYS B C 1
ATOM 2983 O O . LYS B 1 154 ? -13.07 25.672 11.562 1 98.69 154 LYS B O 1
ATOM 2988 N N . VAL B 1 155 ? -11.758 25.078 13.234 1 98.94 155 VAL B N 1
ATOM 2989 C CA . VAL B 1 155 ? -11.375 23.797 12.672 1 98.94 155 VAL B CA 1
ATOM 2990 C C . VAL B 1 155 ? -12.055 22.672 13.453 1 98.94 155 VAL B C 1
ATOM 2992 O O . VAL B 1 155 ? -11.688 22.391 14.602 1 98.94 155 VAL B O 1
ATOM 2995 N N . ASP B 1 156 ? -12.992 22.047 12.812 1 98.88 156 ASP B N 1
ATOM 2996 C CA . ASP B 1 156 ? -13.711 20.938 13.453 1 98.88 156 ASP B CA 1
ATOM 2997 C C . ASP B 1 156 ? -13.234 19.594 12.922 1 98.88 156 ASP B C 1
ATOM 2999 O O . ASP B 1 156 ? -13.148 19.391 11.711 1 98.88 156 ASP B O 1
ATOM 3003 N N . ILE B 1 157 ? -12.945 18.703 13.859 1 98.94 157 ILE B N 1
ATOM 3004 C CA . ILE B 1 157 ? -12.523 17.344 13.5 1 98.94 157 ILE B CA 1
ATOM 3005 C C . ILE B 1 157 ? -13.492 16.328 14.109 1 98.94 157 ILE B C 1
ATOM 3007 O O . ILE B 1 157 ? -13.828 16.422 15.289 1 98.94 157 ILE B O 1
ATOM 3011 N N . MET B 1 158 ? -13.969 15.477 13.281 1 98.88 158 MET B N 1
ATOM 3012 C CA . MET B 1 158 ? -14.805 14.359 13.711 1 98.88 158 MET B CA 1
ATOM 3013 C C . MET B 1 158 ? -14.008 13.055 13.688 1 98.88 158 MET B C 1
ATOM 3015 O O . MET B 1 158 ? -13.367 12.727 12.688 1 98.88 158 MET B O 1
ATOM 3019 N N . ARG B 1 159 ? -13.977 12.281 14.797 1 98.81 159 ARG B N 1
ATOM 3020 C CA . ARG B 1 159 ? -13.406 10.945 14.922 1 98.81 159 ARG B CA 1
ATOM 3021 C C . ARG B 1 159 ? -14.422 9.969 15.508 1 98.81 159 ARG B C 1
ATOM 3023 O O . ARG B 1 159 ? -14.531 9.844 16.734 1 98.81 159 ARG B O 1
ATOM 3030 N N . GLU B 1 160 ? -15.102 9.266 14.633 1 98.44 160 GLU B N 1
ATOM 3031 C CA . GLU B 1 160 ? -16.203 8.398 15.055 1 98.44 160 GLU B CA 1
ATOM 3032 C C . GLU B 1 160 ? -16.094 7.016 14.414 1 98.44 160 GLU B C 1
ATOM 3034 O O . GLU B 1 160 ? -16.297 6.867 13.211 1 98.44 160 GLU B O 1
ATOM 3039 N N . GLY B 1 161 ? -15.852 5.957 15.234 1 98 161 GLY B N 1
ATOM 3040 C CA . GLY B 1 161 ? -15.75 4.613 14.68 1 98 161 GLY B CA 1
ATOM 3041 C C . GLY B 1 161 ? -14.742 4.512 13.547 1 98 161 GLY B C 1
ATOM 3042 O O . GLY B 1 161 ? -13.562 4.789 13.734 1 98 161 GLY B O 1
ATOM 3043 N N . THR B 1 162 ? -15.305 4.199 12.406 1 98.69 162 THR B N 1
ATOM 3044 C CA . THR B 1 162 ? -14.445 4.016 11.242 1 98.69 162 THR B CA 1
ATOM 3045 C C . THR B 1 162 ? -14.352 5.301 10.43 1 98.69 162 THR B C 1
ATOM 3047 O O . THR B 1 162 ? -13.664 5.348 9.406 1 98.69 162 THR B O 1
ATOM 3050 N N . LYS B 1 163 ? -15.008 6.375 10.836 1 98.88 163 LYS B N 1
ATOM 3051 C CA . LYS B 1 163 ? -15.078 7.605 10.055 1 98.88 163 LYS B CA 1
ATOM 3052 C C . LYS B 1 163 ? -14.219 8.703 10.68 1 98.88 163 LYS B C 1
ATOM 3054 O O . LYS B 1 163 ? -14.039 8.742 11.898 1 98.88 163 LYS B O 1
ATOM 3059 N N . ARG B 1 164 ? -13.664 9.531 9.859 1 98.94 164 ARG B N 1
ATOM 3060 C CA . ARG B 1 164 ? -13.016 10.781 10.219 1 98.94 164 ARG B CA 1
ATOM 3061 C C . ARG B 1 164 ? -13.508 11.93 9.336 1 98.94 164 ARG B C 1
ATOM 3063 O O . ARG B 1 164 ? -13.914 11.703 8.195 1 98.94 164 ARG B O 1
ATOM 3070 N N . GLY B 1 165 ? -13.461 13.117 9.891 1 98.94 165 GLY B N 1
ATOM 3071 C CA . GLY B 1 165 ? -13.898 14.281 9.125 1 98.94 165 GLY B CA 1
ATOM 3072 C C . GLY B 1 165 ? -13.148 15.547 9.492 1 98.94 165 GLY B C 1
ATOM 3073 O O . GLY B 1 165 ? -12.766 15.734 10.648 1 98.94 165 GLY B O 1
ATOM 3074 N N . LEU B 1 166 ? -12.953 16.391 8.555 1 98.94 166 LEU B N 1
ATOM 3075 C CA . LEU B 1 166 ? -12.422 17.734 8.719 1 98.94 166 LEU B CA 1
ATOM 3076 C C . LEU B 1 166 ? -13.383 18.766 8.141 1 98.94 166 LEU B C 1
ATOM 3078 O O . LEU B 1 166 ? -13.797 18.672 6.984 1 98.94 166 LEU B O 1
ATOM 3082 N N . TYR B 1 167 ? -13.742 19.734 8.984 1 98.88 167 TYR B N 1
ATOM 3083 C CA . TYR B 1 167 ? -14.641 20.812 8.562 1 98.88 167 TYR B CA 1
ATOM 3084 C C . TYR B 1 167 ? -14.055 22.172 8.898 1 98.88 167 TYR B C 1
ATOM 3086 O O . TYR B 1 167 ? -13.836 22.5 10.07 1 98.88 167 TYR B O 1
ATOM 3094 N N . ILE B 1 168 ? -13.766 22.922 7.898 1 98.81 168 ILE B N 1
ATOM 3095 C CA . ILE B 1 168 ? -13.289 24.297 8.023 1 98.81 168 ILE B CA 1
ATOM 3096 C C . ILE B 1 168 ? -14.211 25.234 7.25 1 98.81 168 ILE B C 1
ATOM 3098 O O . ILE B 1 168 ? -13.93 25.594 6.102 1 98.81 168 ILE B O 1
ATOM 3102 N N . GLY B 1 169 ? -15.344 25.594 7.945 1 97.38 169 GLY B N 1
ATOM 3103 C CA . GLY B 1 169 ? -16.344 26.391 7.266 1 97.38 169 GLY B CA 1
ATOM 3104 C C . GLY B 1 169 ? -16.719 25.859 5.895 1 97.38 169 GLY B C 1
ATOM 3105 O O . GLY B 1 169 ? -17.047 24.688 5.754 1 97.38 169 GLY B O 1
ATOM 3106 N N . ARG B 1 170 ? -16.703 26.734 4.883 1 97.19 170 ARG B N 1
ATOM 3107 C CA . ARG B 1 170 ? -17.031 26.328 3.52 1 97.19 170 ARG B CA 1
ATOM 3108 C C . ARG B 1 170 ? -15.773 25.922 2.75 1 97.19 170 ARG B C 1
ATOM 3110 O O . ARG B 1 170 ? -15.859 25.453 1.617 1 97.19 170 ARG B O 1
ATOM 3117 N N . LYS B 1 171 ? -14.688 26.047 3.354 1 98.62 171 LYS B N 1
ATOM 3118 C CA . LYS B 1 171 ? -13.406 25.875 2.682 1 98.62 171 LYS B CA 1
ATOM 3119 C C . LYS B 1 171 ? -13.07 24.391 2.521 1 98.62 171 LYS B C 1
ATOM 3121 O O . LYS B 1 171 ? -12.609 23.969 1.462 1 98.62 171 LYS B O 1
ATOM 3126 N N . VAL B 1 172 ? -13.312 23.625 3.596 1 98.81 172 VAL B N 1
ATOM 3127 C CA . VAL B 1 172 ? -13.039 22.188 3.58 1 98.81 172 VAL B CA 1
ATOM 3128 C C . VAL B 1 172 ? -14.211 21.438 4.207 1 98.81 172 VAL B C 1
ATOM 3130 O O . VAL B 1 172 ? -14.609 21.734 5.336 1 98.81 172 VAL B O 1
ATOM 3133 N N . GLN B 1 173 ? -14.789 20.609 3.512 1 98.81 173 GLN B N 1
ATOM 3134 C CA . GLN B 1 173 ? -15.766 19.625 3.959 1 98.81 173 GLN B CA 1
ATOM 3135 C C . GLN B 1 173 ? -15.336 18.219 3.555 1 98.81 173 GLN B C 1
ATOM 3137 O O . GLN B 1 173 ? -15.68 17.75 2.467 1 98.81 173 GLN B O 1
ATOM 3142 N N . GLY B 1 174 ? -14.602 17.594 4.48 1 98.81 174 GLY B N 1
ATOM 3143 C CA . GLY B 1 174 ? -14.008 16.312 4.145 1 98.81 174 GLY B CA 1
ATOM 3144 C C . GLY B 1 174 ? -14.398 15.211 5.109 1 98.81 174 GLY B C 1
ATOM 3145 O O . GLY B 1 174 ? -14.367 15.398 6.328 1 98.81 174 GLY B O 1
ATOM 3146 N N . GLU B 1 175 ? -14.797 14.109 4.547 1 98.88 175 GLU B N 1
ATOM 3147 C CA . GLU B 1 175 ? -15.078 12.906 5.316 1 98.88 175 GLU B CA 1
ATOM 3148 C C . GLU B 1 175 ? -14.445 11.672 4.672 1 98.88 175 GLU B C 1
ATOM 3150 O O . GLU B 1 175 ? -14.453 11.539 3.445 1 98.88 175 GLU B O 1
ATOM 3155 N N . ILE B 1 176 ? -13.906 10.797 5.504 1 98.94 176 ILE B N 1
ATOM 3156 C CA . ILE B 1 176 ? -13.305 9.555 5.031 1 98.94 176 ILE B CA 1
ATOM 3157 C C . ILE B 1 176 ? -13.797 8.383 5.879 1 98.94 176 ILE B C 1
ATOM 3159 O O . ILE B 1 176 ? -14.32 8.578 6.977 1 98.94 176 ILE B O 1
ATOM 3163 N N . GLU B 1 177 ? -13.625 7.23 5.328 1 98.94 177 GLU B N 1
ATOM 3164 C CA . GLU B 1 177 ? -13.992 6.016 6.043 1 98.94 177 GLU B CA 1
ATOM 3165 C C . GLU B 1 177 ? -12.977 4.906 5.805 1 98.94 177 GLU B C 1
ATOM 3167 O O . GLU B 1 177 ? -12.508 4.719 4.68 1 98.94 177 GLU B O 1
ATOM 3172 N N . MET B 1 178 ? -12.68 4.195 6.859 1 98.94 178 MET B N 1
ATOM 3173 C CA . MET B 1 178 ? -11.734 3.086 6.77 1 98.94 178 MET B CA 1
ATOM 3174 C C . MET B 1 178 ? -12.195 2.057 5.746 1 98.94 178 MET B C 1
ATOM 3176 O O . MET B 1 178 ? -13.391 1.788 5.625 1 98.94 178 MET B O 1
ATOM 3180 N N . LEU B 1 179 ? -11.242 1.495 5.047 1 98.88 179 LEU B N 1
ATOM 3181 C CA . LEU B 1 179 ? -11.57 0.364 4.184 1 98.88 179 LEU B CA 1
ATOM 3182 C C . LEU B 1 179 ? -12.008 -0.842 5.012 1 98.88 179 LEU B C 1
ATOM 3184 O O . LEU B 1 179 ? -11.445 -1.098 6.082 1 98.88 179 LEU B O 1
ATOM 3188 N N . THR B 1 180 ? -12.906 -1.603 4.457 1 98.44 180 THR B N 1
ATOM 3189 C CA . THR B 1 180 ? -13.281 -2.881 5.059 1 98.44 180 THR B CA 1
ATOM 3190 C C . THR B 1 180 ? -12.289 -3.971 4.664 1 98.44 180 THR B C 1
ATOM 3192 O O . THR B 1 180 ? -12 -4.152 3.48 1 98.44 180 THR B O 1
ATOM 3195 N N . GLY B 1 181 ? -11.742 -4.633 5.68 1 98.44 181 GLY B N 1
ATOM 3196 C CA . GLY B 1 181 ? -10.773 -5.688 5.426 1 98.44 181 GLY B CA 1
ATOM 3197 C C . GLY B 1 181 ? -11.398 -7.07 5.383 1 98.44 181 GLY B C 1
ATOM 3198 O O . GLY B 1 181 ? -12.625 -7.207 5.316 1 98.44 181 GLY B O 1
ATOM 3199 N N . ALA B 1 182 ? -10.523 -8.094 5.23 1 98.19 182 ALA B N 1
ATOM 3200 C CA . ALA B 1 182 ? -10.969 -9.484 5.258 1 98.19 182 ALA B CA 1
ATOM 3201 C C . ALA B 1 182 ? -11.742 -9.789 6.539 1 98.19 182 ALA B C 1
ATOM 3203 O O . ALA B 1 182 ? -12.773 -10.469 6.5 1 98.19 182 ALA B O 1
ATOM 3204 N N . ASP B 1 183 ? -11.141 -9.453 7.621 1 98.38 183 ASP B N 1
ATOM 3205 C CA . ASP B 1 183 ? -11.875 -9.359 8.883 1 98.38 183 ASP B CA 1
ATOM 3206 C C . ASP B 1 183 ? -12.57 -8.008 9.016 1 98.38 183 ASP B C 1
ATOM 3208 O O . ASP B 1 183 ? -11.906 -6.977 9.164 1 98.38 183 ASP B O 1
ATOM 3212 N N . ARG B 1 184 ? -13.828 -8.023 9.023 1 97.69 184 ARG B N 1
ATOM 3213 C CA . ARG B 1 184 ? -14.625 -6.801 8.945 1 97.69 184 ARG B CA 1
ATOM 3214 C C . ARG B 1 184 ? -14.461 -5.965 10.211 1 97.69 184 ARG B C 1
ATOM 3216 O O . ARG B 1 184 ? -14.773 -4.773 10.219 1 97.69 184 ARG B O 1
ATOM 3223 N N . ASP B 1 185 ? -14.055 -6.566 11.25 1 97.75 185 ASP B N 1
ATOM 3224 C CA . ASP B 1 185 ? -13.961 -5.871 12.531 1 97.75 185 ASP B CA 1
ATOM 3225 C C . ASP B 1 185 ? -12.578 -5.242 12.711 1 97.75 185 ASP B C 1
ATOM 3227 O O . ASP B 1 185 ? -12.312 -4.605 13.734 1 97.75 185 ASP B O 1
ATOM 3231 N N . GLN B 1 186 ? -11.734 -5.441 11.758 1 98.38 186 GLN B N 1
ATOM 3232 C CA . GLN B 1 186 ? -10.383 -4.898 11.82 1 98.38 186 GLN B CA 1
ATOM 3233 C C . GLN B 1 186 ? -10.07 -4.051 10.594 1 98.38 186 GLN B C 1
ATOM 3235 O O . GLN B 1 186 ? -10.516 -4.367 9.484 1 98.38 186 GLN B O 1
ATOM 3240 N N . PRO B 1 187 ? -9.273 -3.051 10.797 1 98.81 187 PRO B N 1
ATOM 3241 C CA . PRO B 1 187 ? -8.93 -2.205 9.656 1 98.81 187 PRO B CA 1
ATOM 3242 C C . PRO B 1 187 ? -7.855 -2.826 8.758 1 98.81 187 PRO B C 1
ATOM 3244 O O . PRO B 1 187 ? -7.188 -3.779 9.164 1 98.81 187 PRO B O 1
ATOM 3247 N N . VAL B 1 188 ? -7.785 -2.383 7.516 1 98.94 188 VAL B N 1
ATOM 3248 C CA . VAL B 1 188 ? -6.645 -2.629 6.645 1 98.94 188 VAL B CA 1
ATOM 3249 C C . VAL B 1 188 ? -5.504 -1.682 7.008 1 98.94 188 VAL B C 1
ATOM 3251 O O . VAL B 1 188 ? -5.672 -0.46 6.988 1 98.94 188 VAL B O 1
ATOM 3254 N N . VAL B 1 189 ? -4.32 -2.207 7.367 1 98.94 189 VAL B N 1
ATOM 3255 C CA . VAL B 1 189 ? -3.256 -1.38 7.926 1 98.94 189 VAL B CA 1
ATOM 3256 C C . VAL B 1 189 ? -1.936 -1.703 7.23 1 98.94 189 VAL B C 1
ATOM 3258 O O . VAL B 1 189 ? -1.607 -2.873 7.023 1 98.94 189 VAL B O 1
ATOM 3261 N N . MET B 1 190 ? -1.242 -0.685 6.758 1 98.88 190 MET B N 1
ATOM 3262 C CA . MET B 1 190 ? 0.184 -0.818 6.477 1 98.88 190 MET B CA 1
ATOM 3263 C C . MET B 1 190 ? 1.008 -0.677 7.75 1 98.88 190 MET B C 1
ATOM 3265 O O . MET B 1 190 ? 1.072 0.405 8.336 1 98.88 190 MET B O 1
ATOM 3269 N N . THR B 1 191 ? 1.686 -1.735 8.133 1 98.81 191 THR B N 1
ATOM 3270 C CA . THR B 1 191 ? 2.332 -1.749 9.438 1 98.81 191 THR B CA 1
ATOM 3271 C C . THR B 1 191 ? 3.85 -1.675 9.289 1 98.81 191 THR B C 1
ATOM 3273 O O . THR B 1 191 ? 4.41 -2.168 8.312 1 98.81 191 THR B O 1
ATOM 3276 N N . ASN B 1 192 ? 4.48 -1.045 10.25 1 98.88 192 ASN B N 1
ATOM 3277 C CA . ASN B 1 192 ? 5.93 -0.97 10.406 1 98.88 192 ASN B CA 1
ATOM 3278 C C . ASN B 1 192 ? 6.582 -0.248 9.227 1 98.88 192 ASN B C 1
ATOM 3280 O O . ASN B 1 192 ? 7.656 -0.642 8.766 1 98.88 192 ASN B O 1
ATOM 3284 N N . THR B 1 193 ? 5.863 0.718 8.695 1 98.75 193 THR B N 1
ATOM 3285 C CA . THR B 1 193 ? 6.457 1.522 7.637 1 98.75 193 THR B CA 1
ATOM 3286 C C . THR B 1 193 ? 7.41 2.564 8.219 1 98.75 193 THR B C 1
ATOM 3288 O O . THR B 1 193 ? 7.414 2.801 9.43 1 98.75 193 THR B O 1
ATOM 3291 N N . LYS B 1 194 ? 8.188 3.148 7.359 1 97.88 194 LYS B N 1
ATOM 3292 C CA . LYS B 1 194 ? 9.023 4.281 7.742 1 97.88 194 LYS B CA 1
ATOM 3293 C C . LYS B 1 194 ? 8.383 5.602 7.328 1 97.88 194 LYS B C 1
ATOM 3295 O O . LYS B 1 194 ? 9.078 6.598 7.113 1 97.88 194 LYS B O 1
ATOM 3300 N N . TYR B 1 195 ? 7.082 5.574 7.148 1 97.5 195 TYR B N 1
ATOM 3301 C CA . TYR B 1 195 ? 6.344 6.746 6.695 1 97.5 195 TYR B CA 1
ATOM 3302 C C . TYR B 1 195 ? 6.453 7.883 7.699 1 97.5 195 TYR B C 1
ATOM 3304 O O . TYR B 1 195 ? 6.441 7.652 8.914 1 97.5 195 TYR B O 1
ATOM 3312 N N . TRP B 1 196 ? 6.461 9.102 7.254 1 93.62 196 TRP B N 1
ATOM 3313 C CA . TRP B 1 196 ? 6.773 10.273 8.055 1 93.62 196 TRP B CA 1
ATOM 3314 C C . TRP B 1 196 ? 5.707 10.508 9.125 1 93.62 196 TRP B C 1
ATOM 3316 O O . TRP B 1 196 ? 6 11.039 10.195 1 93.62 196 TRP B O 1
ATOM 3326 N N . MET B 1 197 ? 4.398 10.148 8.828 1 96.81 197 MET B N 1
ATOM 3327 C CA . MET B 1 197 ? 3.314 10.383 9.781 1 96.81 197 MET B CA 1
ATOM 3328 C C . MET B 1 197 ? 3.424 9.438 10.969 1 96.81 197 MET B C 1
ATOM 3330 O O . MET B 1 197 ? 3.197 9.844 12.109 1 96.81 197 MET B O 1
ATOM 3334 N N . GLY B 1 198 ? 3.789 8.32 10.75 1 97.81 198 GLY B N 1
ATOM 3335 C CA . GLY B 1 198 ? 3.865 7.219 11.695 1 97.81 198 GLY B CA 1
ATOM 3336 C C . GLY B 1 198 ? 3.998 5.863 11.023 1 97.81 198 GLY B C 1
ATOM 3337 O O . GLY B 1 198 ? 3.771 5.738 9.82 1 97.81 198 GLY B O 1
ATOM 3338 N N . PRO B 1 199 ? 4.332 4.898 11.82 1 98.44 199 PRO B N 1
ATOM 3339 C CA . PRO B 1 199 ? 4.734 3.621 11.227 1 98.44 199 PRO B CA 1
ATOM 3340 C C . PRO B 1 199 ? 3.547 2.771 10.789 1 98.44 199 PRO B C 1
ATOM 3342 O O . PRO B 1 199 ? 3.703 1.862 9.969 1 98.44 199 PRO B O 1
ATOM 3345 N N . ASP B 1 200 ? 2.406 2.955 11.414 1 98.81 200 ASP B N 1
ATOM 3346 C CA . ASP B 1 200 ? 1.214 2.188 11.07 1 98.81 200 ASP B CA 1
ATOM 3347 C C . ASP B 1 200 ? 0.146 3.084 10.445 1 98.81 200 ASP B C 1
ATOM 3349 O O . ASP B 1 200 ? -0.347 4.012 11.094 1 98.81 200 ASP B O 1
ATOM 3353 N N . VAL B 1 201 ? -0.202 2.803 9.227 1 98.94 201 VAL B N 1
ATOM 3354 C CA . VAL B 1 201 ? -1.111 3.654 8.461 1 98.94 201 VAL B CA 1
ATOM 3355 C C . VAL B 1 201 ? -2.369 2.869 8.094 1 98.94 201 VAL B C 1
ATOM 3357 O O . VAL B 1 201 ? -2.291 1.845 7.414 1 98.94 201 VAL B O 1
ATOM 3360 N N . ILE B 1 202 ? -3.498 3.336 8.539 1 98.94 202 ILE B N 1
ATOM 3361 C CA . ILE B 1 202 ? -4.785 2.732 8.211 1 98.94 202 ILE B CA 1
ATOM 3362 C C . ILE B 1 202 ? -5.27 3.236 6.855 1 98.94 202 ILE B C 1
ATOM 3364 O O . ILE B 1 202 ? -5.293 4.445 6.609 1 98.94 202 ILE B O 1
ATOM 3368 N N . ALA B 1 203 ? -5.645 2.314 5.992 1 98.94 203 ALA B N 1
ATOM 3369 C CA . ALA B 1 203 ? -6.168 2.674 4.68 1 98.94 203 ALA B CA 1
ATOM 3370 C C . ALA B 1 203 ? -7.629 3.098 4.77 1 98.94 203 ALA B C 1
ATOM 3372 O O . ALA B 1 203 ? -8.43 2.443 5.441 1 98.94 203 ALA B O 1
ATOM 3373 N N . ALA B 1 204 ? -7.953 4.137 4.09 1 98.94 204 ALA B N 1
ATOM 3374 C CA . ALA B 1 204 ? -9.305 4.68 4.066 1 98.94 204 ALA B CA 1
ATOM 3375 C C . ALA B 1 204 ? -9.641 5.25 2.691 1 98.94 204 ALA B C 1
ATOM 3377 O O . ALA B 1 204 ? -8.82 5.207 1.775 1 98.94 204 ALA B O 1
ATOM 3378 N N . ARG B 1 205 ? -10.898 5.691 2.572 1 98.94 205 ARG B N 1
ATOM 3379 C CA . ARG B 1 205 ? -11.414 6.262 1.331 1 98.94 205 ARG B CA 1
ATOM 3380 C C . ARG B 1 205 ? -12.25 7.508 1.605 1 98.94 205 ARG B C 1
ATOM 3382 O O . ARG B 1 205 ? -13.016 7.547 2.574 1 98.94 205 ARG B O 1
ATOM 3389 N N . GLY B 1 206 ? -12.086 8.469 0.701 1 98.94 206 GLY B N 1
ATOM 3390 C CA . GLY B 1 206 ? -12.945 9.641 0.797 1 98.94 206 GLY B CA 1
ATOM 3391 C C . GLY B 1 206 ? -14.414 9.328 0.558 1 98.94 206 GLY B C 1
ATOM 3392 O O . GLY B 1 206 ? -14.742 8.523 -0.312 1 98.94 206 GLY B O 1
ATOM 3393 N N . LEU B 1 207 ? -15.273 9.922 1.334 1 98.69 207 LEU B N 1
ATOM 3394 C CA . LEU B 1 207 ? -16.719 9.922 1.081 1 98.69 207 LEU B CA 1
ATOM 3395 C C . LEU B 1 207 ? -17.141 11.203 0.376 1 98.69 207 LEU B C 1
ATOM 3397 O O . LEU B 1 207 ? -16.781 11.43 -0.782 1 98.69 207 LEU B O 1
ATOM 3401 N N . LYS B 1 208 ? -17.797 12.078 1.03 1 97.75 208 LYS B N 1
ATOM 3402 C CA . LYS B 1 208 ? -17.906 13.469 0.59 1 97.75 208 LYS B CA 1
ATOM 3403 C C . LYS B 1 208 ? -16.688 14.289 1.036 1 97.75 208 LYS B C 1
ATOM 3405 O O . LYS B 1 208 ? -16.375 14.344 2.229 1 97.75 208 LYS B O 1
ATOM 3410 N N . SER B 1 209 ? -16 14.852 0.036 1 98.75 209 SER B N 1
ATOM 3411 C CA . SER B 1 209 ? -14.734 15.5 0.359 1 98.75 209 SER B CA 1
ATOM 3412 C C . SER B 1 209 ? -14.422 16.609 -0.63 1 98.75 209 SER B C 1
ATOM 3414 O O . SER B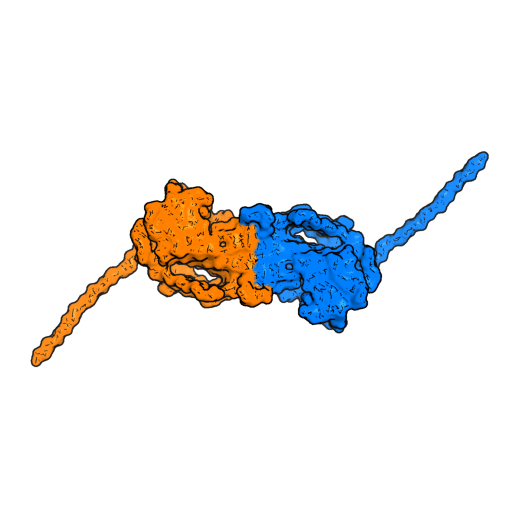 1 209 ? -13.867 16.359 -1.704 1 98.75 209 SER B O 1
ATOM 3416 N N . LYS B 1 210 ? -14.656 17.781 -0.169 1 98.81 210 LYS B N 1
ATOM 3417 C CA . LYS B 1 210 ? -14.539 18.938 -1.053 1 98.81 210 LYS B CA 1
ATOM 3418 C C . LYS B 1 210 ? -13.664 20.016 -0.424 1 98.81 210 LYS B C 1
ATOM 3420 O O . LYS B 1 210 ? -13.734 20.25 0.785 1 98.81 210 LYS B O 1
ATOM 3425 N N . VAL B 1 211 ? -12.938 20.688 -1.25 1 98.81 211 VAL B N 1
ATOM 3426 C CA . VAL B 1 211 ? -12.078 21.797 -0.858 1 98.81 211 VAL B CA 1
ATOM 3427 C C . VAL B 1 211 ? -12.32 22.984 -1.784 1 98.81 211 VAL B C 1
ATOM 3429 O O . VAL B 1 211 ? -12.414 22.812 -3.004 1 98.81 211 VAL B O 1
ATOM 3432 N N . ARG B 1 212 ? -12.516 24.125 -1.219 1 98.62 212 ARG B N 1
ATOM 3433 C CA . ARG B 1 212 ? -12.555 25.375 -1.957 1 98.62 212 ARG B CA 1
ATOM 3434 C C . ARG B 1 212 ? -11.82 26.484 -1.203 1 98.62 212 ARG B C 1
ATOM 3436 O O . ARG B 1 212 ? -12.391 27.109 -0.316 1 98.62 212 ARG B O 1
ATOM 3443 N N . ASP B 1 213 ? -10.578 26.688 -1.565 1 98.31 213 ASP B N 1
ATOM 3444 C CA . ASP B 1 213 ? -9.797 27.766 -0.956 1 98.31 213 ASP B CA 1
ATOM 3445 C C . ASP B 1 213 ? -8.492 27.984 -1.716 1 98.31 213 ASP B C 1
ATOM 3447 O O . ASP B 1 213 ? -8.047 27.109 -2.467 1 98.31 213 ASP B O 1
ATOM 3451 N N . TYR B 1 214 ? -7.996 29.219 -1.643 1 97.56 214 TYR B N 1
ATOM 3452 C CA . TYR B 1 214 ? -6.742 29.594 -2.273 1 97.56 214 TYR B CA 1
ATOM 3453 C C . TYR B 1 214 ? -6.762 29.281 -3.766 1 97.56 214 TYR B C 1
ATOM 3455 O O . TYR B 1 214 ? -5.777 28.797 -4.316 1 97.56 214 TYR B O 1
ATOM 3463 N N . GLY B 1 215 ? -7.91 29.375 -4.348 1 97.31 215 GLY B N 1
ATOM 3464 C CA . GLY B 1 215 ? -8.062 29.188 -5.781 1 97.31 215 GLY B CA 1
ATOM 3465 C C . GLY B 1 215 ? -8.156 27.734 -6.18 1 97.31 215 GLY B C 1
ATOM 3466 O O . GLY B 1 215 ? -8.086 27.391 -7.363 1 97.31 215 GLY B O 1
ATOM 3467 N N . ARG B 1 216 ? -8.297 26.953 -5.18 1 97.25 216 ARG B N 1
ATOM 3468 C CA . ARG B 1 216 ? -8.398 25.516 -5.434 1 97.25 216 ARG B CA 1
ATOM 3469 C C . ARG B 1 216 ? -9.836 25.031 -5.258 1 97.25 216 ARG B C 1
ATOM 3471 O O . ARG B 1 216 ? -10.539 25.484 -4.348 1 97.25 216 ARG B O 1
ATOM 3478 N N . VAL B 1 217 ? -10.211 24.219 -6.16 1 98.62 217 VAL B N 1
ATOM 3479 C CA . VAL B 1 217 ? -11.477 23.5 -6.082 1 98.62 217 VAL B CA 1
ATOM 3480 C C . VAL B 1 217 ? -11.25 22.016 -6.324 1 98.62 217 VAL B C 1
ATOM 3482 O O . VAL B 1 217 ? -11.047 21.578 -7.465 1 98.62 217 VAL B O 1
ATOM 3485 N N . TRP B 1 218 ? -11.25 21.234 -5.238 1 98.81 218 TRP B N 1
ATOM 3486 C CA . TRP B 1 218 ? -10.977 19.812 -5.324 1 98.81 218 TRP B CA 1
ATOM 3487 C C . TRP B 1 218 ? -12.188 19 -4.898 1 98.81 218 TRP B C 1
ATOM 3489 O O . TRP B 1 218 ? -12.938 19.391 -4.004 1 98.81 218 TRP B O 1
ATOM 3499 N N . ASP B 1 219 ? -12.422 17.938 -5.562 1 98.88 219 ASP B N 1
ATOM 3500 C CA . ASP B 1 219 ? -13.305 16.859 -5.148 1 98.88 219 ASP B CA 1
ATOM 3501 C C . ASP B 1 219 ? -12.531 15.555 -4.961 1 98.88 219 ASP B C 1
ATOM 3503 O O . ASP B 1 219 ? -12.086 14.945 -5.938 1 98.88 219 ASP B O 1
ATOM 3507 N N . LEU B 1 220 ? -12.383 15.125 -3.727 1 98.88 220 LEU B N 1
ATOM 3508 C CA . LEU B 1 220 ? -11.555 13.961 -3.398 1 98.88 220 LEU B CA 1
ATOM 3509 C C . LEU B 1 220 ? -12.43 12.773 -3 1 98.88 220 LEU B C 1
ATOM 3511 O O . LEU B 1 220 ? -11.945 11.828 -2.369 1 98.88 220 LEU B O 1
ATOM 3515 N N . SER B 1 221 ? -13.719 12.891 -3.34 1 98.88 221 SER B N 1
ATOM 3516 C CA . SER B 1 221 ? -14.648 11.797 -3.068 1 98.88 221 SER B CA 1
ATOM 3517 C C . SER B 1 221 ? -14.211 10.516 -3.764 1 98.88 221 SER B C 1
ATOM 3519 O O . SER B 1 221 ? -13.82 10.539 -4.934 1 98.88 221 SER B O 1
ATOM 3521 N N . GLY B 1 222 ? -14.219 9.414 -2.973 1 98.75 222 GLY B N 1
ATOM 3522 C CA . GLY B 1 222 ? -13.891 8.109 -3.523 1 98.75 222 GLY B CA 1
ATOM 3523 C C . GLY B 1 222 ? -12.398 7.875 -3.65 1 98.75 222 GLY B C 1
ATOM 3524 O O . GLY B 1 222 ? -11.969 6.793 -4.059 1 98.75 222 GLY B O 1
ATOM 3525 N N . LYS B 1 223 ? -11.578 8.844 -3.236 1 98.88 223 LYS B N 1
ATOM 3526 C CA . LYS B 1 223 ? -10.141 8.758 -3.438 1 98.88 223 LYS B CA 1
ATOM 3527 C C . LYS B 1 223 ? -9.43 8.312 -2.162 1 98.88 223 LYS B C 1
ATOM 3529 O O . LYS B 1 223 ? -10.078 8.031 -1.153 1 98.88 223 LYS B O 1
ATOM 3534 N N . SER B 1 224 ? -8.164 8.156 -2.26 1 98.94 224 SER B N 1
ATOM 3535 C CA . SER B 1 224 ? -7.383 7.52 -1.203 1 98.94 224 SER B CA 1
ATOM 3536 C C . SER B 1 224 ? -7.367 8.375 0.06 1 98.94 224 SER B C 1
ATOM 3538 O O . SER B 1 224 ? -7.301 9.602 -0.016 1 98.94 224 SER B O 1
ATOM 3540 N N . ALA B 1 225 ? -7.398 7.711 1.142 1 98.94 225 ALA B N 1
ATOM 3541 C CA . ALA B 1 225 ? -7.277 8.359 2.443 1 98.94 225 ALA B CA 1
ATOM 3542 C C . ALA B 1 225 ? -6.484 7.492 3.416 1 98.94 225 ALA B C 1
ATOM 3544 O O . ALA B 1 225 ? -6.34 6.285 3.207 1 98.94 225 ALA B O 1
ATOM 3545 N N . GLU B 1 226 ? -5.934 8.125 4.453 1 98.94 226 GLU B N 1
ATOM 3546 C CA . GLU B 1 226 ? -5.09 7.488 5.457 1 98.94 226 GLU B CA 1
ATOM 3547 C C . GLU B 1 226 ? -5.406 8.008 6.859 1 98.94 226 GLU B C 1
ATOM 3549 O O . GLU B 1 226 ? -5.742 9.188 7.027 1 98.94 226 GLU B O 1
ATOM 3554 N N . ILE B 1 227 ? -5.301 7.176 7.801 1 98.94 227 ILE B N 1
ATOM 3555 C CA . ILE B 1 227 ? -5.391 7.531 9.211 1 98.94 227 ILE B CA 1
ATOM 3556 C C . ILE B 1 227 ? -4.16 7.012 9.953 1 98.94 227 ILE B C 1
ATOM 3558 O O . ILE B 1 227 ? -3.783 5.848 9.805 1 98.94 227 ILE B O 1
ATOM 3562 N N . CYS B 1 228 ? -3.566 7.863 10.773 1 98.81 228 CYS B N 1
ATOM 3563 C CA . CYS B 1 228 ? -2.338 7.488 11.461 1 98.81 228 CYS B CA 1
ATOM 3564 C C . CYS B 1 228 ? -2.287 8.109 12.852 1 98.81 228 CYS B C 1
ATOM 3566 O O . CYS B 1 228 ? -2.498 9.312 13.008 1 98.81 228 CYS B O 1
ATOM 3568 N N . ALA B 1 229 ? -2.057 7.262 13.867 1 98.81 229 ALA B N 1
ATOM 3569 C CA . ALA B 1 229 ? -1.639 7.82 15.148 1 98.81 229 ALA B CA 1
ATOM 3570 C C . ALA B 1 229 ? -0.269 8.484 15.039 1 98.81 229 ALA B C 1
ATOM 3572 O O . ALA B 1 229 ? 0.636 7.953 14.391 1 98.81 229 ALA B O 1
ATOM 3573 N N . ILE B 1 230 ? -0.158 9.648 15.633 1 98.69 230 ILE B N 1
ATOM 3574 C CA . ILE B 1 230 ? 1.125 10.336 15.531 1 98.69 230 ILE B CA 1
ATOM 3575 C C . ILE B 1 230 ? 1.711 10.547 16.922 1 98.69 230 ILE B C 1
ATOM 3577 O O . ILE B 1 230 ? 0.971 10.656 17.906 1 98.69 230 ILE B O 1
ATOM 3581 N N . ASP B 1 231 ? 2.957 10.539 17 1 98.56 231 ASP B N 1
ATOM 3582 C CA . ASP B 1 231 ? 3.797 10.797 18.172 1 98.56 231 ASP B CA 1
ATOM 3583 C C . ASP B 1 231 ? 5.078 11.523 17.781 1 98.56 231 ASP B C 1
ATOM 3585 O O . ASP B 1 231 ? 6.137 10.906 17.656 1 98.56 231 ASP B O 1
ATOM 3589 N N . TRP B 1 232 ? 4.961 12.859 17.641 1 98.69 232 TRP B N 1
ATOM 3590 C CA . TRP B 1 232 ? 6.02 13.703 17.094 1 98.69 232 TRP B CA 1
ATOM 3591 C C . TRP B 1 232 ? 6.727 14.484 18.188 1 98.69 232 TRP B C 1
ATOM 3593 O O . TRP B 1 232 ? 6.141 14.758 19.234 1 98.69 232 TRP B O 1
ATOM 3603 N N . LYS B 1 233 ? 7.953 14.812 17.906 1 98.56 233 LYS B N 1
ATOM 3604 C CA . LYS B 1 233 ? 8.688 15.602 18.891 1 98.56 233 LYS B CA 1
ATOM 3605 C C . LYS B 1 233 ? 9.859 16.328 18.25 1 98.56 233 LYS B C 1
ATOM 3607 O O . LYS B 1 233 ? 10.258 16.016 17.125 1 98.56 233 LYS B O 1
ATOM 3612 N N . GLY B 1 234 ? 10.336 17.312 18.969 1 97.25 234 GLY B N 1
ATOM 3613 C CA . GLY B 1 234 ? 11.516 18.078 18.625 1 97.25 234 GLY B CA 1
ATOM 3614 C C . GLY B 1 234 ? 12.305 18.547 19.828 1 97.25 234 GLY B C 1
ATOM 3615 O O . GLY B 1 234 ? 11.836 18.422 20.969 1 97.25 234 GLY B O 1
ATOM 3616 N N . PRO B 1 235 ? 13.492 19.016 19.625 1 96.19 235 PRO B N 1
ATOM 3617 C CA . PRO B 1 235 ? 14.094 19.344 18.328 1 96.19 235 PRO B CA 1
ATOM 3618 C C . PRO B 1 235 ? 14.766 18.141 17.672 1 96.19 235 PRO B C 1
ATOM 3620 O O . PRO B 1 235 ? 15.203 18.234 16.516 1 96.19 235 PRO B O 1
ATOM 3623 N N . LYS B 1 236 ? 14.93 17.062 18.406 1 89.75 236 LYS B N 1
ATOM 3624 C CA . LYS B 1 236 ? 15.453 15.828 17.828 1 89.75 236 LYS B CA 1
ATOM 3625 C C . LYS B 1 236 ? 14.328 14.844 17.547 1 89.75 236 LYS B C 1
ATOM 3627 O O . LYS B 1 236 ? 13.352 14.773 18.297 1 89.75 236 LYS B O 1
ATOM 3632 N N . PRO B 1 237 ? 14.508 14.102 16.531 1 85.25 237 PRO B N 1
ATOM 3633 C CA . PRO B 1 237 ? 13.422 13.195 16.172 1 85.25 237 PRO B CA 1
ATOM 3634 C C . PRO B 1 237 ? 13.219 12.07 17.188 1 85.25 237 PRO B C 1
ATOM 3636 O O . PRO B 1 237 ? 14.156 11.711 17.906 1 85.25 237 PRO B O 1
#